Protein 6NKD (pdb70)

Structure (mmCIF, N/CA/C/O backbone):
data_6NKD
#
_entry.id   6NKD
#
_cell.length_a   93.120
_cell.length_b   93.120
_cell.length_c   196.898
_cell.angle_alpha   90.00
_cell.angle_beta   90.00
_cell.angle_gamma   120.00
#
_symmetry.space_group_name_H-M   'P 64 2 2'
#
loop_
_entity.id
_entity.type
_entity.pdbx_description
1 polymer 'Lip_vut3, C2L'
2 non-polymer 'SULFATE ION'
3 non-polymer 1,2-ETHANEDIOL
4 non-polymer 'CHLORIDE ION'
5 non-polymer 'FORMIC ACID'
6 water water
#
loop_
_atom_site.group_PDB
_atom_site.id
_atom_site.type_symbol
_atom_site.label_atom_id
_atom_site.label_alt_id
_atom_site.label_comp_id
_atom_site.label_asym_id
_atom_site.label_entity_id
_atom_site.label_seq_id
_atom_site.pdbx_PDB_ins_code
_atom_site.Cartn_x
_atom_site.Cartn_y
_atom_site.Cartn_z
_atom_site.occupancy
_atom_site.B_iso_or_equiv
_atom_site.auth_seq_id
_atom_site.auth_comp_id
_atom_site.auth_asym_id
_atom_site.auth_atom_id
_atom_site.pdbx_PDB_model_num
ATOM 1 N N . THR A 1 2 ? 22.099 4.502 42.164 1.00 95.38 2 THR A N 1
ATOM 2 C CA . THR A 1 2 ? 22.981 5.542 41.645 1.00 92.36 2 THR A CA 1
ATOM 3 C C . THR A 1 2 ? 23.164 5.408 40.136 1.00 91.84 2 THR A C 1
ATOM 4 O O . THR A 1 2 ? 23.616 4.374 39.644 1.00 93.97 2 THR A O 1
ATOM 8 N N . LEU A 1 3 ? 22.809 6.463 39.408 1.00 88.94 3 LEU A N 1
ATOM 9 C CA . LEU A 1 3 ? 22.921 6.474 37.957 1.00 87.90 3 LEU A CA 1
ATOM 10 C C . LEU A 1 3 ? 24.271 7.037 37.534 1.00 88.09 3 LEU A C 1
ATOM 11 O O . LEU A 1 3 ? 24.809 7.945 38.175 1.00 86.43 3 LEU A O 1
ATOM 16 N N . GLN A 1 4 ? 24.813 6.491 36.450 1.00 90.83 4 GLN A N 1
ATOM 17 C CA . GLN A 1 4 ? 26.083 6.934 35.889 1.00 92.50 4 GLN A CA 1
ATOM 18 C C . GLN A 1 4 ? 25.803 7.639 34.569 1.00 89.70 4 GLN A C 1
ATOM 19 O O . GLN A 1 4 ? 25.228 7.043 33.652 1.00 93.07 4 GLN A O 1
ATOM 25 N N . TYR A 1 5 ? 26.201 8.904 34.479 1.00 84.10 5 TYR A N 1
ATOM 26 C CA . TYR A 1 5 ? 25.969 9.727 33.296 1.00 79.01 5 TYR A CA 1
ATOM 27 C C . TYR A 1 5 ? 27.317 10.214 32.782 1.00 78.54 5 TYR A C 1
ATOM 28 O O . TYR A 1 5 ? 28.003 10.987 33.459 1.00 77.58 5 TYR A O 1
ATOM 37 N N . THR A 1 6 ? 27.697 9.757 31.592 1.00 80.45 6 THR A N 1
ATOM 38 C CA . THR A 1 6 ? 28.923 10.201 30.948 1.00 81.32 6 THR A CA 1
ATOM 39 C C . THR A 1 6 ? 28.593 11.228 29.872 1.00 80.14 6 THR A C 1
ATOM 40 O O . THR A 1 6 ? 27.521 11.197 29.262 1.00 81.64 6 THR A O 1
ATOM 44 N N . ALA A 1 7 ? 29.519 12.161 29.663 1.00 78.10 7 ALA A N 1
ATOM 45 C CA . ALA A 1 7 ? 29.316 13.244 28.712 1.00 76.19 7 ALA A CA 1
ATOM 46 C C . ALA A 1 7 ? 30.575 13.429 27.883 1.00 73.53 7 ALA A C 1
ATOM 47 O O . ALA A 1 7 ? 31.673 13.555 28.435 1.00 74.07 7 ALA A O 1
ATOM 49 N N . LEU A 1 8 ? 30.411 13.445 26.564 1.00 71.07 8 LEU A N 1
ATOM 50 C CA . LEU A 1 8 ? 31.515 13.591 25.631 1.00 70.61 8 LEU A CA 1
ATOM 51 C C . LEU A 1 8 ? 31.210 14.732 24.674 1.00 72.09 8 LEU A C 1
ATOM 52 O O . LEU A 1 8 ? 30.050 14.979 24.336 1.00 72.65 8 LEU A O 1
ATOM 57 N N . GLY A 1 9 ? 32.252 15.431 24.245 1.00 72.03 9 GLY A N 1
ATOM 58 C CA . GLY A 1 9 ? 32.061 16.463 23.245 1.00 72.10 9 GLY A CA 1
ATOM 59 C C . GLY A 1 9 ? 33.165 17.505 23.299 1.00 72.17 9 GLY A C 1
ATOM 60 O O . GLY A 1 9 ? 34.267 17.243 23.779 1.00 73.46 9 GLY A O 1
ATOM 61 N N . ASP A 1 10 ? 32.828 18.690 22.792 1.00 70.38 10 ASP A N 1
ATOM 62 C CA . ASP A 1 10 ? 33.793 19.767 22.619 1.00 69.30 10 ASP A CA 1
ATOM 63 C C . ASP A 1 10 ? 33.631 20.835 23.693 1.00 66.65 10 ASP A C 1
ATOM 64 O O . ASP A 1 10 ? 33.479 20.516 24.876 1.00 65.53 10 ASP A O 1
ATOM 69 N N . SER A 1 11 ? 33.663 22.108 23.291 1.00 66.09 11 SER A N 1
ATOM 70 C CA . SER A 1 11 ? 33.616 23.194 24.265 1.00 63.67 11 SER A CA 1
ATOM 71 C C . SER A 1 11 ? 32.253 23.297 24.938 1.00 62.58 11 SER A C 1
ATOM 72 O O . SER A 1 11 ? 32.161 23.785 26.070 1.00 63.65 11 SER A O 1
ATOM 75 N N . LEU A 1 12 ? 31.190 22.849 24.267 1.00 58.98 12 LEU A N 1
ATOM 76 C CA . LEU A 1 12 ? 29.864 22.902 24.876 1.00 56.35 12 LEU A CA 1
ATOM 77 C C . LEU A 1 12 ? 29.782 21.988 26.091 1.00 55.67 12 LEU A C 1
ATOM 78 O O . LEU A 1 12 ? 29.243 22.376 27.135 1.00 55.50 12 LEU A O 1
ATOM 83 N N . THR A 1 13 ? 30.316 20.768 25.975 1.00 56.09 13 THR A N 1
ATOM 84 C CA . THR A 1 13 ? 30.341 19.856 27.114 1.00 56.53 13 THR A CA 1
ATOM 85 C C . THR A 1 13 ? 31.270 20.365 28.210 1.00 54.92 13 THR A C 1
ATOM 86 O O . THR A 1 13 ? 31.032 20.104 29.395 1.00 54.77 13 THR A O 1
ATOM 90 N N . VAL A 1 14 ? 32.324 21.092 27.838 1.00 54.25 14 VAL A N 1
ATOM 91 C CA . VAL A 1 14 ? 33.170 21.732 28.838 1.00 54.31 14 VAL A CA 1
ATOM 92 C C . VAL A 1 14 ? 32.392 22.812 29.580 1.00 55.22 14 VAL A C 1
ATOM 93 O O . VAL A 1 14 ? 32.552 22.992 30.793 1.00 56.78 14 VAL A O 1
ATOM 97 N N . GLY A 1 15 ? 31.529 23.533 28.873 1.00 54.10 15 GLY A N 1
ATOM 98 C CA . GLY A 1 15 ? 30.811 24.650 29.446 1.00 53.38 15 GLY A CA 1
ATOM 99 C C . GLY A 1 15 ? 31.411 26.007 29.159 1.00 53.71 15 GLY A C 1
ATOM 100 O O . GLY A 1 15 ? 31.189 26.939 29.941 1.00 54.25 15 GLY A O 1
ATOM 101 N N . VAL A 1 16 ? 32.165 26.147 28.070 1.00 54.76 16 VAL A N 1
ATOM 102 C CA . VAL A 1 16 ? 32.816 27.410 27.752 1.00 55.49 16 VAL A CA 1
ATOM 103 C C . VAL A 1 16 ? 31.759 28.453 27.430 1.00 56.55 16 VAL A C 1
ATOM 104 O O . VAL A 1 16 ? 30.801 28.184 26.693 1.00 55.84 16 VAL A O 1
ATOM 108 N N . GLY A 1 17 ? 31.914 29.649 27.995 1.00 60.28 17 GLY A N 1
ATOM 109 C CA . GLY A 1 17 ? 30.995 30.749 27.799 1.00 63.91 17 GLY A CA 1
ATOM 110 C C . GLY A 1 17 ? 30.226 31.123 29.049 1.00 66.71 17 GLY A C 1
ATOM 111 O O . GLY A 1 17 ? 29.944 32.308 29.261 1.00 68.46 17 GLY A O 1
ATOM 112 N N . ALA A 1 18 ? 29.892 30.140 29.883 1.00 67.05 18 ALA A N 1
ATOM 113 C CA . ALA A 1 18 ? 29.185 30.391 31.130 1.00 68.51 18 ALA A CA 1
ATOM 114 C C . ALA A 1 18 ? 30.077 30.986 32.210 1.00 70.55 18 ALA A C 1
ATOM 115 O O . ALA A 1 18 ? 29.556 31.487 33.212 1.00 74.55 18 ALA A O 1
ATOM 117 N N . GLY A 1 19 ? 31.386 30.952 32.033 1.00 70.44 19 GLY A N 1
ATOM 118 C CA . GLY A 1 19 ? 32.303 31.405 33.057 1.00 71.42 19 GLY A CA 1
ATOM 119 C C . GLY A 1 19 ? 32.987 30.235 33.736 1.00 70.30 19 GLY A C 1
ATOM 120 O O . GLY A 1 19 ? 32.442 29.127 33.833 1.00 70.87 19 GLY A O 1
ATOM 121 N N . LEU A 1 20 ? 34.207 30.479 34.213 1.00 67.22 20 LEU A N 1
ATOM 122 C CA . LEU A 1 20 ? 34.995 29.417 34.820 1.00 64.35 20 LEU A CA 1
ATOM 123 C C . LEU A 1 20 ? 34.300 28.880 36.064 1.00 62.58 20 LEU A C 1
ATOM 124 O O . LEU A 1 20 ? 33.870 29.648 36.931 1.00 61.87 20 LEU A O 1
ATOM 129 N N . PHE A 1 21 ? 34.177 27.555 36.134 1.00 61.06 21 PHE A N 1
ATOM 130 C CA . PHE A 1 21 ? 33.562 26.804 37.224 1.00 61.33 21 PHE A CA 1
ATOM 131 C C . PHE A 1 21 ? 32.057 27.018 37.323 1.00 60.17 21 PHE A C 1
ATOM 132 O O . PHE A 1 21 ? 31.414 26.389 38.172 1.00 61.12 21 PHE A O 1
ATOM 140 N N . GLU A 1 22 ? 31.471 27.879 36.493 1.00 58.56 22 GLU A N 1
ATOM 141 C CA . GLU A 1 22 ? 30.021 27.990 36.489 1.00 57.11 22 GLU A CA 1
ATOM 142 C C . GLU A 1 22 ? 29.417 26.804 35.738 1.00 55.09 22 GLU A C 1
ATOM 143 O O . GLU A 1 22 ? 29.974 26.360 34.730 1.00 54.72 22 GLU A O 1
ATOM 149 N N . PRO A 1 23 ? 28.295 26.268 36.212 1.00 54.63 23 PRO A N 1
ATOM 150 C CA . PRO A 1 23 ? 27.757 25.038 35.615 1.00 54.08 23 PRO A CA 1
ATOM 151 C C . PRO A 1 23 ? 27.310 25.251 34.175 1.00 52.37 23 PRO A C 1
ATOM 152 O O . PRO A 1 23 ? 26.541 26.166 33.871 1.00 50.92 23 PRO A O 1
ATOM 156 N N . GLY A 1 24 ? 27.811 24.395 33.285 1.00 52.10 24 GLY A N 1
ATOM 157 C CA . GLY A 1 24 ? 27.355 24.348 31.912 1.00 51.75 24 GLY A CA 1
ATOM 158 C C . GLY A 1 24 ? 26.062 23.566 31.805 1.00 53.84 24 GLY A C 1
ATOM 159 O O . GLY A 1 24 ? 25.333 23.385 32.783 1.00 59.83 24 GLY A O 1
ATOM 160 N N . PHE A 1 25 ? 25.778 23.081 30.594 1.00 51.41 25 PHE A N 1
ATOM 161 C CA . PHE A 1 25 ? 24.533 22.350 30.387 1.00 52.10 25 PHE A CA 1
ATOM 162 C C . PHE A 1 25 ? 24.586 20.928 30.928 1.00 53.71 25 PHE A C 1
ATOM 163 O O . PHE A 1 25 ? 23.531 20.362 31.234 1.00 55.04 25 PHE A O 1
ATOM 171 N N . VAL A 1 26 ? 25.777 20.338 31.063 1.00 54.28 26 VAL A N 1
ATOM 172 C CA . VAL A 1 26 ? 25.849 18.926 31.427 1.00 56.37 26 VAL A CA 1
ATOM 173 C C . VAL A 1 26 ? 25.519 18.727 32.902 1.00 55.99 26 VAL A C 1
ATOM 174 O O . VAL A 1 26 ? 24.920 17.715 33.281 1.00 56.84 26 VAL A O 1
ATOM 178 N N . GLN A 1 27 ? 25.890 19.681 33.757 1.00 55.50 27 GLN A N 1
ATOM 179 C CA . GLN A 1 27 ? 25.604 19.558 35.180 1.00 57.76 27 GLN A CA 1
ATOM 180 C C . GLN A 1 27 ? 24.251 20.137 35.562 1.00 57.74 27 GLN A C 1
ATOM 181 O O . GLN A 1 27 ? 23.678 19.718 36.575 1.00 59.46 27 GLN A O 1
ATOM 187 N N . ARG A 1 28 ? 23.729 21.087 34.785 1.00 56.57 28 ARG A N 1
ATOM 188 C CA . ARG A 1 28 ? 22.333 21.476 34.951 1.00 56.91 28 ARG A CA 1
ATOM 189 C C . ARG A 1 28 ? 21.406 20.351 34.513 1.00 58.14 28 ARG A C 1
ATOM 190 O O . ARG A 1 28 ? 20.336 20.153 35.100 1.00 58.96 28 ARG A O 1
ATOM 198 N N . TYR A 1 29 ? 21.803 19.599 33.483 1.00 58.66 29 TYR A N 1
ATOM 199 C CA . TYR A 1 29 ? 21.036 18.429 33.072 1.00 60.48 29 TYR A CA 1
ATOM 200 C C . TYR A 1 29 ? 21.170 17.298 34.082 1.00 64.15 29 TYR A C 1
ATOM 201 O O . TYR A 1 29 ? 20.235 16.508 34.255 1.00 67.16 29 TYR A O 1
ATOM 210 N N . LYS A 1 30 ? 22.316 17.208 34.760 1.00 63.56 30 LYS A N 1
ATOM 211 C CA . LYS A 1 30 ? 22.484 16.195 35.796 1.00 66.43 30 LYS A CA 1
ATOM 212 C C . LYS A 1 30 ? 21.570 16.465 36.985 1.00 68.92 30 LYS A C 1
ATOM 213 O O . LYS A 1 30 ? 20.973 15.535 37.540 1.00 70.89 30 LYS A O 1
ATOM 219 N N . ARG A 1 31 ? 21.438 17.733 37.383 1.00 68.72 31 ARG A N 1
ATOM 220 C CA . ARG A 1 31 ? 20.578 18.064 38.514 1.00 70.70 31 ARG A CA 1
ATOM 221 C C . ARG A 1 31 ? 19.114 17.790 38.195 1.00 69.17 31 ARG A C 1
ATOM 222 O O . ARG A 1 31 ? 18.373 17.279 39.043 1.00 71.10 31 ARG A O 1
ATOM 230 N N . LYS A 1 32 ? 18.679 18.119 36.977 1.00 66.12 32 LYS A N 1
ATOM 231 C CA . LYS A 1 32 ? 17.298 17.853 36.593 1.00 65.71 32 LYS A CA 1
ATOM 232 C C . LYS A 1 32 ? 17.046 16.362 36.416 1.00 65.10 32 LYS A C 1
ATOM 233 O O . LYS A 1 32 ? 15.931 15.890 36.663 1.00 64.89 32 LYS A O 1
ATOM 247 N N . GLU A 1 34 ? 18.425 14.021 38.246 1.00 70.60 34 GLU A N 1
ATOM 248 C CA . GLU A 1 34 ? 18.194 13.560 39.611 1.00 75.05 34 GLU A CA 1
ATOM 249 C C . GLU A 1 34 ? 16.793 13.924 40.083 1.00 77.45 34 GLU A C 1
ATOM 250 O O . GLU A 1 34 ? 16.132 13.133 40.766 1.00 80.04 34 GLU A O 1
ATOM 256 N N . GLU A 1 35 ? 16.325 15.122 39.727 1.00 77.18 35 GLU A N 1
ATOM 257 C CA . GLU A 1 35 ? 15.019 15.580 40.187 1.00 79.68 35 GLU A CA 1
ATOM 258 C C . GLU A 1 35 ? 13.888 14.804 39.522 1.00 80.66 35 GLU A C 1
ATOM 259 O O . GLU A 1 35 ? 12.875 14.503 40.163 1.00 82.63 35 GLU A O 1
ATOM 265 N N . ASP A 1 36 ? 14.044 14.459 38.241 1.00 79.16 36 ASP A N 1
ATOM 266 C CA . ASP A 1 36 ? 12.984 13.773 37.511 1.00 79.33 36 ASP A CA 1
ATOM 267 C C . ASP A 1 36 ? 12.945 12.275 37.781 1.00 81.11 36 ASP A C 1
ATOM 268 O O . ASP A 1 36 ? 11.904 11.648 37.554 1.00 83.01 36 ASP A O 1
ATOM 273 N N . LEU A 1 37 ? 14.043 11.687 38.250 1.00 81.57 37 LEU A N 1
ATOM 274 C CA . LEU A 1 37 ? 14.105 10.255 38.506 1.00 84.91 37 LEU A CA 1
ATOM 275 C C . LEU A 1 37 ? 14.263 9.919 39.982 1.00 88.09 37 LEU A C 1
ATOM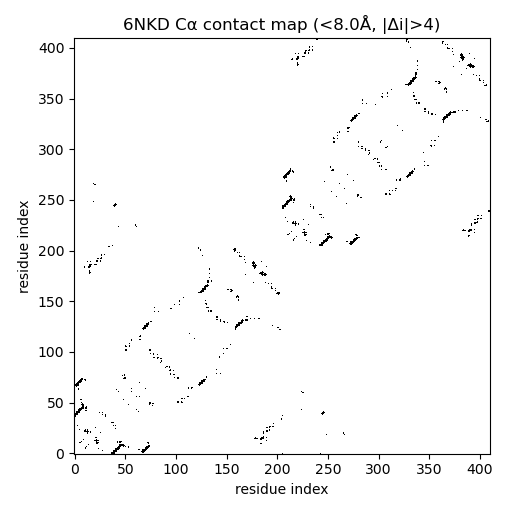 276 O O . LEU A 1 37 ? 14.229 8.736 40.338 1.00 90.42 37 LEU A O 1
ATOM 281 N N . ASN A 1 38 ? 14.431 10.923 40.843 1.00 88.88 38 ASN A N 1
ATOM 282 C CA . ASN A 1 38 ? 14.558 10.730 42.288 1.00 92.01 38 ASN A CA 1
ATOM 283 C C . ASN A 1 38 ? 15.690 9.757 42.614 1.00 92.34 38 ASN A C 1
ATOM 284 O O . ASN A 1 38 ? 15.509 8.760 43.317 1.00 94.83 38 ASN A O 1
ATOM 289 N N . GLU A 1 39 ? 16.876 10.058 42.089 1.00 90.17 39 GLU A N 1
ATOM 290 C CA . GLU A 1 39 ? 18.039 9.208 42.294 1.00 91.11 39 GLU A CA 1
ATOM 291 C C . GLU A 1 39 ? 19.298 10.016 42.014 1.00 86.56 39 GLU A C 1
ATOM 292 O O . GLU A 1 39 ? 19.356 10.762 41.034 1.00 84.23 39 GLU A O 1
ATOM 298 N N . GLU A 1 40 ? 20.294 9.866 42.885 1.00 85.12 40 GLU A N 1
ATOM 299 C CA . GLU A 1 40 ? 21.563 10.556 42.700 1.00 80.24 40 GLU A CA 1
ATOM 300 C C . GLU A 1 40 ? 22.237 10.090 41.414 1.00 76.39 40 GLU A C 1
ATOM 301 O O . GLU A 1 40 ? 22.045 8.959 40.959 1.00 76.88 40 GLU A O 1
ATOM 307 N N . VAL A 1 41 ? 23.035 10.976 40.823 1.00 72.38 41 VAL A N 1
ATOM 308 C CA . VAL A 1 41 ? 23.685 10.719 39.544 1.00 69.22 41 VAL A CA 1
ATOM 309 C C . VAL A 1 41 ? 25.173 11.007 39.679 1.00 66.89 41 VAL A C 1
ATOM 310 O O . VAL A 1 41 ? 25.563 12.061 40.194 1.00 65.67 41 VAL A O 1
ATOM 314 N N . SER A 1 42 ? 26.000 10.068 39.225 1.00 67.19 42 SER A N 1
ATOM 315 C CA . SER A 1 42 ? 27.437 10.276 39.126 1.00 66.70 42 SER A CA 1
ATOM 316 C C . SER A 1 42 ? 27.777 10.744 37.717 1.00 64.57 42 SER A C 1
ATOM 317 O O . SER A 1 42 ? 27.276 10.188 36.734 1.00 64.42 42 SER A O 1
ATOM 320 N N . LEU A 1 43 ? 28.626 11.763 37.622 1.00 63.50 43 LEU A N 1
ATOM 321 C CA . LEU A 1 43 ? 28.939 12.412 36.357 1.00 60.40 43 LEU A CA 1
ATOM 322 C C . LEU A 1 43 ? 30.416 12.247 36.031 1.00 61.36 43 LEU A C 1
ATOM 323 O O . LEU A 1 43 ? 31.277 12.479 36.886 1.00 62.34 43 LEU A O 1
ATOM 328 N N . ILE A 1 44 ? 30.700 11.847 34.794 1.00 61.71 44 ILE A N 1
ATOM 329 C CA . ILE A 1 44 ? 32.052 11.813 34.249 1.00 63.71 44 ILE A CA 1
ATOM 330 C C . ILE A 1 44 ? 32.036 12.569 32.928 1.00 63.09 44 ILE A C 1
ATOM 331 O O . ILE A 1 44 ? 31.130 12.379 32.109 1.00 62.51 44 ILE A O 1
ATOM 336 N N . VAL A 1 45 ? 33.030 13.432 32.721 1.00 63.30 45 VAL A N 1
ATOM 337 C CA . VAL A 1 45 ? 33.072 14.317 31.560 1.00 61.12 45 VAL A CA 1
ATOM 338 C C . VAL A 1 45 ? 34.405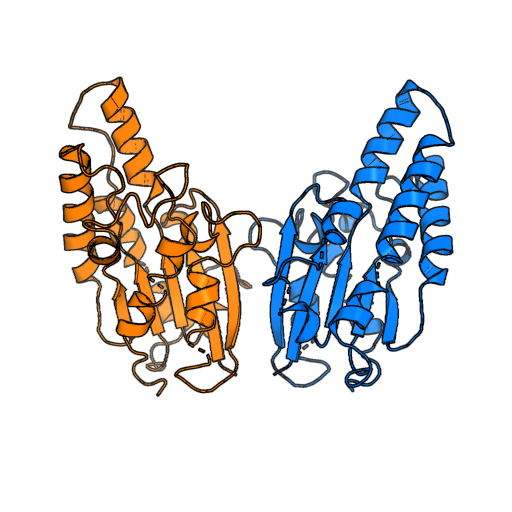 14.137 30.848 1.00 63.63 45 VAL A C 1
ATOM 339 O O . VAL A 1 45 ? 35.467 14.328 31.452 1.00 65.19 45 VAL A O 1
ATOM 343 N N . PHE A 1 46 ? 34.349 13.781 29.567 1.00 65.25 46 PHE A N 1
ATOM 344 C CA . PHE A 1 46 ? 35.520 13.745 28.693 1.00 67.04 46 PHE A CA 1
ATOM 345 C C . PHE A 1 46 ? 35.282 14.776 27.597 1.00 66.79 46 PHE A C 1
ATOM 346 O O . PHE A 1 46 ? 34.551 14.508 26.638 1.00 67.68 46 PHE A O 1
ATOM 354 N N . ALA A 1 47 ? 35.886 15.954 27.733 1.00 66.84 47 ALA A N 1
ATOM 355 C CA . ALA A 1 47 ? 35.657 17.016 26.764 1.00 67.09 47 ALA A CA 1
ATOM 356 C C . ALA A 1 47 ? 36.839 17.974 26.762 1.00 68.29 47 ALA A C 1
ATOM 357 O O . ALA A 1 47 ? 37.524 18.143 27.774 1.00 68.98 47 ALA A O 1
ATOM 359 N N . LYS A 1 48 ? 37.059 18.602 25.610 1.00 67.76 48 LYS A N 1
ATOM 360 C CA . LYS A 1 48 ? 38.140 19.560 25.428 1.00 71.95 48 LYS A CA 1
ATOM 361 C C . LYS A 1 48 ? 37.789 20.448 24.244 1.00 73.79 48 LYS A C 1
ATOM 362 O O . LYS A 1 48 ? 37.172 19.996 23.277 1.00 73.88 48 LYS A O 1
ATOM 368 N N . SER A 1 49 ? 38.177 21.717 24.332 1.00 75.41 49 SER A N 1
ATOM 369 C CA . SER A 1 49 ? 37.932 22.641 23.233 1.00 77.71 49 SER A CA 1
ATOM 370 C C . SER A 1 49 ? 38.694 22.200 21.988 1.00 80.31 49 SER A C 1
ATOM 371 O O . SER A 1 49 ? 39.850 21.775 22.064 1.00 83.94 49 SER A O 1
ATOM 374 N N . GLY A 1 50 ? 38.035 22.293 20.837 1.00 78.75 50 GLY A N 1
ATOM 375 C CA . GLY A 1 50 ? 38.637 21.869 19.590 1.00 82.60 50 GLY A CA 1
ATOM 376 C C . GLY A 1 50 ? 38.672 20.376 19.369 1.00 84.01 50 GLY A C 1
ATOM 377 O O . GLY A 1 50 ? 39.407 19.915 18.489 1.00 87.13 50 GLY A O 1
ATOM 378 N N . LEU A 1 51 ? 37.906 19.604 20.135 1.00 82.75 51 LEU A N 1
ATOM 379 C CA . LEU A 1 51 ? 37.856 18.154 19.967 1.00 84.52 51 LEU A CA 1
ATOM 380 C C . LEU A 1 51 ? 36.838 17.837 18.880 1.00 85.55 51 LEU A C 1
ATOM 381 O O . LEU A 1 51 ? 35.628 17.858 19.118 1.00 83.96 51 LEU A O 1
ATOM 386 N N . GLU A 1 52 ? 37.325 17.542 17.678 1.00 88.75 52 GLU A N 1
ATOM 387 C CA . GLU A 1 52 ? 36.440 17.281 16.556 1.00 90.17 52 GLU A CA 1
ATOM 388 C C . GLU A 1 52 ? 35.837 15.880 16.660 1.00 87.02 52 GLU A C 1
ATOM 389 O O . GLU A 1 52 ? 36.220 15.065 17.504 1.00 88.09 52 GLU A O 1
ATOM 395 N N . THR A 1 53 ? 34.871 15.610 15.778 1.00 83.54 53 THR A N 1
ATOM 396 C CA . THR A 1 53 ? 34.069 14.397 15.899 1.00 80.88 53 THR A CA 1
ATOM 397 C C . THR A 1 53 ? 34.894 13.135 15.677 1.00 82.02 53 THR A C 1
ATOM 398 O O . THR A 1 53 ? 34.622 12.105 16.305 1.00 82.43 53 THR A O 1
ATOM 402 N N . SER A 1 54 ? 35.897 13.187 14.799 1.00 82.71 54 SER A N 1
ATOM 403 C CA . SER A 1 54 ? 36.719 12.004 14.561 1.00 84.10 54 SER A CA 1
ATOM 404 C C . SER A 1 54 ? 37.485 11.607 15.816 1.00 82.79 54 SER A C 1
ATOM 405 O O . SER A 1 54 ? 37.618 10.416 16.121 1.00 84.15 54 SER A O 1
ATOM 408 N N . GLU A 1 55 ? 37.993 12.592 16.559 1.00 80.94 55 GLU A N 1
ATOM 409 C CA . GLU A 1 55 ? 38.705 12.292 17.796 1.00 81.19 55 GLU A CA 1
ATOM 410 C C . GLU A 1 55 ? 37.770 11.690 18.835 1.00 78.95 55 GLU A C 1
ATOM 411 O O . GLU A 1 55 ? 38.130 10.725 19.518 1.00 80.57 55 GLU A O 1
ATOM 417 N N . ILE A 1 56 ? 36.561 12.245 18.963 1.00 74.03 56 ILE A N 1
ATOM 418 C CA . ILE A 1 56 ? 35.587 11.722 19.917 1.00 72.22 56 ILE A CA 1
ATOM 419 C C . ILE A 1 56 ? 35.280 10.260 19.618 1.00 72.80 56 ILE A C 1
ATOM 420 O O . ILE A 1 56 ? 35.085 9.449 20.532 1.00 73.35 56 ILE A O 1
ATOM 425 N N . LEU A 1 57 ? 35.240 9.899 18.334 1.00 74.43 57 LEU A N 1
ATOM 426 C CA . LEU A 1 57 ? 35.053 8.499 17.966 1.00 75.74 57 LEU A CA 1
ATOM 427 C C . LEU A 1 57 ? 36.271 7.664 18.344 1.00 79.43 57 LEU A C 1
ATOM 428 O O . LEU A 1 57 ? 36.132 6.523 18.800 1.00 80.77 57 LEU A O 1
ATOM 433 N N . ALA A 1 58 ? 37.472 8.218 18.170 1.00 81.92 58 ALA A N 1
ATOM 434 C CA . ALA A 1 58 ? 38.685 7.491 18.524 1.00 86.35 58 ALA A CA 1
ATOM 435 C C . ALA A 1 58 ? 38.862 7.353 20.030 1.00 85.26 58 ALA A C 1
ATOM 436 O O . ALA A 1 58 ? 39.628 6.491 20.473 1.00 89.57 58 ALA A O 1
ATOM 446 N N . LEU A 1 60 ? 36.556 6.368 22.077 1.00 84.28 60 LEU A N 1
ATOM 447 C CA . LEU A 1 60 ? 35.765 5.233 22.535 1.00 88.74 60 LEU A CA 1
ATOM 448 C C . LEU A 1 60 ? 36.565 3.938 22.599 1.00 97.83 60 LEU A C 1
ATOM 449 O O . LEU A 1 60 ? 36.089 2.969 23.198 1.00 100.24 60 LEU A O 1
ATOM 454 N N . ASN A 1 61 ? 37.756 3.893 22.003 1.00 103.67 61 ASN A N 1
ATOM 455 C CA . ASN A 1 61 ? 38.627 2.736 22.146 1.00 110.19 61 ASN A CA 1
ATOM 456 C C . ASN A 1 61 ? 39.557 2.846 23.346 1.00 110.00 61 ASN A C 1
ATOM 457 O O . ASN A 1 61 ? 40.230 1.864 23.680 1.00 114.70 61 ASN A O 1
ATOM 462 N N . GLU A 1 62 ? 39.611 4.006 23.994 1.00 105.66 62 GLU A N 1
ATOM 463 C CA . GLU A 1 62 ? 40.417 4.154 25.196 1.00 106.41 62 GLU A CA 1
ATOM 464 C C . GLU A 1 62 ? 39.857 3.258 26.294 1.00 104.72 62 GLU A C 1
ATOM 465 O O . GLU A 1 62 ? 38.635 3.236 26.505 1.00 103.07 62 GLU A O 1
ATOM 471 N N . PRO A 1 63 ? 40.697 2.506 27.010 1.00 105.15 63 PRO A N 1
ATOM 472 C CA . PRO A 1 63 ? 40.156 1.569 28.008 1.00 104.42 63 PRO A CA 1
ATOM 473 C C . PRO A 1 63 ? 39.404 2.254 29.135 1.00 99.61 63 PRO A C 1
ATOM 474 O O . PRO A 1 63 ? 38.349 1.764 29.554 1.00 98.35 63 PRO A O 1
ATOM 478 N N . PHE A 1 64 ? 39.908 3.386 29.632 1.00 96.83 64 PHE A N 1
ATOM 479 C CA . PHE A 1 64 ? 39.220 4.077 30.718 1.00 93.95 64 PHE A CA 1
ATOM 480 C C . PHE A 1 64 ? 37.929 4.724 30.235 1.00 89.28 64 PHE A C 1
ATOM 481 O O . PHE A 1 64 ? 36.938 4.773 30.974 1.00 88.66 64 PHE A O 1
ATOM 489 N N . ILE A 1 65 ? 37.918 5.227 29.000 1.00 85.52 65 ILE A N 1
ATOM 490 C CA . ILE A 1 65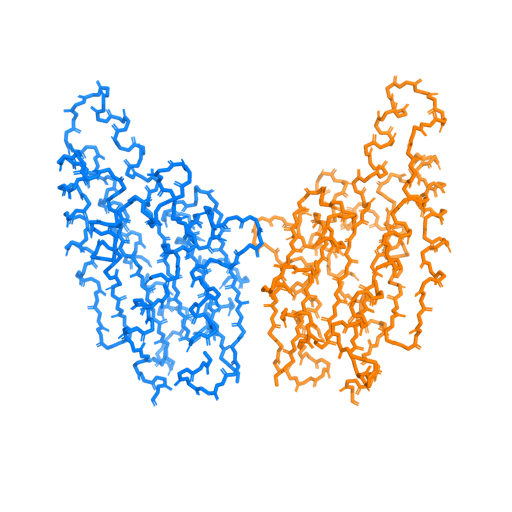 ? 36.707 5.841 28.469 1.00 79.54 65 ILE A CA 1
ATOM 491 C C . ILE A 1 65 ? 35.660 4.776 28.162 1.00 81.43 65 ILE A C 1
ATOM 492 O O . ILE A 1 65 ? 34.459 4.994 28.357 1.00 78.75 65 ILE A O 1
ATOM 505 N N . GLU A 1 67 ? 35.303 2.101 29.813 1.00 95.80 67 GLU A N 1
ATOM 506 C CA . GLU A 1 67 ? 34.772 1.742 31.124 1.00 99.00 67 GLU A CA 1
ATOM 507 C C . GLU A 1 67 ? 33.585 2.624 31.491 1.00 94.07 67 GLU A C 1
ATOM 508 O O . GLU A 1 67 ? 32.520 2.125 31.875 1.00 95.05 67 GLU A O 1
ATOM 514 N N . GLN A 1 68 ? 33.747 3.943 31.364 1.00 88.95 68 GLN A N 1
ATOM 515 C CA . GLN A 1 68 ? 32.691 4.861 31.779 1.00 85.39 68 GLN A CA 1
ATOM 516 C C . GLN A 1 68 ? 31.523 4.864 30.802 1.00 82.28 68 GLN A C 1
ATOM 517 O O . GLN A 1 68 ? 30.387 5.145 31.201 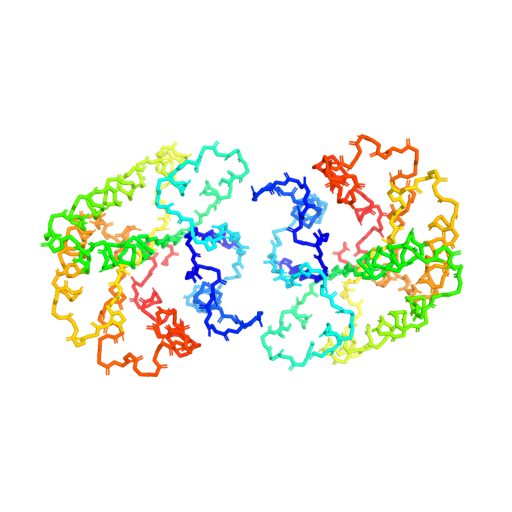1.00 81.42 68 GLN A O 1
ATOM 523 N N . VAL A 1 69 ? 31.775 4.563 29.526 1.00 80.96 69 VAL A N 1
ATOM 524 C CA . VAL A 1 69 ? 30.684 4.492 28.559 1.00 79.08 69 VAL A CA 1
ATOM 525 C C . VAL A 1 69 ? 29.849 3.239 28.789 1.00 82.75 69 VAL A C 1
ATOM 526 O O . VAL A 1 69 ? 28.616 3.269 28.687 1.00 81.92 69 VAL A O 1
ATOM 530 N N . LYS A 1 70 ? 30.503 2.121 29.114 1.00 87.77 70 LYS A N 1
ATOM 531 C CA . LYS A 1 70 ? 29.772 0.881 29.357 1.00 92.58 70 LYS A CA 1
ATOM 532 C C . LYS A 1 70 ? 28.870 1.001 30.578 1.00 94.17 70 LYS A C 1
ATOM 533 O O . LYS A 1 70 ? 27.735 0.509 30.573 1.00 95.93 70 LYS A O 1
ATOM 539 N N . LYS A 1 71 ? 29.355 1.654 31.635 1.00 94.76 71 LYS A N 1
ATOM 540 C CA . LYS A 1 71 ? 28.565 1.852 32.843 1.00 97.17 71 LYS A CA 1
ATOM 541 C C . LYS A 1 71 ? 27.537 2.965 32.705 1.00 92.62 71 LYS A C 1
ATOM 542 O O . LYS A 1 71 ? 26.654 3.079 33.561 1.00 93.60 71 LYS A O 1
ATOM 548 N N . ALA A 1 72 ? 27.626 3.780 31.657 1.00 88.62 72 ALA A N 1
ATOM 549 C CA . ALA A 1 72 ? 26.776 4.957 31.546 1.00 85.38 72 ALA A CA 1
ATOM 550 C C . ALA A 1 72 ? 25.338 4.567 31.231 1.00 86.61 72 ALA A C 1
ATOM 551 O O . ALA A 1 72 ? 25.077 3.809 30.292 1.00 87.71 72 ALA A O 1
ATOM 553 N N . ASP A 1 73 ? 24.406 5.090 32.025 1.00 87.07 73 ASP A N 1
ATOM 554 C CA . ASP A 1 73 ? 22.986 4.970 31.730 1.00 87.67 73 ASP A CA 1
ATOM 555 C C . ASP A 1 73 ? 22.496 6.064 30.793 1.00 83.48 73 ASP A C 1
ATOM 556 O O . ASP A 1 73 ? 21.489 5.867 30.102 1.00 84.10 73 ASP A O 1
ATOM 561 N N . VAL A 1 74 ? 23.180 7.206 30.765 1.00 79.53 74 VAL A N 1
ATOM 562 C CA . VAL A 1 74 ? 22.856 8.325 29.889 1.00 75.57 74 VAL A CA 1
ATOM 563 C C . VAL A 1 74 ? 24.155 8.828 29.276 1.00 72.27 74 VAL A C 1
ATOM 564 O O . VAL A 1 74 ? 25.160 8.974 29.980 1.00 72.53 74 VAL A O 1
ATOM 568 N N . ILE A 1 75 ? 24.139 9.081 27.968 1.00 69.74 75 ILE A N 1
ATOM 569 C CA . ILE A 1 75 ? 25.301 9.582 27.244 1.00 66.90 75 ILE A CA 1
ATOM 570 C C . ILE A 1 75 ? 24.874 10.793 26.426 1.00 63.73 75 ILE A C 1
ATOM 571 O O . ILE A 1 75 ? 23.867 10.740 25.712 1.00 63.88 75 ILE A O 1
ATOM 576 N N . THR A 1 76 ? 25.635 11.879 26.531 1.00 60.72 76 THR A N 1
ATOM 577 C CA . THR A 1 76 ? 25.419 13.072 25.725 1.00 58.71 76 THR A CA 1
ATOM 578 C C . THR A 1 76 ? 26.661 13.348 24.892 1.00 58.35 76 THR A C 1
ATOM 579 O O . THR A 1 76 ? 27.789 13.200 25.375 1.00 59.90 76 THR A O 1
ATOM 583 N N . ILE A 1 77 ? 26.453 13.744 23.638 1.00 56.51 77 ILE A N 1
ATOM 584 C CA . ILE A 1 77 ? 27.542 13.981 22.699 1.00 55.89 77 ILE A CA 1
ATOM 585 C C . ILE A 1 77 ? 27.332 15.334 22.034 1.00 54.24 77 ILE A C 1
ATOM 586 O O . ILE A 1 77 ? 26.223 15.647 21.588 1.00 52.57 77 ILE A O 1
ATOM 591 N N . THR A 1 78 ? 28.394 16.134 21.978 1.00 55.14 78 THR A N 1
ATOM 592 C CA . THR A 1 78 ? 28.409 17.377 21.224 1.00 56.09 78 THR A CA 1
ATOM 593 C C . THR A 1 78 ? 29.593 17.358 20.268 1.00 62.29 78 THR A C 1
ATOM 594 O O . THR A 1 78 ? 30.575 16.644 20.487 1.00 63.27 78 THR A O 1
ATOM 598 N N . GLY A 1 79 ? 29.491 18.139 19.203 1.00 67.60 79 GLY A N 1
ATOM 599 C CA . GLY A 1 79 ? 30.577 18.213 18.247 1.00 74.19 79 GLY A CA 1
ATOM 600 C C . GLY A 1 79 ? 30.146 18.909 16.977 1.00 78.17 79 GLY A C 1
ATOM 601 O O . GLY A 1 79 ? 28.992 19.320 16.818 1.00 78.53 79 GLY A O 1
ATOM 602 N N . CYS A 1 80 ? 31.118 19.039 16.072 1.00 81.60 80 CYS A N 1
ATOM 603 C CA . CYS A 1 80 ? 31.017 19.643 14.745 1.00 86.52 80 CYS A CA 1
ATOM 604 C C . CYS A 1 80 ? 30.761 21.146 14.788 1.00 84.53 80 CYS A C 1
ATOM 605 O O . CYS A 1 80 ? 30.633 21.764 13.723 1.00 89.87 80 CYS A O 1
ATOM 608 N N . GLY A 1 81 ? 30.691 21.758 15.972 1.00 85.68 81 GLY A N 1
ATOM 609 C CA . GLY A 1 81 ? 30.479 23.195 16.039 1.00 81.67 81 GLY A CA 1
ATOM 610 C C . GLY A 1 81 ? 31.651 23.997 15.500 1.00 78.25 81 GLY A C 1
ATOM 611 O O . GLY A 1 81 ? 31.460 25.033 14.857 1.00 75.99 81 GLY A O 1
ATOM 612 N N . ASN A 1 82 ? 32.877 23.536 15.756 1.00 77.13 82 ASN A N 1
ATOM 613 C CA . ASN A 1 82 ? 34.049 24.260 15.278 1.00 73.50 82 ASN A CA 1
ATOM 614 C C . ASN A 1 82 ? 34.277 24.068 13.784 1.00 74.54 82 ASN A C 1
ATOM 615 O O . ASN A 1 82 ? 34.928 24.911 13.155 1.00 73.42 82 ASN A O 1
ATOM 620 N N . ASP A 1 83 ? 33.760 22.982 13.203 1.00 77.25 83 ASP A N 1
ATOM 621 C CA . ASP A 1 83 ? 33.860 22.804 11.759 1.00 80.33 83 ASP A CA 1
ATOM 622 C C . ASP A 1 83 ? 33.068 23.869 11.012 1.00 73.70 83 ASP A C 1
ATOM 623 O O . ASP A 1 83 ? 33.463 24.281 9.916 1.00 72.14 83 ASP A O 1
ATOM 628 N N . LEU A 1 84 ? 31.953 24.324 11.590 1.00 69.94 84 LEU A N 1
ATOM 629 C CA . LEU A 1 84 ? 31.192 25.408 10.978 1.00 67.97 84 LEU A CA 1
ATOM 630 C C . LEU A 1 84 ? 32.004 26.696 10.959 1.00 66.76 84 LEU A C 1
ATOM 631 O O . LEU A 1 84 ? 32.015 27.417 9.953 1.00 66.88 84 LEU A O 1
ATOM 636 N N . LEU A 1 85 ? 32.692 27.002 12.062 1.00 65.63 85 LEU A N 1
ATOM 637 C CA . LEU A 1 85 ? 33.528 28.197 12.102 1.00 64.48 85 LEU A CA 1
ATOM 638 C C . LEU A 1 85 ? 34.668 28.102 11.097 1.00 65.13 85 LEU A C 1
ATOM 639 O O . LEU A 1 85 ? 34.975 29.078 10.403 1.00 64.43 85 LEU A O 1
ATOM 644 N N . GLN A 1 86 ? 35.307 26.934 11.003 1.00 67.34 86 GLN A N 1
ATOM 645 C CA . GLN A 1 86 ? 36.373 26.757 10.023 1.00 69.29 86 GLN A CA 1
ATOM 646 C C . GLN A 1 86 ? 35.837 26.872 8.602 1.00 68.40 86 GLN A C 1
ATOM 647 O O . GLN A 1 86 ? 36.487 27.460 7.731 1.00 69.10 86 GLN A O 1
ATOM 653 N N . SER A 1 87 ? 34.646 26.323 8.352 1.00 67.26 87 SER A N 1
ATOM 654 C CA . SER A 1 87 ? 34.091 26.348 7.002 1.00 67.33 87 SER A CA 1
ATOM 655 C C . SER A 1 87 ? 33.681 27.757 6.593 1.00 65.61 87 SER A C 1
ATOM 656 O O . SER A 1 87 ? 33.870 28.151 5.436 1.00 67.55 87 SER A O 1
ATOM 659 N N . LEU A 1 88 ? 33.115 28.529 7.525 1.00 63.53 88 LEU A N 1
ATOM 660 C CA . LEU A 1 88 ? 32.726 29.899 7.206 1.00 63.11 88 LEU A CA 1
ATOM 661 C C . LEU A 1 88 ? 33.933 30.750 6.842 1.00 63.57 88 LEU A C 1
ATOM 662 O O . LEU A 1 88 ? 33.835 31.631 5.979 1.00 63.92 88 LEU A O 1
ATOM 667 N N . GLU A 1 89 ? 35.077 30.505 7.483 1.00 64.48 89 GLU A N 1
ATOM 668 C CA . GLU A 1 89 ? 36.288 31.235 7.131 1.00 65.16 89 GLU A CA 1
ATOM 669 C C . GLU A 1 89 ? 36.873 30.753 5.811 1.00 65.84 89 GLU A C 1
ATOM 670 O O . GLU A 1 89 ? 37.436 31.555 5.059 1.00 66.96 89 GLU A O 1
ATOM 676 N N . ILE A 1 90 ? 36.755 29.459 5.510 1.00 65.72 90 ILE A N 1
ATOM 677 C CA . ILE A 1 90 ? 37.220 28.964 4.219 1.00 68.44 90 ILE A CA 1
ATOM 678 C C . ILE A 1 90 ? 36.317 29.473 3.105 1.00 70.13 90 ILE A C 1
ATOM 679 O O . ILE A 1 90 ? 36.791 29.851 2.027 1.00 71.43 90 ILE A O 1
ATOM 684 N N . TYR A 1 91 ? 35.003 29.506 3.348 1.00 70.46 91 TYR A N 1
ATOM 685 C CA . TYR A 1 91 ? 34.088 30.043 2.347 1.00 72.99 91 TYR A CA 1
ATOM 686 C C . TYR A 1 91 ? 34.330 31.528 2.113 1.00 73.64 91 TYR A C 1
ATOM 687 O O . TYR A 1 91 ? 34.156 32.014 0.991 1.00 74.90 91 TYR A O 1
ATOM 696 N N . GLU A 1 92 ? 34.730 32.262 3.154 1.00 73.61 92 GLU A N 1
ATOM 697 C CA . GLU A 1 92 ? 34.988 33.688 2.993 1.00 75.24 92 GLU A CA 1
ATOM 698 C C . GLU A 1 92 ? 36.119 33.944 2.006 1.00 74.99 92 GLU A C 1
ATOM 699 O O . GLU A 1 92 ? 36.126 34.976 1.325 1.00 75.00 92 GLU A O 1
ATOM 705 N N . LYS A 1 93 ? 37.074 33.019 1.905 1.00 74.87 93 LYS A N 1
ATOM 706 C CA . LYS A 1 93 ? 38.201 33.191 0.996 1.00 76.87 93 LYS A CA 1
ATOM 707 C C . LYS A 1 93 ? 37.967 32.523 -0.354 1.00 78.52 93 LYS A C 1
ATOM 708 O O . LYS A 1 93 ? 38.289 33.107 -1.394 1.00 80.29 93 LYS A O 1
ATOM 714 N N . GLU A 1 94 ? 37.401 31.316 -0.365 1.00 78.35 94 GLU A N 1
ATOM 715 C CA . GLU A 1 94 ? 37.274 30.543 -1.594 1.00 81.30 94 GLU A CA 1
ATOM 716 C C . GLU A 1 94 ? 35.876 30.568 -2.198 1.00 81.53 94 GLU A C 1
ATOM 717 O O . GLU A 1 94 ? 35.729 30.242 -3.382 1.00 83.03 94 GLU A O 1
ATOM 723 N N . LYS A 1 95 ? 34.855 30.938 -1.422 1.00 80.82 95 LYS A N 1
ATOM 724 C CA . LYS A 1 95 ? 33.476 31.049 -1.907 1.00 82.49 95 LYS A CA 1
ATOM 725 C C . LYS A 1 95 ? 32.958 29.730 -2.475 1.00 87.56 95 LYS A C 1
ATOM 726 O O . LYS A 1 95 ? 32.087 29.716 -3.348 1.00 89.51 95 LYS A O 1
ATOM 732 N N . ASP A 1 96 ? 33.483 28.612 -1.982 1.00 91.00 96 ASP A N 1
ATOM 733 C CA . ASP A 1 96 ? 33.020 27.291 -2.386 1.00 96.00 96 ASP A CA 1
ATOM 734 C C . ASP A 1 96 ? 31.948 26.828 -1.407 1.00 96.88 96 ASP A C 1
ATOM 735 O O . ASP A 1 96 ? 32.212 26.688 -0.208 1.00 94.39 96 ASP A O 1
ATOM 740 N N . GLU A 1 97 ? 30.740 26.594 -1.918 1.00 101.30 97 GLU A N 1
ATOM 741 C CA . GLU A 1 97 ? 29.625 26.174 -1.081 1.00 102.68 97 GLU A CA 1
ATOM 742 C C . GLU A 1 97 ? 29.706 24.705 -0.685 1.00 103.48 97 GLU A C 1
ATOM 743 O O . GLU A 1 97 ? 28.920 24.262 0.160 1.00 102.11 97 GLU A O 1
ATOM 749 N N . HIS A 1 98 ? 30.639 23.949 -1.262 1.00 114.93 98 HIS A N 1
ATOM 750 C CA . HIS A 1 98 ? 30.799 22.532 -0.969 1.00 114.72 98 HIS A CA 1
ATOM 751 C C . HIS A 1 98 ? 31.700 22.264 0.230 1.00 110.52 98 HIS A C 1
ATOM 752 O O . HIS A 1 98 ? 31.680 21.149 0.761 1.00 110.01 98 HIS A O 1
ATOM 759 N N . VAL A 1 99 ? 32.471 23.258 0.682 1.00 107.51 99 VAL A N 1
ATOM 760 C CA . VAL A 1 99 ? 33.478 23.010 1.711 1.00 103.94 99 VAL A CA 1
ATOM 761 C C . VAL A 1 99 ? 32.837 22.561 3.018 1.00 101.58 99 VAL A C 1
ATOM 762 O O . VAL A 1 99 ? 33.403 21.733 3.742 1.00 100.80 99 VAL A O 1
ATOM 766 N N . PHE A 1 100 ? 31.649 23.076 3.341 1.00 101.20 100 PHE A N 1
ATOM 767 C CA . PHE A 1 100 ? 31.002 22.665 4.581 1.00 99.56 100 PHE A CA 1
ATOM 768 C C . PHE A 1 100 ? 30.235 21.362 4.406 1.00 99.87 100 PHE A C 1
ATOM 769 O O . PHE A 1 100 ? 30.186 20.545 5.331 1.00 97.75 100 PHE A O 1
ATOM 777 N N . LEU A 1 101 ? 29.630 21.155 3.234 1.00 102.48 101 LEU A N 1
ATOM 778 C CA . LEU A 1 101 ? 28.885 19.922 3.001 1.00 104.28 101 LEU A CA 1
ATOM 779 C C . LEU A 1 101 ? 29.795 18.705 3.106 1.00 104.60 101 LEU A C 1
ATOM 780 O O . LEU A 1 101 ? 29.375 17.645 3.584 1.00 105.43 101 LEU A O 1
ATOM 785 N N . GLU A 1 102 ? 31.050 18.840 2.670 1.00 104.43 102 GLU A N 1
ATOM 786 C CA . GLU A 1 102 ? 32.010 17.757 2.848 1.00 104.76 102 GLU A CA 1
ATOM 787 C C . GLU A 1 102 ? 32.381 17.591 4.317 1.00 100.03 102 GLU A C 1
ATOM 788 O O . GLU A 1 102 ? 32.495 16.463 4.812 1.00 102.15 102 GLU A O 1
ATOM 794 N N . ALA A 1 103 ? 32.571 18.704 5.031 1.00 93.78 103 ALA A N 1
ATOM 795 C CA . ALA A 1 103 ? 32.882 18.626 6.455 1.00 88.56 103 ALA A CA 1
ATOM 796 C C . ALA A 1 103 ? 31.676 18.156 7.257 1.00 85.43 103 ALA A C 1
ATOM 797 O O . ALA A 1 103 ? 31.817 17.362 8.195 1.00 84.92 103 ALA A O 1
ATOM 799 N N . SER A 1 104 ? 30.482 18.642 6.907 1.00 83.82 104 SER A N 1
ATOM 800 C CA . SER A 1 104 ? 29.263 18.162 7.550 1.00 81.33 104 SER A CA 1
ATOM 801 C C . SER A 1 104 ? 29.034 16.681 7.275 1.00 84.07 104 SER A C 1
ATOM 802 O O . SER A 1 104 ? 28.481 15.970 8.123 1.00 83.34 104 SER A O 1
ATOM 805 N N . SER A 1 105 ? 29.453 16.199 6.103 1.00 87.22 105 SER A N 1
ATOM 806 C CA . SER A 1 105 ? 29.330 14.777 5.804 1.00 90.45 105 SER A CA 1
ATOM 807 C C . SER A 1 105 ? 30.255 13.938 6.677 1.00 90.35 105 SER A C 1
ATOM 808 O O . SER A 1 105 ? 29.939 12.781 6.978 1.00 91.12 105 SER A O 1
ATOM 811 N N . HIS A 1 106 ? 31.394 14.497 7.091 1.00 90.19 106 HIS A N 1
ATOM 812 C CA . HIS A 1 106 ? 32.308 13.754 7.953 1.00 93.26 106 HIS A CA 1
ATOM 813 C C . HIS A 1 106 ? 31.769 13.652 9.373 1.00 92.17 106 HIS A C 1
ATOM 814 O O . HIS A 1 106 ? 31.945 12.624 10.037 1.00 90.99 106 HIS A O 1
ATOM 821 N N . CYS A 1 107 ? 31.110 14.708 9.856 1.00 93.98 107 CYS A N 1
ATOM 822 C CA . CYS A 1 107 ? 30.537 14.675 11.198 1.00 96.40 107 CYS A CA 1
ATOM 823 C C . CYS A 1 107 ? 29.405 13.659 11.284 1.00 97.38 107 CYS A C 1
ATOM 824 O O . CYS A 1 107 ? 29.343 12.859 12.225 1.00 98.55 107 CYS A O 1
ATOM 827 N N . GLN A 1 108 ? 28.492 13.681 10.308 1.00 96.77 108 GLN A N 1
ATOM 828 C CA . GLN A 1 108 ? 27.390 12.725 10.304 1.00 95.74 108 GLN A CA 1
ATOM 829 C C . GLN A 1 108 ? 27.899 11.291 10.219 1.00 93.94 108 GLN A C 1
ATOM 830 O O . GLN A 1 108 ? 27.267 10.373 10.755 1.00 94.77 108 GLN A O 1
ATOM 836 N N . LYS A 1 109 ? 29.041 11.082 9.560 1.00 91.86 109 LYS A N 1
ATOM 837 C CA . LYS A 1 109 ? 29.644 9.755 9.516 1.00 91.37 109 LYS A CA 1
ATOM 838 C C . LYS A 1 109 ? 30.241 9.373 10.866 1.00 87.08 109 LYS A C 1
ATOM 839 O O . LYS A 1 109 ? 30.102 8.227 11.310 1.00 87.87 109 LYS A O 1
ATOM 845 N N . ASN A 1 110 ? 30.907 10.319 11.534 1.00 82.32 110 ASN A N 1
ATOM 846 C CA . ASN A 1 110 ? 31.503 10.026 12.834 1.00 78.99 110 ASN A CA 1
ATOM 847 C C . ASN A 1 110 ? 30.435 9.825 13.902 1.00 77.46 110 ASN A C 1
ATOM 848 O O . ASN A 1 110 ? 30.587 8.971 14.784 1.00 77.80 110 ASN A O 1
ATOM 853 N N . TYR A 1 111 ? 29.356 10.611 13.849 1.00 75.67 111 TYR A N 1
ATOM 854 C CA . TYR A 1 111 ? 28.245 10.409 14.774 1.00 74.32 111 TYR A CA 1
ATOM 855 C C . TYR A 1 111 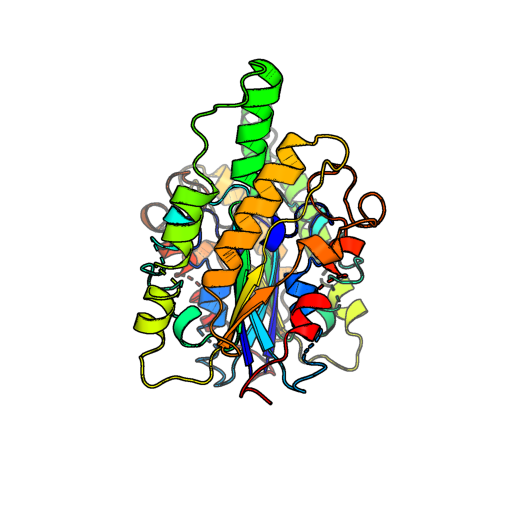? 27.670 9.005 14.634 1.00 76.00 111 TYR A C 1
ATOM 856 O O . TYR A 1 111 ? 27.435 8.314 15.632 1.00 76.20 111 TYR A O 1
ATOM 865 N N . SER A 1 112 ? 27.439 8.565 13.395 1.00 77.35 112 SER A N 1
ATOM 866 C CA . SER A 1 112 ? 26.992 7.195 13.170 1.00 79.14 112 SER A CA 1
ATOM 867 C C . SER A 1 112 ? 28.049 6.189 13.602 1.00 81.36 112 SER A C 1
ATOM 868 O O . SER A 1 112 ? 27.713 5.073 14.017 1.00 83.22 112 SER A O 1
ATOM 871 N N . GLY A 1 113 ? 29.326 6.564 13.520 1.00 81.53 113 GLY A N 1
ATOM 872 C CA . GLY A 1 113 ? 30.382 5.648 13.919 1.00 84.48 113 GLY A CA 1
ATOM 873 C C . GLY A 1 113 ? 30.447 5.457 15.422 1.00 85.45 113 GLY A C 1
ATOM 874 O O . GLY A 1 113 ? 30.549 4.330 15.913 1.00 88.04 113 GLY A O 1
ATOM 883 N N . LEU A 1 115 ? 28.055 6.048 17.480 1.00 86.98 115 LEU A N 1
ATOM 884 C CA . LEU A 1 115 ? 26.822 5.370 17.868 1.00 89.25 115 LEU A CA 1
ATOM 885 C C . LEU A 1 115 ? 26.966 3.861 17.725 1.00 95.11 115 LEU A C 1
ATOM 886 O O . LEU A 1 115 ? 26.572 3.103 18.620 1.00 95.95 115 LEU A O 1
ATOM 891 N N . GLU A 1 116 ? 27.538 3.410 16.607 1.00 99.88 116 GLU A N 1
ATOM 892 C CA . GLU A 1 116 ? 27.738 1.982 16.390 1.00 103.03 116 GLU A CA 1
ATOM 893 C C . GLU A 1 116 ? 28.719 1.392 17.394 1.00 103.51 116 GLU A C 1
ATOM 894 O O . GLU A 1 116 ? 28.605 0.214 17.752 1.00 106.03 116 GLU A O 1
ATOM 900 N N . LYS A 1 117 ? 29.680 2.186 17.867 1.00 99.69 117 LYS A N 1
ATOM 901 C CA . LYS A 1 117 ? 30.635 1.669 18.838 1.00 100.14 117 LYS A CA 1
ATOM 902 C C . LYS A 1 117 ? 30.037 1.588 20.236 1.00 99.29 117 LYS A C 1
ATOM 903 O O . LYS A 1 117 ? 30.393 0.687 21.002 1.00 100.60 117 LYS A O 1
ATOM 909 N N . ILE A 1 118 ? 29.124 2.502 20.578 1.00 97.61 118 ILE A N 1
ATOM 910 C CA . ILE A 1 118 ? 28.510 2.487 21.904 1.00 98.58 118 ILE A CA 1
ATOM 911 C C . ILE A 1 118 ? 27.751 1.185 22.130 1.00 100.00 118 ILE A C 1
ATOM 912 O O . ILE A 1 118 ? 27.818 0.589 23.213 1.00 102.58 118 ILE A O 1
ATOM 917 N N . ARG A 1 119 ? 27.026 0.714 21.111 1.00 98.74 119 ARG A N 1
ATOM 918 C CA . ARG A 1 119 ? 26.335 -0.565 21.243 1.00 99.73 119 ARG A CA 1
ATOM 919 C C . ARG A 1 119 ? 27.305 -1.737 21.155 1.00 101.47 119 ARG A C 1
ATOM 920 O O . ARG A 1 119 ? 27.058 -2.787 21.760 1.00 103.20 119 ARG A O 1
ATOM 928 N N . GLU A 1 120 ? 28.407 -1.582 20.416 1.00 101.72 120 GLU A N 1
ATOM 929 C CA . GLU A 1 120 ? 29.448 -2.604 20.432 1.00 106.75 120 GLU A CA 1
ATOM 930 C C . GLU A 1 120 ? 30.129 -2.683 21.792 1.00 108.62 120 GLU A C 1
ATOM 931 O O . GLU A 1 120 ? 30.589 -3.758 22.193 1.00 110.52 120 GLU A O 1
ATOM 937 N N . ILE A 1 121 ? 30.205 -1.561 22.508 1.00 108.93 121 ILE A N 1
ATOM 938 C CA . ILE A 1 121 ? 30.795 -1.564 23.842 1.00 112.17 121 ILE A CA 1
ATOM 939 C C . ILE A 1 121 ? 29.862 -2.239 24.837 1.00 113.84 121 ILE A C 1
ATOM 940 O O . ILE A 1 121 ? 30.292 -3.059 25.657 1.00 96.60 121 ILE A O 1
ATOM 945 N N . LYS A 1 122 ? 28.570 -1.912 24.780 1.00 110.53 122 LYS A N 1
ATOM 946 C CA . LYS A 1 122 ? 27.626 -2.453 25.750 1.00 110.05 122 LYS A CA 1
ATOM 947 C C . LYS A 1 122 ? 27.152 -3.848 25.362 1.00 114.08 122 LYS A C 1
ATOM 948 O O . LYS A 1 122 ? 27.090 -4.742 26.212 1.00 115.87 122 LYS A O 1
ATOM 954 N N . GLY A 1 123 ? 26.815 -4.053 24.092 1.00 117.40 123 GLY A N 1
ATOM 955 C CA . GLY A 1 123 ? 26.370 -5.356 23.640 1.00 125.23 123 GLY A CA 1
ATOM 956 C C . GLY A 1 123 ? 24.864 -5.480 23.548 1.00 130.99 123 GLY A C 1
ATOM 957 O O . GLY A 1 123 ? 24.162 -4.491 23.316 1.00 128.51 123 GLY A O 1
ATOM 958 N N . GLU A 1 124 ? 24.355 -6.696 23.735 1.00 139.56 124 GLU A N 1
ATOM 959 C CA . GLU A 1 124 ? 22.931 -6.973 23.612 1.00 145.54 124 GLU A CA 1
ATOM 960 C C . GLU A 1 124 ? 22.237 -7.132 24.958 1.00 149.31 124 GLU A C 1
ATOM 961 O O . GLU A 1 124 ? 21.002 -7.099 25.007 1.00 151.34 124 GLU A O 1
ATOM 967 N N . LYS A 1 125 ? 22.995 -7.302 26.042 1.00 150.71 125 LYS A N 1
ATOM 968 C CA . LYS A 1 125 ? 22.391 -7.463 27.360 1.00 154.02 125 LYS A CA 1
ATOM 969 C C . LYS A 1 125 ? 21.734 -6.171 27.829 1.00 149.45 125 LYS A C 1
ATOM 970 O O . LYS A 1 125 ? 20.579 -6.174 28.271 1.00 152.30 125 LYS A O 1
ATOM 976 N N . ASP A 1 126 ? 22.455 -5.057 27.743 1.00 139.93 126 ASP A N 1
ATOM 977 C CA . ASP A 1 126 ? 21.987 -3.773 28.259 1.00 133.22 126 ASP A CA 1
ATOM 978 C C . ASP A 1 126 ? 21.520 -2.907 27.093 1.00 126.23 126 ASP A C 1
ATOM 979 O O . ASP A 1 126 ? 22.322 -2.238 26.437 1.00 122.38 126 ASP A O 1
ATOM 984 N N . THR A 1 127 ? 20.215 -2.929 26.834 1.00 124.70 127 THR A N 1
ATOM 985 C CA . THR A 1 127 ? 19.584 -1.999 25.910 1.00 119.34 127 THR A CA 1
ATOM 986 C C . THR A 1 127 ? 18.897 -0.852 26.638 1.00 114.61 127 THR A C 1
ATOM 987 O O . THR A 1 127 ? 18.172 -0.074 26.010 1.00 113.19 127 THR A O 1
ATOM 991 N N . ARG A 1 128 ? 19.113 -0.733 27.945 1.00 112.17 128 ARG A N 1
ATOM 992 C CA . ARG A 1 128 ? 18.512 0.310 28.763 1.00 107.98 128 ARG A CA 1
ATOM 993 C C . ARG A 1 128 ? 19.301 1.612 28.733 1.00 101.09 128 ARG A C 1
ATOM 994 O O . ARG A 1 128 ? 18.928 2.562 29.429 1.00 99.31 128 ARG A O 1
ATOM 1002 N N . TYR A 1 129 ? 20.376 1.677 27.953 1.00 97.56 129 TYR A N 1
ATOM 1003 C CA . TYR A 1 129 ? 21.173 2.889 27.848 1.00 92.23 129 TYR A CA 1
ATOM 1004 C C . TYR A 1 129 ? 20.393 3.988 27.128 1.00 87.46 129 TYR A C 1
ATOM 1005 O O . TYR A 1 129 ? 19.360 3.753 26.495 1.00 88.81 129 TYR A O 1
ATOM 1014 N N . LEU A 1 130 ? 20.910 5.211 27.233 1.00 82.46 130 LEU A N 1
ATOM 1015 C CA . LEU A 1 130 ? 20.246 6.390 26.697 1.00 77.97 130 LEU A CA 1
ATOM 1016 C C . LEU A 1 130 ? 21.288 7.322 26.101 1.00 74.21 130 LEU A C 1
ATOM 1017 O O . LEU A 1 130 ? 22.292 7.628 26.751 1.00 73.50 130 LEU A O 1
ATOM 1022 N N . VAL A 1 131 ? 21.049 7.772 24.872 1.00 72.39 131 VAL A N 1
ATOM 1023 C CA . VAL A 1 131 ? 21.962 8.667 24.170 1.00 69.31 131 VAL A CA 1
ATOM 1024 C C . VAL A 1 131 ? 21.174 9.881 23.701 1.00 68.21 131 VAL A C 1
ATOM 1025 O O . VAL A 1 131 ? 20.176 9.739 22.984 1.00 69.14 131 VAL A O 1
ATOM 1029 N N . ARG A 1 132 ? 21.617 11.067 24.105 1.00 68.08 132 ARG A N 1
ATOM 1030 C CA . ARG A 1 132 ? 21.028 12.331 23.675 1.00 66.88 132 ARG A CA 1
ATOM 1031 C C . ARG A 1 132 ? 22.129 13.166 23.034 1.00 65.42 132 ARG A C 1
ATOM 1032 O O . ARG A 1 132 ? 22.981 13.721 23.735 1.00 65.15 132 ARG A O 1
ATOM 1040 N N . LEU A 1 133 ? 22.121 13.250 21.708 1.00 66.11 133 LEU A N 1
ATOM 1041 C CA . LEU A 1 133 ? 23.087 14.056 20.974 1.00 66.93 133 LEU A CA 1
ATOM 1042 C C . LEU A 1 133 ? 22.418 15.338 20.498 1.00 66.22 133 LEU A C 1
ATOM 1043 O O . LEU A 1 133 ? 21.291 15.309 19.991 1.00 67.03 133 LEU A O 1
ATOM 1048 N N . LEU A 1 134 ? 23.110 16.458 20.668 1.00 64.69 134 LEU A N 1
ATOM 1049 C CA . LEU A 1 134 ? 22.558 17.774 20.385 1.00 64.00 134 LEU A CA 1
ATOM 1050 C C . LEU A 1 134 ? 23.017 18.251 19.016 1.00 62.11 134 LEU A C 1
ATOM 1051 O O . LEU A 1 134 ? 24.191 18.115 18.660 1.00 61.64 134 LEU A O 1
ATOM 1056 N N . ASN A 1 135 ? 22.087 18.814 18.249 1.00 61.58 135 ASN A N 1
ATOM 1057 C CA . ASN A 1 135 ? 22.440 19.333 16.939 1.00 59.93 135 ASN A CA 1
ATOM 1058 C C . ASN A 1 135 ? 23.088 20.710 17.080 1.00 57.27 135 ASN A C 1
ATOM 1059 O O . ASN A 1 135 ? 23.340 21.204 18.183 1.00 56.18 135 ASN A O 1
ATOM 1064 N N . LEU A 1 136 ? 23.356 21.340 15.943 1.00 56.26 136 LEU A N 1
ATOM 1065 C CA . LEU A 1 136 ? 24.050 22.616 15.920 1.00 54.40 136 LEU A CA 1
ATOM 1066 C C . LEU A 1 136 ? 23.058 23.770 15.867 1.00 56.04 136 LEU A C 1
ATOM 1067 O O . LEU A 1 136 ? 22.048 23.708 15.160 1.00 62.28 136 LEU A O 1
ATOM 1072 N N . TYR A 1 137 ? 23.351 24.816 16.629 1.00 52.44 137 TYR A N 1
ATOM 1073 C CA . TYR A 1 137 ? 22.628 26.073 16.531 1.00 52.42 137 TYR A CA 1
ATOM 1074 C C . TYR A 1 137 ? 23.381 27.028 15.611 1.00 50.33 137 TYR A C 1
ATOM 1075 O O . TYR A 1 137 ? 24.575 26.864 15.348 1.00 50.28 137 TYR A O 1
ATOM 1084 N N . ASN A 1 138 ? 22.665 28.038 15.119 1.00 48.66 138 ASN A N 1
ATOM 1085 C CA . ASN A 1 138 ? 23.268 29.017 14.227 1.00 47.31 138 ASN A CA 1
ATOM 1086 C C . ASN A 1 138 ? 23.608 30.274 15.015 1.00 46.91 138 ASN A C 1
ATOM 1087 O O . ASN A 1 138 ? 22.708 31.076 15.310 1.00 47.18 138 ASN A O 1
ATOM 1092 N N . PRO A 1 139 ? 24.874 30.499 15.377 1.00 46.96 139 PRO A N 1
ATOM 1093 C CA . PRO A 1 139 ? 25.215 31.712 16.135 1.00 47.91 139 PRO A CA 1
ATOM 1094 C C . PRO A 1 139 ? 25.197 32.978 15.297 1.00 50.78 139 PRO A C 1
ATOM 1095 O O . PRO A 1 139 ? 25.230 34.075 15.869 1.00 51.92 139 PRO A O 1
ATOM 1099 N N . PHE A 1 140 ? 25.139 32.867 13.968 1.00 52.43 140 PHE A N 1
ATOM 1100 C CA . PHE A 1 140 ? 25.122 34.018 13.068 1.00 55.87 140 PHE A CA 1
ATOM 1101 C C . PHE A 1 140 ? 23.828 33.990 12.271 1.00 57.76 140 PHE A C 1
ATOM 1102 O O . PHE A 1 140 ? 23.805 33.539 11.111 1.00 57.36 140 PHE A O 1
ATOM 1110 N N . PRO A 1 141 ? 22.722 34.469 12.846 1.00 59.69 141 PRO A N 1
ATOM 1111 C CA . PRO A 1 141 ? 21.434 34.402 12.142 1.00 60.72 141 PRO A CA 1
ATOM 1112 C C . PRO A 1 141 ? 21.351 35.311 10.930 1.00 62.01 141 PRO A C 1
ATOM 1113 O O . PRO A 1 141 ? 20.559 35.031 10.022 1.00 63.10 141 PRO A O 1
ATOM 1117 N N . SER A 1 142 ? 22.136 36.387 10.881 1.00 63.10 142 SER A N 1
ATOM 1118 C CA . SER A 1 142 ? 22.097 37.291 9.739 1.00 64.82 142 SER A CA 1
ATOM 1119 C C . SER A 1 142 ? 22.801 36.729 8.510 1.00 64.26 142 SER A C 1
ATOM 1120 O O . SER A 1 142 ? 22.688 37.317 7.430 1.00 68.37 142 SER A O 1
ATOM 1123 N N . ILE A 1 143 ? 23.515 35.616 8.644 1.00 61.03 143 ILE A N 1
ATOM 1124 C CA . ILE A 1 143 ? 24.190 34.967 7.526 1.00 60.45 143 ILE A CA 1
ATOM 1125 C C . ILE A 1 143 ? 23.311 33.813 7.063 1.00 62.48 143 ILE A C 1
ATOM 1126 O O . ILE A 1 143 ? 23.203 32.789 7.748 1.00 61.64 143 ILE A O 1
ATOM 1131 N N . GLU A 1 144 ? 22.682 33.971 5.896 1.00 65.93 144 GLU A N 1
ATOM 1132 C CA . GLU A 1 144 ? 21.783 32.935 5.399 1.00 67.79 144 GLU A CA 1
ATOM 1133 C C . GLU A 1 144 ? 22.533 31.648 5.080 1.00 66.26 144 GLU A C 1
ATOM 1134 O O . GLU A 1 144 ? 22.003 30.550 5.281 1.00 65.78 144 GLU A O 1
ATOM 1140 N N . LEU A 1 145 ? 23.766 31.761 4.582 1.00 65.93 145 LEU A N 1
ATOM 1141 C CA . LEU A 1 145 ? 24.541 30.564 4.274 1.00 65.75 145 LEU A CA 1
ATOM 1142 C C . LEU A 1 145 ? 24.835 29.762 5.535 1.00 62.62 145 LEU A C 1
ATOM 1143 O O . LEU A 1 145 ? 24.841 28.526 5.507 1.00 61.97 145 LEU A O 1
ATOM 1148 N N . ALA A 1 146 ? 25.082 30.449 6.652 1.00 61.13 146 ALA A N 1
ATOM 1149 C CA . ALA A 1 146 ? 25.281 29.747 7.914 1.00 59.24 146 ALA A CA 1
ATOM 1150 C C . ALA A 1 146 ? 24.003 29.047 8.357 1.00 59.86 146 ALA A C 1
ATOM 1151 O O . ALA A 1 146 ? 24.049 27.921 8.865 1.00 59.39 146 ALA A O 1
ATOM 1153 N N . ASP A 1 147 ? 22.852 29.693 8.165 1.00 61.24 147 ASP A N 1
ATOM 1154 C CA . ASP A 1 147 ? 21.589 29.071 8.544 1.00 63.06 147 ASP A CA 1
ATOM 1155 C C . ASP A 1 147 ? 21.260 27.896 7.631 1.00 65.57 147 ASP A C 1
ATOM 1156 O O . ASP A 1 147 ? 20.786 26.854 8.097 1.00 65.83 147 ASP A O 1
ATOM 1161 N N . LYS A 1 148 ? 21.509 28.047 6.329 1.00 67.61 148 LYS A N 1
ATOM 1162 C CA . LYS A 1 148 ? 21.244 26.960 5.391 1.00 70.39 148 LYS A CA 1
ATOM 1163 C C . LYS A 1 148 ? 22.167 25.776 5.645 1.00 69.15 148 LYS A C 1
ATOM 1164 O O . LYS A 1 148 ? 21.729 24.620 5.608 1.00 69.99 148 LYS A O 1
ATOM 1170 N N . TRP A 1 149 ? 23.447 26.046 5.907 1.00 67.83 149 TRP A N 1
ATOM 1171 C CA . TRP A 1 149 ? 24.402 24.971 6.157 1.00 67.59 149 TRP A CA 1
ATOM 1172 C C . TRP A 1 149 ? 24.019 24.175 7.398 1.00 65.42 149 TRP A C 1
ATOM 1173 O O . TRP A 1 149 ? 24.018 22.939 7.384 1.00 67.85 149 TRP A O 1
ATOM 1184 N N . ILE A 1 150 ? 23.684 24.874 8.484 1.00 60.79 150 ILE A N 1
ATOM 1185 C CA . ILE A 1 150 ? 23.397 24.200 9.744 1.00 57.98 150 ILE A CA 1
ATOM 1186 C C . ILE A 1 150 ? 22.049 23.493 9.688 1.00 59.69 150 ILE A C 1
ATOM 1187 O O . ILE A 1 150 ? 21.879 22.417 10.276 1.00 59.78 150 ILE A O 1
ATOM 1192 N N . SER A 1 151 ? 21.078 24.063 8.970 1.00 60.02 151 SER A N 1
ATOM 1193 C CA . SER A 1 151 ? 19.792 23.391 8.816 1.00 61.21 151 SER A CA 1
ATOM 1194 C C . SER A 1 151 ? 19.942 22.081 8.053 1.00 63.28 151 SER A C 1
ATOM 1195 O O . SER A 1 151 ? 19.283 21.087 8.379 1.00 64.22 151 SER A O 1
ATOM 1198 N N . GLY A 1 152 ? 20.805 22.061 7.035 1.00 62.72 152 GLY A N 1
ATOM 1199 C CA . GLY A 1 152 ? 21.011 20.836 6.282 1.00 64.41 152 GLY A CA 1
ATOM 1200 C C . GLY A 1 152 ? 21.693 19.760 7.104 1.00 63.35 152 GLY A C 1
ATOM 1201 O O . GLY A 1 152 ? 21.359 18.577 6.996 1.00 65.12 152 GLY A O 1
ATOM 1202 N N . PHE A 1 153 ? 22.657 20.155 7.937 1.00 61.75 153 PHE A N 1
ATOM 1203 C CA . PHE A 1 153 ? 23.312 19.190 8.811 1.00 62.78 153 PHE A CA 1
ATOM 1204 C C . PHE A 1 153 ? 22.349 18.638 9.853 1.00 64.29 153 PHE A C 1
ATOM 1205 O O . PHE A 1 153 ? 22.490 17.486 10.276 1.00 65.28 153 PHE A O 1
ATOM 1213 N N . ASN A 1 154 ? 21.361 19.434 10.267 1.00 65.22 154 ASN A N 1
ATOM 1214 C CA . ASN A 1 154 ? 20.453 19.005 11.324 1.00 65.94 154 ASN A CA 1
ATOM 1215 C C . ASN A 1 154 ? 19.397 18.035 10.807 1.00 71.56 154 ASN A C 1
ATOM 1216 O O . ASN A 1 154 ? 19.034 17.084 11.509 1.00 73.58 154 ASN A O 1
ATOM 1221 N N . ARG A 1 155 ? 18.888 18.251 9.591 1.00 75.74 155 ARG A N 1
ATOM 1222 C CA . ARG A 1 155 ? 17.918 17.309 9.042 1.00 82.24 155 ARG A CA 1
ATOM 1223 C C . ARG A 1 155 ? 18.577 15.983 8.684 1.00 85.14 155 ARG A C 1
ATOM 1224 O O . ARG A 1 155 ? 17.948 14.926 8.810 1.00 88.32 155 ARG A O 1
ATOM 1232 N N . HIS A 1 156 ? 19.839 16.015 8.249 1.00 84.82 156 HIS A N 1
ATOM 1233 C CA . HIS A 1 156 ? 20.586 14.782 8.041 1.00 86.63 156 HIS A CA 1
ATOM 1234 C C . HIS A 1 156 ? 20.984 14.131 9.357 1.00 85.17 156 HIS A C 1
ATOM 1235 O O . HIS A 1 156 ? 21.206 12.916 9.394 1.00 86.60 156 HIS A O 1
ATOM 1242 N N . LEU A 1 157 ? 21.075 14.910 10.436 1.00 83.23 157 LEU A N 1
ATOM 1243 C CA . LEU A 1 157 ? 21.408 14.347 11.739 1.00 82.75 157 LEU A CA 1
ATOM 1244 C C . LEU A 1 157 ? 20.209 13.666 12.383 1.00 85.60 157 LEU A C 1
ATOM 1245 O O . LEU A 1 157 ? 20.382 12.717 13.155 1.00 86.65 157 LEU A O 1
ATOM 1250 N N . LYS A 1 158 ? 18.994 14.127 12.075 1.00 87.09 158 LYS A N 1
ATOM 1251 C CA . LYS A 1 158 ? 17.792 13.514 12.623 1.00 89.07 158 LYS A CA 1
ATOM 1252 C C . LYS A 1 158 ? 17.568 12.101 12.099 1.00 91.28 158 LYS A C 1
ATOM 1253 O O . LYS A 1 158 ? 16.748 11.371 12.666 1.00 93.17 158 LYS A O 1
ATOM 1259 N N . GLN A 1 159 ? 18.276 11.701 11.038 1.00 91.30 159 GLN A N 1
ATOM 1260 C CA . GLN A 1 159 ? 18.168 10.332 10.545 1.00 94.62 159 GLN A CA 1
ATOM 1261 C C . GLN A 1 159 ? 18.638 9.325 11.585 1.00 94.67 159 GLN A C 1
ATOM 1262 O O . GLN A 1 159 ? 18.197 8.170 11.576 1.00 97.95 159 GLN A O 1
ATOM 1268 N N . LEU A 1 160 ? 19.525 9.742 12.489 1.00 91.01 160 LEU A N 1
ATOM 1269 C CA . LEU A 1 160 ? 20.106 8.849 13.483 1.00 91.10 160 LEU A CA 1
ATOM 1270 C C . LEU A 1 160 ? 19.192 8.600 14.675 1.00 92.27 160 LEU A C 1
ATOM 1271 O O . LEU A 1 160 ? 19.530 7.770 15.526 1.00 93.92 160 LEU A O 1
ATOM 1276 N N . GLU A 1 161 ? 18.053 9.283 14.760 1.00 92.12 161 GLU A N 1
ATOM 1277 C CA . GLU A 1 161 ? 17.193 9.154 15.929 1.00 93.49 161 GLU A CA 1
ATOM 1278 C C . GLU A 1 161 ? 16.459 7.819 15.919 1.00 97.10 161 GLU A C 1
ATOM 1279 O O . GLU A 1 161 ? 15.913 7.403 14.892 1.00 97.79 161 GLU A O 1
ATOM 1285 N N . SER A 1 162 ? 16.453 7.144 17.077 1.00 100.53 162 SER A N 1
ATOM 1286 C CA . SER A 1 162 ? 15.672 5.925 17.302 1.00 107.68 162 SER A CA 1
ATOM 1287 C C . SER A 1 162 ? 15.052 6.071 18.695 1.00 108.08 162 SER A C 1
ATOM 1288 O O . SER A 1 162 ? 15.530 5.500 19.677 1.00 109.41 162 SER A O 1
ATOM 1291 N N . ALA A 1 163 ? 13.981 6.859 18.768 1.00 106.80 163 ALA A N 1
ATOM 1292 C CA . ALA A 1 163 ? 13.366 7.190 20.043 1.00 107.16 163 ALA A CA 1
ATOM 1293 C C . ALA A 1 163 ? 12.750 5.948 20.688 1.00 110.70 163 ALA A C 1
ATOM 1294 O O . ALA A 1 163 ? 12.320 5.024 19.991 1.00 114.39 163 ALA A O 1
ATOM 1296 N N . PRO A 1 164 ? 12.691 5.900 22.030 1.00 107.30 164 PRO A N 1
ATOM 1297 C CA . PRO A 1 164 ? 13.197 6.925 22.949 1.00 102.39 164 PRO A CA 1
ATOM 1298 C C . PRO A 1 164 ? 14.643 6.694 23.387 1.00 99.74 164 PRO A C 1
ATOM 1299 O O . PRO A 1 164 ? 15.200 7.532 24.098 1.00 96.24 164 PRO A O 1
ATOM 1303 N N . GLN A 1 165 ? 15.235 5.572 22.970 1.00 100.79 165 GLN A N 1
ATOM 1304 C CA . GLN A 1 165 ? 16.612 5.274 23.352 1.00 98.30 165 GLN A CA 1
ATOM 1305 C C . GLN A 1 165 ? 17.571 6.339 22.831 1.00 95.07 165 GLN A C 1
ATOM 1306 O O . GLN A 1 165 ? 18.376 6.892 23.589 1.00 96.49 165 GLN A O 1
ATOM 1312 N N . ILE A 1 166 ? 17.497 6.641 21.538 1.00 89.17 166 ILE A N 1
ATOM 1313 C CA . ILE A 1 166 ? 18.357 7.630 20.899 1.00 84.89 166 ILE A CA 1
ATOM 1314 C C . ILE A 1 166 ? 17.491 8.803 20.466 1.00 83.68 166 ILE A C 1
ATOM 1315 O O . ILE A 1 166 ? 16.501 8.619 19.747 1.00 87.07 166 ILE A O 1
ATOM 1320 N N . LYS A 1 167 ? 17.860 10.005 20.900 1.00 79.09 167 LYS A N 1
ATOM 1321 C CA . LYS A 1 167 ? 17.128 11.214 20.556 1.00 76.09 167 LYS A CA 1
ATOM 1322 C C . LYS A 1 167 ? 18.101 12.299 20.125 1.00 73.63 167 LYS A C 1
ATOM 1323 O O . LYS A 1 167 ? 19.200 12.419 20.676 1.00 73.11 167 LYS A O 1
ATOM 1329 N N . VAL A 1 168 ? 17.691 13.084 19.134 1.00 73.33 168 VAL A N 1
ATOM 1330 C CA . VAL A 1 168 ? 18.461 14.223 18.651 1.00 69.96 168 VAL A CA 1
ATOM 1331 C C . VAL A 1 168 ? 17.831 15.484 19.224 1.00 69.97 168 VAL A C 1
ATOM 1332 O O . VAL A 1 168 ? 16.667 15.791 18.939 1.00 71.77 168 VAL A O 1
ATOM 1336 N N . ILE A 1 169 ? 18.593 16.211 20.033 1.00 69.12 169 ILE A N 1
ATOM 1337 C CA . ILE A 1 169 ? 18.070 17.381 20.729 1.00 68.09 169 ILE A CA 1
ATOM 1338 C C . ILE A 1 169 ? 18.122 18.583 19.796 1.00 64.72 169 ILE A C 1
ATOM 1339 O O . ILE A 1 169 ? 19.163 18.879 19.197 1.00 61.26 169 ILE A O 1
ATOM 1344 N N . ASP A 1 170 ? 16.992 19.282 19.672 1.00 65.69 170 ASP A N 1
ATOM 1345 C CA . ASP A 1 170 ? 16.871 20.409 18.748 1.00 64.28 170 ASP A CA 1
ATOM 1346 C C . ASP A 1 170 ? 17.446 21.658 19.411 1.00 62.30 170 ASP A C 1
ATOM 1347 O O . ASP A 1 170 ? 16.730 22.547 19.881 1.00 63.05 170 ASP A O 1
ATOM 1352 N N . THR A 1 171 ? 18.781 21.715 19.452 1.00 50.62 171 THR A N 1
ATOM 1353 C CA . THR A 1 171 ? 19.451 22.898 19.980 1.00 48.19 171 THR A CA 1
ATOM 1354 C C . THR A 1 171 ? 19.185 24.118 19.110 1.00 48.11 171 THR A C 1
ATOM 1355 O O . THR A 1 171 ? 19.182 25.249 19.608 1.00 47.69 171 THR A O 1
ATOM 1359 N N . TYR A 1 172 ? 18.967 23.904 17.811 1.00 48.23 172 TYR A N 1
ATOM 1360 C CA . TYR A 1 172 ? 18.714 25.011 16.895 1.00 49.13 172 TYR A CA 1
ATOM 1361 C C . TYR A 1 172 ? 17.450 25.768 17.285 1.00 49.71 172 TYR A C 1
ATOM 1362 O O . TYR A 1 172 ? 17.439 27.004 17.326 1.00 47.36 172 TYR A O 1
ATOM 1371 N N . ALA A 1 173 ? 16.371 25.037 17.583 1.00 51.28 173 ALA A N 1
ATOM 1372 C CA . ALA A 1 173 ? 15.120 25.685 17.965 1.00 51.58 173 ALA A CA 1
ATOM 1373 C C . ALA A 1 173 ? 15.241 26.407 19.301 1.00 50.91 173 ALA A C 1
ATOM 1374 O O . ALA A 1 173 ? 14.536 27.396 19.534 1.00 52.08 173 ALA A O 1
ATOM 1376 N N . VAL A 1 174 ? 16.117 25.929 20.187 1.00 49.00 174 VAL A N 1
ATOM 1377 C CA . VAL A 1 174 ? 16.310 26.590 21.474 1.00 47.72 174 VAL A CA 1
ATOM 1378 C C . VAL A 1 174 ? 16.920 27.971 21.277 1.00 47.64 174 VAL A C 1
ATOM 1379 O O . VAL A 1 174 ? 16.495 28.951 21.902 1.00 48.35 174 VAL A O 1
ATOM 1383 N N . PHE A 1 175 ? 17.910 28.075 20.392 1.00 46.86 175 PHE A N 1
ATOM 1384 C CA . PHE A 1 175 ? 18.675 29.303 20.233 1.00 46.77 175 PHE A CA 1
ATOM 1385 C C . PHE A 1 175 ? 18.099 30.261 19.199 1.00 48.96 175 PHE A C 1
ATOM 1386 O O . PHE A 1 175 ? 18.462 31.443 19.213 1.00 49.72 175 PHE A O 1
ATOM 1394 N N . LYS A 1 176 ? 17.225 29.797 18.307 1.00 50.68 176 LYS A N 1
ATOM 1395 C CA . LYS A 1 176 ? 16.753 30.649 17.221 1.00 53.04 176 LYS A CA 1
ATOM 1396 C C . LYS A 1 176 ? 15.905 31.788 17.775 1.00 54.45 176 LYS A C 1
ATOM 1397 O O . LYS A 1 176 ? 14.913 31.554 18.473 1.00 55.66 176 LYS A O 1
ATOM 1403 N N . GLY A 1 177 ? 16.299 33.022 17.459 1.00 54.40 177 GLY A N 1
ATOM 1404 C CA . GLY A 1 177 ? 15.601 34.199 17.921 1.00 56.27 177 GLY A CA 1
ATOM 1405 C C . GLY A 1 177 ? 16.103 34.772 19.227 1.00 56.89 177 GLY A C 1
ATOM 1406 O O . GLY A 1 177 ? 15.753 35.913 19.557 1.00 57.95 177 GLY A O 1
ATOM 1407 N N . ARG A 1 178 ? 16.913 34.026 19.978 1.00 55.72 178 ARG A N 1
ATOM 1408 C CA . ARG A 1 178 ? 17.419 34.466 21.273 1.00 56.08 178 ARG A CA 1
ATOM 1409 C C . ARG A 1 178 ? 18.943 34.406 21.329 1.00 53.85 178 ARG A C 1
ATOM 1410 O O . ARG A 1 178 ? 19.525 34.186 22.393 1.00 53.76 178 ARG A O 1
ATOM 1418 N N . GLU A 1 179 ? 19.600 34.607 20.184 1.00 51.33 179 GLU A N 1
ATOM 1419 C CA . GLU A 1 179 ? 21.056 34.557 20.135 1.00 49.46 179 GLU A CA 1
ATOM 1420 C C . GLU A 1 179 ? 21.702 35.696 20.911 1.00 48.06 179 GLU A C 1
ATOM 1421 O O . GLU A 1 179 ? 22.878 35.593 21.275 1.00 47.34 179 GLU A O 1
ATOM 1427 N N . LYS A 1 180 ? 20.963 36.776 21.172 1.00 48.55 180 LYS A N 1
ATOM 1428 C CA . LYS A 1 180 ? 21.532 37.897 21.911 1.00 48.86 180 LYS A CA 1
ATOM 1429 C C . LYS A 1 180 ? 21.746 37.544 23.378 1.00 47.85 180 LYS A C 1
ATOM 1430 O O . LYS A 1 180 ? 22.760 37.928 23.972 1.00 47.81 180 LYS A O 1
ATOM 1436 N N . GLU A 1 181 ? 20.808 36.811 23.980 1.00 47.14 181 GLU A N 1
ATOM 1437 C CA . GLU A 1 181 ? 20.886 36.480 25.396 1.00 47.21 181 GLU A CA 1
ATOM 1438 C C . GLU A 1 181 ? 21.386 35.069 25.671 1.00 45.50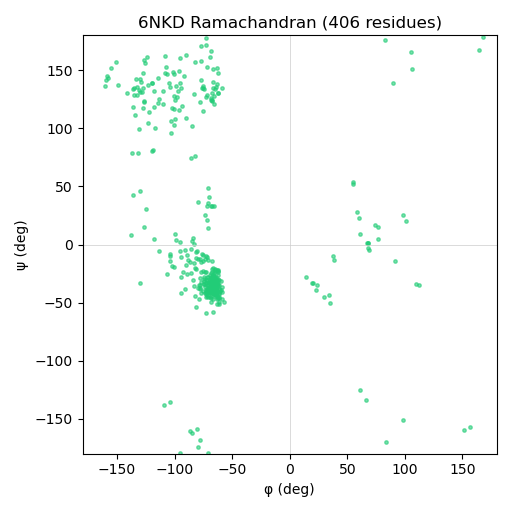 181 GLU A C 1
ATOM 1439 O O . GLU A 1 181 ? 21.838 34.799 26.789 1.00 44.39 181 GLU A O 1
ATOM 1445 N N . TYR A 1 182 ? 21.321 34.168 24.693 1.00 43.62 182 TYR A N 1
ATOM 1446 C CA . TYR A 1 182 ? 21.745 32.791 24.900 1.00 43.20 182 TYR A CA 1
ATOM 1447 C C . TYR A 1 182 ? 23.184 32.535 24.469 1.00 42.07 182 TYR A C 1
ATOM 1448 O O . TYR A 1 182 ? 23.694 31.432 24.692 1.00 39.93 182 TYR A O 1
ATOM 1457 N N . LEU A 1 183 ? 23.850 33.516 23.866 1.00 42.76 183 LEU A N 1
ATOM 1458 C CA . LEU A 1 183 ? 25.251 33.402 23.493 1.00 43.18 183 LEU A CA 1
ATOM 1459 C C . LEU A 1 183 ? 26.107 34.264 24.412 1.00 41.13 183 LEU A C 1
ATOM 1460 O O . LEU A 1 183 ? 25.646 35.273 24.953 1.00 39.69 183 LEU A O 1
ATOM 1465 N N . SER A 1 184 ? 27.363 33.861 24.577 1.00 40.88 184 SER A N 1
ATOM 1466 C CA . SER A 1 184 ? 28.263 34.515 25.516 1.00 41.25 184 SER A CA 1
ATOM 1467 C C . SER A 1 184 ? 28.944 35.703 24.834 1.00 42.96 184 SER A C 1
ATOM 1468 O O . SER A 1 184 ? 28.469 36.209 23.814 1.00 43.44 184 SER A O 1
ATOM 1471 N N . ILE A 1 185 ? 30.071 36.155 25.389 1.00 44.64 185 ILE A N 1
ATOM 1472 C CA . ILE A 1 185 ? 30.719 37.366 24.898 1.00 46.04 185 ILE A CA 1
ATOM 1473 C C . ILE A 1 185 ? 31.358 37.135 23.531 1.00 47.36 185 ILE A C 1
ATOM 1474 O O . ILE A 1 185 ? 31.470 38.068 22.726 1.00 47.75 185 ILE A O 1
ATOM 1479 N N . ASP A 1 186 ? 31.768 35.902 23.233 1.00 46.80 186 ASP A N 1
ATOM 1480 C CA . ASP A 1 186 ? 32.434 35.609 21.969 1.00 48.84 186 ASP A CA 1
ATOM 1481 C C . ASP A 1 186 ? 31.461 35.369 20.819 1.00 51.22 186 ASP A C 1
ATOM 1482 O O . ASP A 1 186 ? 31.901 34.990 19.729 1.00 53.65 186 ASP A O 1
ATOM 1487 N N . ARG A 1 187 ? 30.162 35.560 21.043 1.00 50.74 187 ARG A N 1
ATOM 1488 C CA . ARG A 1 187 ? 29.1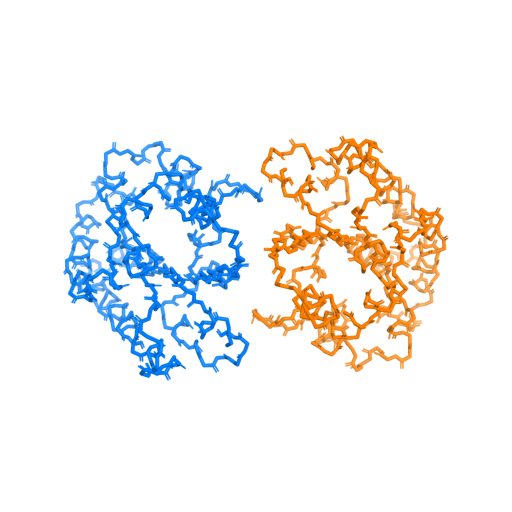17 35.470 20.026 1.00 51.19 187 ARG A CA 1
ATOM 1489 C C . ARG A 1 187 ? 29.017 34.095 19.376 1.00 49.16 187 ARG A C 1
ATOM 1490 O O . ARG A 1 187 ? 28.295 33.941 18.384 1.00 50.64 187 ARG A O 1
ATOM 1498 N N . VAL A 1 188 ? 29.718 33.087 19.895 1.00 47.12 188 VAL A N 1
ATOM 1499 C CA . VAL A 1 188 ? 29.655 31.749 19.314 1.00 47.42 188 VAL A CA 1
ATOM 1500 C C . VAL A 1 188 ? 29.391 30.720 20.407 1.00 46.19 188 VAL A C 1
ATOM 1501 O O . VAL A 1 188 ? 28.719 29.709 20.171 1.00 44.95 188 VAL A O 1
ATOM 1505 N N . HIS A 1 189 ? 29.920 30.969 21.624 1.00 46.56 189 HIS A N 1
ATOM 1506 C CA . HIS A 1 189 ? 29.666 30.004 22.681 1.00 44.63 189 HIS A CA 1
ATOM 1507 C C . HIS A 1 189 ? 28.483 30.445 23.535 1.00 42.89 189 HIS A C 1
ATOM 1508 O O . HIS A 1 189 ? 28.227 31.644 23.681 1.00 43.82 189 HIS A O 1
ATOM 1515 N N . PRO A 1 190 ? 27.737 29.499 24.100 1.00 41.15 190 PRO A N 1
ATOM 1516 C CA . PRO A 1 190 ? 26.534 29.863 24.853 1.00 40.29 190 PRO A CA 1
ATOM 1517 C C . PRO A 1 190 ? 26.870 30.572 26.155 1.00 40.19 190 PRO A C 1
ATOM 1518 O O . PRO A 1 190 ? 27.988 30.507 26.671 1.00 39.76 190 PRO A O 1
ATOM 1522 N N . SER A 1 191 ? 25.865 31.260 26.681 1.00 41.19 191 SER A N 1
ATOM 1523 C CA . SER A 1 191 ? 25.921 31.867 27.998 1.00 41.05 191 SER A CA 1
ATOM 1524 C C . SER A 1 191 ? 25.297 30.915 29.016 1.00 42.06 191 SER A C 1
ATOM 1525 O O . SER A 1 191 ? 24.845 29.816 28.681 1.00 42.22 191 SER A O 1
ATOM 1528 N N . SER A 1 192 ? 25.274 31.344 30.280 1.00 42.55 192 SER A N 1
ATOM 1529 C CA . SER A 1 192 ? 24.599 30.556 31.306 1.00 42.61 192 SER A CA 1
ATOM 1530 C C . SER A 1 192 ? 23.111 30.423 31.004 1.00 43.30 192 SER A C 1
ATOM 1531 O O . SER A 1 192 ? 22.508 29.377 31.271 1.00 42.13 192 SER A O 1
ATOM 1534 N N . ARG A 1 193 ? 22.504 31.473 30.445 1.00 45.81 193 ARG A N 1
ATOM 1535 C CA . ARG A 1 193 ? 21.125 31.367 29.977 1.00 48.05 193 ARG A CA 1
ATOM 1536 C C . ARG A 1 193 ? 21.004 30.318 28.879 1.00 46.39 193 ARG A C 1
ATOM 1537 O O . ARG A 1 193 ? 20.085 29.490 28.892 1.00 45.18 193 ARG A O 1
ATOM 1545 N N . GLY A 1 194 ? 21.929 30.339 27.916 1.00 45.34 194 GLY A N 1
ATOM 1546 C CA . GLY A 1 194 ? 21.876 29.372 26.831 1.00 45.34 194 GLY A CA 1
ATOM 1547 C C . GLY A 1 194 ? 22.101 27.949 27.306 1.00 44.74 194 GLY A C 1
ATOM 1548 O O . GLY A 1 194 ? 21.432 27.019 26.851 1.00 43.31 194 GLY A O 1
ATOM 1549 N N . TYR A 1 195 ? 23.049 27.761 28.226 1.00 45.34 195 TYR A N 1
ATOM 1550 C CA . TYR A 1 195 ? 23.268 26.431 28.783 1.00 47.54 195 TYR A CA 1
ATOM 1551 C C . TYR A 1 195 ? 22.073 25.978 29.610 1.00 50.85 195 TYR A C 1
ATOM 1552 O O . TYR A 1 195 ? 21.716 24.794 29.601 1.00 52.62 195 TYR A O 1
ATOM 1561 N N . GLU A 1 196 ? 21.442 26.905 30.333 1.00 50.60 196 GLU A N 1
ATOM 1562 C CA . GLU A 1 196 ? 20.251 26.546 31.092 1.00 51.75 196 GLU A CA 1
ATOM 1563 C C . GLU A 1 196 ? 19.127 26.112 30.162 1.00 51.64 196 GLU A C 1
ATOM 1564 O O . GLU A 1 196 ? 18.449 25.111 30.420 1.00 51.88 196 GLU A O 1
ATOM 1570 N N . ALA A 1 197 ? 18.929 26.844 29.063 1.00 51.28 197 ALA A N 1
ATOM 1571 C CA . ALA A 1 197 ? 17.894 26.473 28.106 1.00 52.03 197 ALA A CA 1
ATOM 1572 C C . ALA A 1 197 ? 18.207 25.147 27.426 1.00 51.67 197 ALA A C 1
ATOM 1573 O O . ALA A 1 197 ? 17.287 24.388 27.101 1.00 52.55 197 ALA A O 1
ATOM 1583 N N . SER A 1 199 ? 19.807 22.592 28.828 1.00 54.32 199 SER A N 1
ATOM 1584 C CA . SER A 1 199 ? 19.482 21.547 29.791 1.00 57.03 199 SER A CA 1
ATOM 1585 C C . SER A 1 199 ? 17.977 21.341 29.911 1.00 60.02 199 SER A C 1
ATOM 1586 O O . SER A 1 199 ? 17.527 20.215 30.147 1.00 62.46 199 SER A O 1
ATOM 1589 N N . GLU A 1 200 ? 17.187 22.406 29.750 1.00 60.99 200 GLU A N 1
ATOM 1590 C CA . GLU A 1 200 ? 15.735 22.255 29.760 1.00 64.13 200 GLU A CA 1
ATOM 1591 C C . GLU A 1 200 ? 15.265 21.419 28.577 1.00 62.69 200 GLU A C 1
ATOM 1592 O O . GLU A 1 200 ? 14.334 20.614 28.703 1.00 63.97 200 GLU A O 1
ATOM 1598 N N . LYS A 1 201 ? 15.899 21.599 27.417 1.00 59.89 201 LYS A N 1
ATOM 1599 C CA . LYS A 1 201 ? 15.528 20.824 26.239 1.00 60.57 201 LYS A CA 1
ATOM 1600 C C . LYS A 1 201 ? 15.866 19.349 26.412 1.00 62.41 201 LYS A C 1
ATOM 1601 O O . LYS A 1 201 ? 15.166 18.485 25.872 1.00 66.05 201 LYS A O 1
ATOM 1607 N N . LEU A 1 202 ? 16.929 19.044 27.160 1.00 59.64 202 LEU A N 1
ATOM 1608 C CA . LEU A 1 202 ? 17.279 17.652 27.418 1.00 59.59 202 LEU A CA 1
ATOM 1609 C C . LEU A 1 202 ? 16.283 17.001 28.368 1.00 61.87 202 LEU A C 1
ATOM 1610 O O . LEU A 1 202 ? 15.843 15.869 28.136 1.00 65.75 202 LEU A O 1
ATOM 1615 N N . ARG A 1 203 ? 15.920 17.699 29.447 1.00 60.67 203 ARG A N 1
ATOM 1616 C CA . ARG A 1 203 ? 14.922 17.171 30.370 1.00 62.61 203 ARG A CA 1
ATOM 1617 C C . ARG A 1 203 ? 13.576 16.985 29.682 1.00 63.48 203 ARG A C 1
ATOM 1618 O O . ARG A 1 203 ? 12.844 16.037 29.994 1.00 64.26 203 ARG A O 1
ATOM 1626 N N . ALA A 1 204 ? 13.244 17.865 28.734 1.00 59.99 204 ALA A N 1
ATOM 1627 C CA . ALA A 1 204 ? 11.986 17.750 28.009 1.00 59.27 204 ALA A CA 1
ATOM 1628 C C . ALA A 1 204 ? 11.946 16.517 27.118 1.00 61.04 204 ALA A C 1
ATOM 1629 O O . ALA A 1 204 ? 10.854 16.038 26.792 1.00 64.99 204 ALA A O 1
ATOM 1631 N N . ALA A 1 205 ? 13.106 15.992 26.721 1.00 58.58 205 ALA A N 1
ATOM 1632 C CA . ALA A 1 205 ? 13.147 14.830 25.844 1.00 60.03 205 ALA A CA 1
ATOM 1633 C C . ALA A 1 205 ? 12.741 13.541 26.543 1.00 63.37 205 ALA A C 1
ATOM 1634 O O . ALA A 1 205 ? 12.566 12.523 25.867 1.00 65.83 205 ALA A O 1
ATOM 1636 N N . GLY A 1 206 ? 12.589 13.555 27.862 1.00 64.38 206 GLY A N 1
ATOM 1637 C CA . GLY A 1 206 ? 12.235 12.353 28.583 1.00 69.48 206 GLY A CA 1
ATOM 1638 C C . GLY A 1 206 ? 13.446 11.493 28.890 1.00 70.38 206 GLY A C 1
ATOM 1639 O O . GLY A 1 206 ? 14.602 11.889 28.707 1.00 67.90 206 GLY A O 1
ATOM 1640 N N . TYR A 1 207 ? 13.164 10.278 29.369 1.00 73.67 207 TYR A N 1
ATOM 1641 C CA . TYR A 1 207 ? 14.238 9.372 29.757 1.00 74.72 207 TYR A CA 1
ATOM 1642 C C . TYR A 1 207 ? 14.006 7.932 29.310 1.00 82.34 207 TYR A C 1
ATOM 1643 O O . TYR A 1 207 ? 14.772 7.048 29.714 1.00 84.92 207 TYR A O 1
ATOM 1652 N N . GLY A 1 208 ? 12.985 7.668 28.500 1.00 86.22 208 GLY A N 1
ATOM 1653 C CA . GLY A 1 208 ? 12.850 6.353 27.887 1.00 88.95 208 GLY A CA 1
ATOM 1654 C C . GLY A 1 208 ? 12.581 5.259 28.903 1.00 93.69 208 GLY A C 1
ATOM 1655 O O . GLY A 1 208 ? 11.741 5.401 29.799 1.00 96.41 208 GLY A O 1
ATOM 1656 N N . ARG A 1 209 ? 13.306 4.147 28.762 1.00 96.22 209 ARG A N 1
ATOM 1657 C CA . ARG A 1 209 ? 13.104 2.975 29.606 1.00 102.21 209 ARG A CA 1
ATOM 1658 C C . ARG A 1 209 ? 13.596 3.169 31.034 1.00 103.23 209 ARG A C 1
ATOM 1659 O O . ARG A 1 209 ? 13.298 2.329 31.890 1.00 106.51 209 ARG A O 1
ATOM 1667 N N . LEU A 1 210 ? 14.339 4.242 31.313 1.00 100.70 210 LEU A N 1
ATOM 1668 C CA . LEU A 1 210 ? 14.856 4.457 32.660 1.00 102.18 210 LEU A CA 1
ATOM 1669 C C . LEU A 1 210 ? 13.777 4.904 33.636 1.00 107.52 210 LEU A C 1
ATOM 1670 O O . LEU A 1 210 ? 13.935 4.709 34.846 1.00 109.40 210 LEU A O 1
ATOM 1675 N N . GLU A 1 211 ? 12.693 5.495 33.145 1.00 110.36 211 GLU A N 1
ATOM 1676 C CA . GLU A 1 211 ? 11.615 5.959 34.010 1.00 116.51 211 GLU A CA 1
ATOM 1677 C C . GLU A 1 211 ? 10.401 5.041 33.916 1.00 121.52 211 GLU A C 1
ATOM 1678 O O . GLU A 1 211 ? 10.393 3.945 34.479 1.00 126.58 211 GLU A O 1
ATOM 1684 N N . THR B 1 2 ? 24.596 6.949 48.384 1.00 78.35 2 THR B N 1
ATOM 1685 C CA . THR B 1 2 ? 25.511 7.475 47.378 1.00 77.34 2 THR B CA 1
ATOM 1686 C C . THR B 1 2 ? 26.454 8.509 47.983 1.00 74.87 2 THR B C 1
ATOM 1687 O O . THR B 1 2 ? 26.013 9.529 48.514 1.00 73.52 2 THR B O 1
ATOM 1691 N N . LEU B 1 3 ? 27.753 8.243 47.896 1.00 74.33 3 LEU B N 1
ATOM 1692 C CA . LEU B 1 3 ? 28.747 9.150 48.444 1.00 73.14 3 LEU B CA 1
ATOM 1693 C C . LEU B 1 3 ? 29.032 10.291 47.470 1.00 71.38 3 LEU B C 1
ATOM 1694 O O . LEU B 1 3 ? 28.815 10.182 46.260 1.00 70.40 3 LEU B O 1
ATOM 1699 N N . GLN B 1 4 ? 29.523 11.401 48.019 1.00 69.51 4 GLN B N 1
ATOM 1700 C CA . GLN B 1 4 ? 29.759 12.617 47.250 1.00 65.28 4 GLN B CA 1
ATOM 1701 C C . GLN B 1 4 ? 31.193 13.076 47.465 1.00 63.07 4 GLN B C 1
ATOM 1702 O O . GLN B 1 4 ? 31.579 13.412 48.590 1.00 63.82 4 GLN B O 1
ATOM 1708 N N . TYR B 1 5 ? 31.972 13.100 46.389 1.00 60.93 5 TYR B N 1
ATOM 1709 C CA . TYR B 1 5 ? 33.370 13.512 46.415 1.00 60.92 5 TYR B CA 1
ATOM 1710 C C . TYR B 1 5 ? 33.508 14.791 45.598 1.00 58.12 5 TYR B C 1
ATOM 1711 O O . TYR B 1 5 ? 33.166 14.813 44.411 1.00 58.48 5 TYR B O 1
ATOM 1720 N N . THR B 1 6 ? 34.000 15.851 46.237 1.00 55.50 6 THR B N 1
ATOM 1721 C CA . THR B 1 6 ? 34.247 17.132 45.584 1.00 56.07 6 THR B CA 1
ATOM 1722 C C . THR B 1 6 ? 35.737 17.430 45.656 1.00 56.20 6 THR B C 1
ATOM 1723 O O . THR B 1 6 ? 36.293 17.567 46.750 1.00 56.98 6 THR B O 1
ATOM 1727 N N . ALA B 1 7 ? 36.379 17.531 44.495 1.00 57.07 7 ALA B N 1
ATOM 1728 C CA . ALA B 1 7 ? 37.823 17.703 44.403 1.00 57.78 7 ALA B CA 1
ATOM 1729 C C . ALA B 1 7 ? 38.153 19.101 43.901 1.00 59.67 7 ALA B C 1
ATOM 1730 O O . ALA B 1 7 ? 37.577 19.565 42.910 1.00 60.04 7 ALA B O 1
ATOM 1732 N N . LEU B 1 8 ? 39.078 19.765 44.589 1.00 61.26 8 LEU B N 1
ATOM 1733 C CA . LEU B 1 8 ? 39.556 21.088 44.221 1.00 62.93 8 LEU B CA 1
ATOM 1734 C C . LEU B 1 8 ? 41.073 21.051 44.116 1.00 66.18 8 LEU B C 1
ATOM 1735 O O . LEU B 1 8 ? 41.731 20.176 44.685 1.00 69.24 8 LEU B O 1
ATOM 1740 N N . GLY B 1 9 ? 41.627 22.003 43.382 1.00 66.15 9 GLY B N 1
ATOM 1741 C CA . GLY B 1 9 ? 43.065 22.138 43.328 1.00 68.68 9 GLY B CA 1
ATOM 1742 C C . GLY B 1 9 ? 43.523 22.726 42.008 1.00 68.44 9 GLY B C 1
ATOM 1743 O O . GLY B 1 9 ? 42.758 23.369 41.297 1.00 66.22 9 GLY B O 1
ATOM 1744 N N . ASP B 1 10 ? 44.801 22.485 41.714 1.00 70.65 10 ASP B N 1
ATOM 1745 C CA . ASP B 1 10 ? 45.463 23.063 40.551 1.00 71.65 10 ASP B CA 1
ATOM 1746 C C . ASP B 1 10 ? 45.742 22.000 39.494 1.00 70.03 10 ASP B C 1
ATOM 1747 O O . ASP B 1 10 ? 44.893 21.139 39.237 1.00 67.39 10 ASP B O 1
ATOM 1752 N N . SER B 1 11 ? 46.926 22.050 38.877 1.00 71.70 11 SER B N 1
ATOM 1753 C CA . SER B 1 11 ? 47.247 21.129 37.792 1.00 72.60 11 SER B CA 1
ATOM 1754 C C . SER B 1 11 ? 47.308 19.677 38.252 1.00 71.63 11 SER B C 1
ATOM 1755 O O . SER B 1 11 ? 47.187 18.772 37.419 1.00 71.34 11 SER B O 1
ATOM 1758 N N . LEU B 1 12 ? 47.495 19.431 39.551 1.00 70.35 12 LEU B N 1
ATOM 1759 C CA . LEU B 1 12 ? 47.493 18.056 40.040 1.00 69.96 12 LEU B CA 1
ATOM 1760 C C . LEU B 1 12 ? 46.083 17.482 40.062 1.00 66.76 12 LEU B C 1
ATOM 1761 O O . LEU B 1 12 ? 45.871 16.324 39.684 1.00 67.33 12 LEU B O 1
ATOM 1766 N N . THR B 1 13 ? 45.103 18.275 40.502 1.00 64.83 13 THR B N 1
ATOM 1767 C CA . THR B 1 13 ? 43.718 17.815 40.490 1.00 62.60 13 THR B CA 1
ATOM 1768 C C . THR B 1 13 ? 43.197 17.662 39.065 1.00 61.89 13 THR B C 1
ATOM 1769 O O . THR B 1 13 ? 42.329 16.818 38.811 1.00 60.59 13 THR B O 1
ATOM 1773 N N . VAL B 1 14 ? 43.720 18.452 38.124 1.00 64.06 14 VAL B N 1
ATOM 1774 C CA . VAL B 1 14 ? 43.350 18.279 36.722 1.00 65.06 14 VAL B CA 1
ATOM 1775 C C . VAL B 1 14 ? 43.854 16.940 36.200 1.00 65.72 14 VAL B C 1
ATOM 1776 O O . VAL B 1 14 ? 43.169 16.257 35.428 1.00 66.04 14 VAL B O 1
ATOM 1780 N N . GLY B 1 15 ? 45.047 16.539 36.618 1.00 66.51 15 GLY B N 1
ATOM 1781 C CA . GLY B 1 15 ? 45.690 15.361 36.084 1.00 68.66 15 GLY B CA 1
ATOM 1782 C C . GLY B 1 15 ? 46.767 15.639 35.061 1.00 71.24 15 GLY B C 1
ATOM 1783 O O . GLY B 1 15 ? 47.089 14.742 34.273 1.00 74.22 15 GLY B O 1
ATOM 1784 N N . VAL B 1 16 ? 47.321 16.855 35.041 1.00 73.13 16 VAL B N 1
ATOM 1785 C CA . VAL B 1 16 ? 48.360 17.201 34.080 1.00 74.80 16 VAL B CA 1
ATOM 1786 C C . VAL B 1 16 ? 49.546 16.266 34.257 1.00 76.87 16 VAL B C 1
ATOM 1787 O O . VAL B 1 16 ? 49.984 15.995 35.383 1.00 76.90 16 VAL B O 1
ATOM 1791 N N . GLY B 1 17 ? 50.064 15.753 33.139 1.00 79.41 17 GLY B N 1
ATOM 1792 C CA . GLY B 1 17 ? 51.185 14.838 33.126 1.00 82.64 17 GLY B CA 1
ATOM 1793 C C . GLY B 1 17 ? 50.812 13.420 32.740 1.00 83.70 17 GLY B C 1
ATOM 1794 O O . GLY B 1 17 ? 51.617 12.729 32.104 1.00 86.59 17 GLY B O 1
ATOM 1795 N N . ALA B 1 18 ? 49.612 12.973 33.110 1.00 81.98 18 ALA B N 1
ATOM 1796 C CA . ALA B 1 18 ? 49.171 11.624 32.784 1.00 84.43 18 ALA B CA 1
ATOM 1797 C C . ALA B 1 18 ? 48.629 11.500 31.367 1.00 87.79 18 ALA B C 1
ATOM 1798 O O . ALA B 1 18 ? 48.437 10.376 30.892 1.00 90.12 18 ALA B O 1
ATOM 1800 N N . GLY B 1 19 ? 48.388 12.612 30.684 1.00 88.43 19 GLY B N 1
ATOM 1801 C CA . GLY B 1 19 ? 47.812 12.588 29.362 1.00 88.13 19 GLY B CA 1
ATOM 1802 C C . GLY B 1 19 ? 46.349 13.008 29.366 1.00 85.08 19 GLY B C 1
ATOM 1803 O O . GLY B 1 19 ? 45.692 13.070 30.410 1.00 82.32 19 GLY B O 1
ATOM 1804 N N . LEU B 1 20 ? 45.840 13.302 28.177 1.00 86.12 20 LEU B N 1
ATOM 1805 C CA . LEU B 1 20 ? 44.456 13.739 28.043 1.00 84.25 20 LEU B CA 1
ATOM 1806 C C . LEU B 1 20 ? 43.515 12.586 28.369 1.00 84.15 20 LEU B C 1
ATOM 1807 O O . LEU B 1 20 ? 43.614 11.506 27.777 1.00 87.57 20 LEU B O 1
ATOM 1812 N N . PHE B 1 21 ? 42.614 12.816 29.324 1.00 81.68 21 PHE B N 1
ATOM 1813 C CA . PHE B 1 21 ? 41.565 11.899 29.762 1.00 80.50 21 PHE B CA 1
ATOM 1814 C C . PHE B 1 21 ? 42.101 10.667 30.480 1.00 81.40 21 PHE B C 1
ATOM 1815 O O . PHE B 1 21 ? 41.303 9.808 30.878 1.00 79.85 21 PHE B O 1
ATOM 1823 N N . GLU B 1 22 ? 43.411 10.544 30.664 1.00 83.39 22 GLU B N 1
ATOM 1824 C CA . GLU B 1 22 ? 43.931 9.460 31.483 1.00 84.81 22 GLU B CA 1
ATOM 1825 C C . GLU B 1 22 ? 43.684 9.773 32.959 1.00 81.07 22 GLU B C 1
ATOM 1826 O O . GLU B 1 22 ? 43.893 10.907 33.398 1.00 79.27 22 GLU B O 1
ATOM 1832 N N . PRO B 1 23 ? 43.240 8.789 33.745 1.00 79.44 23 PRO B N 1
ATOM 1833 C CA . PRO B 1 23 ? 42.820 9.073 35.129 1.00 76.83 23 PRO B CA 1
ATOM 1834 C C . PRO B 1 23 ? 43.993 9.484 36.003 1.00 77.47 23 PRO B C 1
ATOM 1835 O O . PRO B 1 23 ? 44.989 8.763 36.116 1.00 80.77 23 PRO B O 1
ATOM 1839 N N . GLY B 1 24 ? 43.871 10.655 36.626 1.00 74.46 24 GLY B N 1
ATOM 1840 C CA . GLY B 1 24 ? 44.832 11.120 37.603 1.00 70.06 24 GLY B CA 1
ATOM 1841 C C . GLY B 1 24 ? 44.526 10.569 38.980 1.00 72.60 24 GLY B C 1
ATOM 1842 O O . GLY B 1 24 ? 43.785 9.595 39.141 1.00 69.27 24 GLY B O 1
ATOM 1843 N N . PHE B 1 25 ? 45.104 11.213 39.998 1.00 72.66 25 PHE B N 1
ATOM 1844 C CA . PHE B 1 25 ? 44.909 10.723 41.359 1.00 72.97 25 PHE B CA 1
ATOM 1845 C C . PHE B 1 25 ? 43.465 10.892 41.812 1.00 72.46 25 PHE B C 1
ATOM 1846 O O . PHE B 1 25 ? 42.972 10.086 42.608 1.00 72.87 25 PHE B O 1
ATOM 1854 N N . VAL B 1 26 ? 42.774 11.920 41.315 1.00 72.34 26 VAL B N 1
ATOM 1855 C CA . VAL B 1 26 ? 41.389 12.150 41.717 1.00 71.54 26 VAL B CA 1
ATOM 1856 C C . VAL B 1 26 ? 40.513 10.982 41.284 1.00 73.50 26 VAL B C 1
ATOM 1857 O O . VAL B 1 26 ? 39.706 10.462 42.064 1.00 75.31 26 VAL B O 1
ATOM 1861 N N . GLN B 1 27 ? 40.666 10.549 40.031 1.00 73.33 27 GLN B N 1
ATOM 1862 C CA . GLN B 1 27 ? 39.854 9.453 39.518 1.00 74.43 27 GLN B CA 1
ATOM 1863 C C . GLN B 1 27 ? 40.225 8.127 40.169 1.00 76.22 27 GLN B C 1
ATOM 1864 O O . GLN B 1 27 ? 39.352 7.280 40.390 1.00 77.12 27 GLN B O 1
ATOM 1870 N N . ARG B 1 28 ? 41.505 7.930 40.489 1.00 77.01 28 ARG B N 1
ATOM 1871 C CA . ARG B 1 28 ? 41.932 6.679 41.105 1.00 77.99 28 ARG B CA 1
ATOM 1872 C C . ARG B 1 28 ? 41.607 6.637 42.591 1.00 77.26 28 ARG B C 1
ATOM 1873 O O . ARG B 1 28 ? 41.294 5.565 43.122 1.00 78.54 28 ARG B O 1
ATOM 1881 N N . TYR B 1 29 ? 41.678 7.780 43.278 1.00 74.95 29 TYR B N 1
ATOM 1882 C CA . TYR B 1 29 ? 41.223 7.830 44.662 1.00 74.75 29 TYR B CA 1
ATOM 1883 C C . TYR B 1 29 ? 39.719 7.614 44.753 1.00 74.54 29 TYR B C 1
ATOM 1884 O O . TYR B 1 29 ? 39.230 7.074 45.751 1.00 75.60 29 TYR B O 1
ATOM 1893 N N . LYS B 1 30 ? 38.977 8.022 43.721 1.00 73.19 30 LYS B N 1
ATOM 1894 C CA . LYS B 1 30 ? 37.550 7.724 43.664 1.00 72.18 30 LYS B CA 1
ATOM 1895 C C . LYS B 1 30 ? 37.309 6.222 43.594 1.00 74.75 30 LYS B C 1
ATOM 1896 O O . LYS B 1 30 ? 36.448 5.685 44.301 1.00 74.02 30 LYS B O 1
ATOM 1902 N N . ARG B 1 31 ? 38.066 5.524 42.741 1.00 77.99 31 ARG B N 1
ATOM 1903 C CA . ARG B 1 31 ? 37.890 4.082 42.596 1.00 80.73 31 ARG B CA 1
ATOM 1904 C C . ARG B 1 31 ? 38.169 3.356 43.904 1.00 82.30 31 ARG B C 1
ATOM 1905 O O . ARG B 1 31 ? 37.428 2.444 44.289 1.00 82.64 31 ARG B O 1
ATOM 1913 N N . LYS B 1 32 ? 39.233 3.749 44.606 1.00 83.36 32 LYS B N 1
ATOM 1914 C CA . LYS B 1 32 ? 39.561 3.114 45.875 1.00 86.19 32 LYS B CA 1
ATOM 1915 C C . LYS B 1 32 ? 38.558 3.454 46.968 1.00 86.82 32 LYS B C 1
ATOM 1916 O O . LYS B 1 32 ? 38.524 2.768 47.994 1.00 88.56 32 LYS B O 1
ATOM 1930 N N . GLU B 1 34 ? 35.101 3.581 46.338 1.00 93.91 34 GLU B N 1
ATOM 1931 C CA . GLU B 1 34 ? 33.994 2.657 46.115 1.00 98.34 34 GLU B CA 1
ATOM 1932 C C . GLU B 1 34 ? 34.370 1.234 46.504 1.00 105.33 34 GLU B C 1
ATOM 1933 O O . GLU B 1 34 ? 33.497 0.441 46.873 1.00 105.61 34 GLU B O 1
ATOM 1939 N N . GLU B 1 35 ? 35.658 0.894 46.429 1.00 112.19 35 GLU B N 1
ATOM 1940 C CA . GLU B 1 35 ? 36.095 -0.446 46.799 1.00 117.10 35 GLU B CA 1
ATOM 1941 C C . GLU B 1 35 ? 36.164 -0.613 48.312 1.00 114.81 35 GLU B C 1
ATOM 1942 O O . GLU B 1 35 ? 35.826 -1.680 48.837 1.00 117.62 35 GLU B O 1
ATOM 1948 N N . ASP B 1 36 ? 36.590 0.429 49.029 1.00 108.15 36 ASP B N 1
ATOM 1949 C CA . ASP B 1 36 ? 36.733 0.330 50.477 1.00 105.25 36 ASP B CA 1
ATOM 1950 C C . ASP B 1 36 ? 35.399 0.528 51.189 1.00 101.21 36 ASP B C 1
ATOM 1951 O O . ASP B 1 36 ? 34.990 -0.309 52.001 1.00 103.89 36 ASP B O 1
ATOM 1956 N N . LEU B 1 37 ? 34.710 1.632 50.900 1.00 95.20 37 LEU B N 1
ATOM 1957 C CA . LEU B 1 37 ? 33.454 1.936 51.573 1.00 91.05 37 LEU B CA 1
ATOM 1958 C C . LEU B 1 37 ? 32.263 1.194 50.980 1.00 90.51 37 LEU B C 1
ATOM 1959 O O . LEU B 1 37 ? 31.166 1.272 51.546 1.00 90.21 37 LEU B O 1
ATOM 1964 N N . ASN B 1 38 ? 32.455 0.484 49.867 1.00 102.73 38 ASN B N 1
ATOM 1965 C CA . ASN B 1 38 ? 31.422 -0.351 49.251 1.00 104.13 38 ASN B CA 1
ATOM 1966 C C . ASN B 1 38 ? 30.156 0.454 48.958 1.00 101.82 38 ASN B C 1
ATOM 1967 O O . ASN B 1 38 ? 29.044 0.082 49.337 1.00 102.90 38 ASN B O 1
ATOM 1972 N N . GLU B 1 39 ? 30.337 1.577 48.267 1.00 98.83 39 GLU B N 1
ATOM 1973 C CA . GLU B 1 39 ? 29.216 2.424 47.892 1.00 97.34 39 GLU B CA 1
ATOM 1974 C C . GLU B 1 39 ? 29.625 3.277 46.700 1.00 95.59 39 GLU B C 1
ATOM 1975 O O . GLU B 1 39 ? 30.775 3.713 46.609 1.00 92.81 39 GLU B O 1
ATOM 1981 N N . GLU B 1 40 ? 28.681 3.498 45.789 1.00 98.35 40 GLU B N 1
ATOM 1982 C CA . GLU B 1 40 ? 28.939 4.345 44.635 1.00 99.02 40 GLU B CA 1
ATOM 1983 C C . GLU B 1 40 ? 29.144 5.787 45.080 1.00 96.03 40 GLU B C 1
ATOM 1984 O O . GLU B 1 40 ? 28.448 6.283 45.970 1.00 98.58 40 GLU B O 1
ATOM 1990 N N . VAL B 1 41 ? 30.110 6.462 44.461 1.00 90.65 41 VAL B N 1
ATOM 1991 C CA . VAL B 1 41 ? 30.449 7.835 44.812 1.00 84.32 41 VAL B CA 1
ATOM 1992 C C . VAL B 1 41 ? 30.322 8.712 43.574 1.00 80.49 41 VAL B C 1
ATOM 1993 O O . VAL B 1 41 ? 30.724 8.319 42.472 1.00 82.36 41 VAL B O 1
ATOM 1997 N N . SER B 1 42 ? 29.739 9.894 43.759 1.00 75.09 42 SER B N 1
ATOM 1998 C CA . SER B 1 42 ? 29.559 10.874 42.697 1.00 69.91 42 SER B CA 1
ATOM 1999 C C . SER B 1 42 ? 30.651 11.931 42.807 1.00 65.28 42 SER B C 1
ATOM 2000 O O . SER B 1 42 ? 30.810 12.557 43.860 1.00 62.71 42 SER B O 1
ATOM 2003 N N . LEU B 1 43 ? 31.392 12.131 41.722 1.00 64.63 43 LEU B N 1
ATOM 2004 C CA . LEU B 1 43 ? 32.544 13.018 41.701 1.00 60.25 43 LEU B CA 1
ATOM 2005 C C . LEU B 1 43 ? 32.223 14.303 40.948 1.00 57.23 43 LEU B C 1
ATOM 2006 O O . LEU B 1 43 ? 31.439 14.308 39.995 1.00 58.01 43 LEU B O 1
ATOM 2011 N N . ILE B 1 44 ? 32.831 15.397 41.400 1.00 54.96 44 ILE B N 1
ATOM 2012 C CA . ILE B 1 44 ? 32.794 16.673 40.693 1.00 54.76 44 ILE B CA 1
ATOM 2013 C C . ILE B 1 44 ? 34.096 17.407 40.988 1.00 54.48 44 ILE B C 1
ATOM 2014 O O . ILE B 1 44 ? 34.577 17.412 42.126 1.00 52.01 44 ILE B O 1
ATOM 2019 N N . VAL B 1 45 ? 34.678 18.010 39.952 1.00 55.47 45 VAL B N 1
ATOM 2020 C CA . VAL B 1 45 ? 36.012 18.593 40.024 1.00 55.10 45 VAL B CA 1
ATOM 2021 C C . VAL B 1 45 ? 35.930 20.082 39.718 1.00 54.52 45 VAL B C 1
ATOM 2022 O O . VAL B 1 45 ? 35.191 20.503 38.822 1.00 56.68 45 VAL B O 1
ATOM 2026 N N . PHE B 1 46 ? 36.692 20.875 40.470 1.00 52.45 46 PHE B N 1
ATOM 2027 C CA . PHE B 1 46 ? 36.890 22.298 40.197 1.00 52.16 46 PHE B CA 1
ATOM 2028 C C . PHE B 1 46 ? 38.393 22.551 40.257 1.00 54.40 46 PHE B C 1
ATOM 2029 O O . PHE B 1 46 ? 38.959 22.687 41.346 1.00 53.70 46 PHE B O 1
ATOM 2037 N N . ALA B 1 47 ? 39.043 22.611 39.096 1.00 57.91 47 ALA B N 1
ATOM 2038 C CA . ALA B 1 47 ? 40.492 22.743 39.070 1.00 62.37 47 ALA B CA 1
ATOM 2039 C C . ALA B 1 47 ? 40.926 23.472 37.807 1.00 67.55 47 ALA B C 1
ATOM 2040 O O . ALA B 1 47 ? 40.218 23.492 36.798 1.00 69.85 47 ALA B O 1
ATOM 2042 N N . LYS B 1 48 ? 42.114 24.069 37.883 1.00 69.40 48 LYS B N 1
ATOM 2043 C CA . LYS B 1 48 ? 42.708 24.796 36.771 1.00 73.37 48 LYS B CA 1
ATOM 2044 C C . LYS B 1 48 ? 44.205 24.901 37.022 1.00 75.57 48 LYS B C 1
ATOM 2045 O O . LYS B 1 48 ? 44.632 25.079 38.165 1.00 76.10 48 LYS B O 1
ATOM 2051 N N . SER B 1 49 ? 44.995 24.781 35.956 1.00 77.94 49 SER B N 1
ATOM 2052 C CA . SER B 1 49 ? 46.442 24.883 36.092 1.00 81.31 49 SER B CA 1
ATOM 2053 C C . SER B 1 49 ? 46.833 26.261 36.611 1.00 81.63 49 SER B C 1
ATOM 2054 O O . SER B 1 49 ? 46.388 27.288 36.088 1.00 82.57 49 SER B O 1
ATOM 2057 N N . GLY B 1 50 ? 47.665 26.279 37.651 1.00 81.04 50 GLY B N 1
ATOM 2058 C CA . GLY B 1 50 ? 48.085 27.533 38.242 1.00 81.32 50 GLY B CA 1
ATOM 2059 C C . GLY B 1 50 ? 47.032 28.233 39.068 1.00 78.60 50 GLY B C 1
ATOM 2060 O O . GLY B 1 50 ? 47.169 29.428 39.341 1.00 79.00 50 GLY B O 1
ATOM 2061 N N . LEU B 1 51 ? 45.981 27.526 39.475 1.00 76.33 51 LEU B N 1
ATOM 2062 C CA . LEU B 1 51 ? 44.936 28.138 40.284 1.00 75.63 51 LEU B CA 1
ATOM 2063 C C . LEU B 1 51 ? 45.475 28.478 41.668 1.00 77.96 51 LEU B C 1
ATOM 2064 O O . LEU B 1 51 ? 46.024 27.617 42.363 1.00 78.76 51 LEU B O 1
ATOM 2069 N N . GLU B 1 52 ? 45.319 29.738 42.066 1.00 79.70 52 GLU B N 1
ATOM 2070 C CA . GLU B 1 52 ? 45.831 30.201 43.345 1.00 81.13 52 GLU B CA 1
ATOM 2071 C C . GLU B 1 52 ? 44.932 29.749 44.492 1.00 77.51 52 GLU B C 1
ATOM 2072 O O . GLU B 1 52 ? 43.749 29.448 44.313 1.00 75.98 52 GLU B O 1
ATOM 2078 N N . THR B 1 53 ? 45.519 29.702 45.691 1.00 77.06 53 THR B N 1
ATOM 2079 C CA . THR B 1 53 ? 44.746 29.351 46.877 1.00 75.21 53 THR B CA 1
ATOM 2080 C C . THR B 1 53 ? 43.812 30.478 47.292 1.00 72.99 53 THR B C 1
ATOM 2081 O O . THR B 1 53 ? 42.724 30.216 47.817 1.00 70.51 53 THR B O 1
ATOM 2085 N N . SER B 1 54 ? 44.216 31.731 47.074 1.00 74.67 54 SER B N 1
ATOM 2086 C CA . SER B 1 54 ? 43.323 32.847 47.362 1.00 75.28 54 SER B CA 1
ATOM 2087 C C . SER B 1 54 ? 42.078 32.798 46.488 1.00 73.82 54 SER B C 1
ATOM 2088 O O . SER B 1 54 ? 41.002 33.234 46.913 1.00 73.30 54 SER B O 1
ATOM 2091 N N . GLU B 1 55 ? 42.201 32.265 45.270 1.00 73.32 55 GLU B N 1
ATOM 2092 C CA . GLU B 1 55 ? 41.036 32.140 44.403 1.00 72.22 55 GLU B CA 1
ATOM 2093 C C . GLU B 1 55 ? 40.072 31.083 44.928 1.00 68.78 55 GLU B C 1
ATOM 2094 O O . GLU B 1 55 ? 38.851 31.245 44.825 1.00 67.39 55 GLU B O 1
ATOM 2100 N N . ILE B 1 56 ? 40.603 29.995 45.492 1.00 68.17 56 ILE B N 1
ATOM 2101 C CA . ILE B 1 56 ? 39.748 28.940 46.030 1.00 66.29 56 ILE B CA 1
ATOM 2102 C C . ILE B 1 56 ? 38.910 29.471 47.184 1.00 64.99 56 ILE B C 1
ATOM 2103 O O . ILE B 1 56 ? 37.712 29.179 47.287 1.00 63.65 56 ILE B O 1
ATOM 2108 N N . LEU B 1 57 ? 39.526 30.261 48.067 1.00 65.68 57 LEU B N 1
ATOM 2109 C CA . LEU B 1 57 ? 38.782 30.870 49.164 1.00 66.01 57 LEU B CA 1
ATOM 2110 C C . LEU B 1 57 ? 37.664 31.764 48.646 1.00 64.32 57 LEU B C 1
ATOM 2111 O O . LEU B 1 57 ? 36.617 31.890 49.291 1.00 63.91 57 LEU B O 1
ATOM 2116 N N . ALA B 1 58 ? 37.860 32.380 47.480 1.00 64.46 58 ALA B N 1
ATOM 2117 C CA . ALA B 1 58 ? 36.814 33.196 46.877 1.00 64.89 58 ALA B CA 1
ATOM 2118 C C . ALA B 1 58 ? 35.773 32.340 46.167 1.00 61.45 58 ALA B C 1
ATOM 2119 O O . ALA B 1 58 ? 34.588 32.689 46.151 1.00 61.01 58 ALA B O 1
ATOM 2129 N N . LEU B 1 60 ? 34.576 29.469 46.981 1.00 52.44 60 LEU B N 1
ATOM 2130 C CA . LEU B 1 60 ? 33.650 28.836 47.911 1.00 51.38 60 LEU B CA 1
ATOM 2131 C C . LEU B 1 60 ? 32.407 29.676 48.168 1.00 52.34 60 LEU B C 1
ATOM 2132 O O . LEU B 1 60 ? 31.459 29.176 48.782 1.00 52.48 60 LEU B O 1
ATOM 2137 N N . ASN B 1 61 ? 32.385 30.930 47.719 1.00 53.87 61 ASN B N 1
ATOM 2138 C CA . ASN B 1 61 ? 31.186 31.751 47.781 1.00 55.10 61 ASN B CA 1
ATOM 2139 C C . ASN B 1 61 ? 30.293 31.589 46.559 1.00 55.52 61 ASN B C 1
ATOM 2140 O O . ASN B 1 61 ? 29.144 32.044 46.588 1.00 58.10 61 ASN B O 1
ATOM 2145 N N . GLU B 1 62 ? 30.787 30.968 45.493 1.00 54.26 62 GLU B N 1
ATOM 2146 C CA . GLU B 1 62 ? 29.952 30.737 44.321 1.00 53.74 62 GLU B CA 1
ATOM 2147 C C . GLU B 1 62 ? 28.857 29.736 44.669 1.00 50.33 62 GLU B C 1
ATOM 2148 O O . GLU B 1 62 ? 29.153 28.675 45.232 1.00 48.32 62 GLU B O 1
ATOM 2154 N N . PRO B 1 63 ? 27.591 30.034 44.358 1.00 48.85 63 PRO B N 1
ATOM 2155 C CA . PRO B 1 63 ? 26.497 29.161 44.823 1.00 50.38 63 PRO B CA 1
ATOM 2156 C C . PRO B 1 63 ? 26.608 27.722 44.351 1.00 51.51 63 PRO B C 1
ATOM 2157 O O . PRO B 1 63 ? 26.343 26.802 45.134 1.00 50.74 63 PRO B O 1
ATOM 2161 N N . PHE B 1 64 ? 26.994 27.494 43.096 1.00 52.71 64 PHE B N 1
ATOM 2162 C CA . PHE B 1 64 ? 27.099 26.122 42.613 1.00 51.65 64 PHE B CA 1
ATOM 2163 C C . PHE B 1 64 ? 28.247 25.376 43.281 1.00 52.11 64 PHE B C 1
ATOM 2164 O O . PHE B 1 64 ? 28.152 24.163 43.500 1.00 51.97 64 PHE B O 1
ATOM 2172 N N . ILE B 1 65 ? 29.330 26.077 43.621 1.00 52.96 65 ILE B N 1
ATOM 2173 C CA . ILE B 1 65 ? 30.478 25.414 44.232 1.00 54.71 65 ILE B CA 1
ATOM 2174 C C . ILE B 1 65 ? 30.178 25.047 45.681 1.00 55.55 65 ILE B C 1
ATOM 2175 O O . ILE B 1 65 ? 30.449 23.924 46.122 1.00 54.99 65 ILE B O 1
ATOM 2188 N N . GLU B 1 67 ? 27.401 24.538 47.012 1.00 62.91 67 GLU B N 1
ATOM 2189 C CA . GLU B 1 67 ? 26.410 23.467 47.050 1.00 65.54 67 GLU B CA 1
ATOM 2190 C C . GLU B 1 67 ? 27.081 22.102 46.988 1.00 65.31 67 GLU B C 1
ATOM 2191 O O . GLU B 1 67 ? 26.713 21.187 47.734 1.00 65.63 67 GLU B O 1
ATOM 2197 N N . GLN B 1 68 ? 28.071 21.949 46.106 1.00 63.87 68 GLN B N 1
ATOM 2198 C CA . GLN B 1 68 ? 28.812 20.696 46.035 1.00 62.39 68 GLN B CA 1
ATOM 2199 C C . GLN B 1 68 ? 29.616 20.452 47.303 1.00 60.34 68 GLN B C 1
ATOM 2200 O O . GLN B 1 68 ? 29.775 19.301 47.723 1.00 60.45 68 GLN B O 1
ATOM 2206 N N . VAL B 1 69 ? 30.123 21.518 47.924 1.00 58.84 69 VAL B N 1
ATOM 2207 C CA . VAL B 1 69 ? 30.888 21.364 49.155 1.00 58.30 69 VAL B CA 1
ATOM 2208 C C . VAL B 1 69 ? 29.973 20.976 50.309 1.00 58.29 69 VAL B C 1
ATOM 2209 O O . VAL B 1 69 ? 30.331 20.137 51.143 1.00 58.37 69 VAL B O 1
ATOM 2213 N N . LYS B 1 70 ? 28.776 21.566 50.367 1.00 58.90 70 LYS B N 1
ATOM 2214 C CA . LYS B 1 70 ? 27.870 21.303 51.483 1.00 59.53 70 LYS B CA 1
ATOM 2215 C C . LYS B 1 70 ? 27.487 19.830 51.559 1.00 61.51 70 LYS B C 1
ATOM 2216 O O . LYS B 1 70 ? 27.377 19.266 52.654 1.00 64.21 70 LYS B O 1
ATOM 2222 N N . LYS B 1 71 ? 27.292 19.185 50.413 1.00 61.13 71 LYS B N 1
ATOM 2223 C CA . LYS B 1 71 ? 26.928 17.775 50.382 1.00 62.09 71 LYS B CA 1
ATOM 2224 C C . LYS B 1 71 ? 28.126 16.853 50.196 1.00 60.72 71 LYS B C 1
ATOM 2225 O O . LYS B 1 71 ? 27.942 15.635 50.114 1.00 61.68 71 LYS B O 1
ATOM 2231 N N . ALA B 1 72 ? 29.340 17.396 50.137 1.00 58.92 72 ALA B N 1
ATOM 2232 C CA . ALA B 1 72 ? 30.513 16.580 49.853 1.00 60.07 72 ALA B CA 1
ATOM 2233 C C . ALA B 1 72 ? 30.873 15.712 51.051 1.00 61.88 72 ALA B C 1
ATOM 2234 O O . ALA B 1 72 ? 31.038 16.210 52.168 1.00 62.83 72 ALA B O 1
ATOM 2236 N N . ASP B 1 73 ? 31.002 14.406 50.816 1.00 63.00 73 ASP B N 1
ATOM 2237 C CA . ASP B 1 73 ? 31.444 13.508 51.877 1.00 63.95 73 ASP B CA 1
ATOM 2238 C C . ASP B 1 73 ? 32.956 13.561 52.052 1.00 61.70 73 ASP B C 1
ATOM 2239 O O . ASP B 1 73 ? 33.456 13.495 53.180 1.00 61.90 73 ASP B O 1
ATOM 2244 N N . VAL B 1 74 ? 33.697 13.678 50.953 1.00 59.88 74 VAL B N 1
ATOM 2245 C CA . VAL B 1 74 ? 35.149 13.795 50.976 1.00 57.57 74 VAL B CA 1
ATOM 2246 C C . VAL B 1 74 ? 35.546 14.979 50.104 1.00 54.45 74 VAL B C 1
ATOM 2247 O O . VAL B 1 74 ? 34.931 15.225 49.060 1.00 53.67 74 VAL B O 1
ATOM 2251 N N . ILE B 1 75 ? 36.562 15.720 50.540 1.00 52.45 75 ILE B N 1
ATOM 2252 C CA . ILE B 1 75 ? 37.067 16.880 49.816 1.00 50.58 75 ILE B CA 1
ATOM 2253 C C . ILE B 1 75 ? 38.585 16.786 49.751 1.00 53.49 75 ILE B C 1
ATOM 2254 O O . ILE B 1 75 ? 39.242 16.593 50.779 1.00 55.17 75 ILE B O 1
ATOM 2259 N N . THR B 1 76 ? 39.140 16.916 48.549 1.00 54.52 76 THR B N 1
ATOM 2260 C CA . THR B 1 76 ? 40.580 16.955 48.351 1.00 56.79 76 THR B CA 1
ATOM 2261 C C . THR B 1 76 ? 40.992 18.321 47.819 1.00 57.27 76 THR B C 1
ATOM 2262 O O . THR B 1 76 ? 40.271 18.943 47.033 1.00 56.38 76 THR B O 1
ATOM 2266 N N . ILE B 1 77 ? 42.156 18.789 48.263 1.00 58.94 77 ILE B N 1
ATOM 2267 C CA . ILE B 1 77 ? 42.652 20.110 47.890 1.00 59.21 77 ILE B CA 1
ATOM 2268 C C . ILE B 1 77 ? 44.133 19.997 47.560 1.00 60.84 77 ILE B C 1
ATOM 2269 O O . ILE B 1 77 ? 44.936 19.623 48.422 1.00 62.23 77 ILE B O 1
ATOM 2274 N N . THR B 1 78 ? 44.493 20.319 46.322 1.00 61.61 78 THR B N 1
ATOM 2275 C CA . THR B 1 78 ? 45.875 20.547 45.935 1.00 64.42 78 THR B CA 1
ATOM 2276 C C . THR B 1 78 ? 46.080 22.035 45.683 1.00 65.35 78 THR B C 1
ATOM 2277 O O . THR B 1 78 ? 45.123 22.793 45.506 1.00 62.73 78 THR B O 1
ATOM 2281 N N . GLY B 1 79 ? 47.339 22.454 45.679 1.00 69.89 79 GLY B N 1
ATOM 2282 C CA . GLY B 1 79 ? 47.628 23.853 45.433 1.00 72.77 79 GLY B CA 1
ATOM 2283 C C . GLY B 1 79 ? 49.039 24.212 45.829 1.00 77.90 79 GLY B C 1
ATOM 2284 O O . GLY B 1 79 ? 49.746 23.450 46.494 1.00 80.01 79 GLY B O 1
ATOM 2285 N N . CYS B 1 80 ? 49.441 25.404 45.388 1.00 81.18 80 CYS B N 1
ATOM 2286 C CA . CYS B 1 80 ? 50.719 26.055 45.662 1.00 86.32 80 CYS B CA 1
ATOM 2287 C C . CYS B 1 80 ? 51.898 25.340 45.017 1.00 85.72 80 CYS B C 1
ATOM 2288 O O . CYS B 1 80 ? 53.039 25.782 45.198 1.00 87.56 80 CYS B O 1
ATOM 2291 N N . GLY B 1 81 ? 51.671 24.258 44.268 1.00 80.18 81 GLY B N 1
ATOM 2292 C CA . GLY B 1 81 ? 52.775 23.607 43.582 1.00 78.72 81 GLY B CA 1
ATOM 2293 C C . GLY B 1 81 ? 53.408 24.490 42.524 1.00 77.55 81 GLY B C 1
ATOM 2294 O O . GLY B 1 81 ? 54.619 24.434 42.297 1.00 78.65 81 GLY B O 1
ATOM 2295 N N . ASN B 1 82 ? 52.602 25.326 41.870 1.00 76.11 82 ASN B N 1
ATOM 2296 C CA . ASN B 1 82 ? 53.125 26.208 40.837 1.00 74.94 82 ASN B CA 1
ATOM 2297 C C . ASN B 1 82 ? 53.720 27.489 41.406 1.00 75.76 82 ASN B C 1
ATOM 2298 O O . ASN B 1 82 ? 54.457 28.181 40.695 1.00 76.39 82 ASN B O 1
ATOM 2303 N N . ASP B 1 83 ? 53.426 27.816 42.667 1.00 76.84 83 ASP B N 1
ATOM 2304 C CA . ASP B 1 83 ? 53.982 29.026 43.266 1.00 76.78 83 ASP B CA 1
ATOM 2305 C C . ASP B 1 83 ? 55.468 28.867 43.567 1.00 76.68 83 ASP B C 1
ATOM 2306 O O . ASP B 1 83 ? 56.250 29.803 43.362 1.00 76.29 83 ASP B O 1
ATOM 2311 N N . LEU B 1 84 ? 55.876 27.695 44.061 1.00 76.99 84 LEU B N 1
ATOM 2312 C CA . LEU B 1 84 ? 57.297 27.457 44.288 1.00 78.86 84 LEU B CA 1
ATOM 2313 C C . LEU B 1 84 ? 58.047 27.261 42.979 1.00 78.29 84 LEU B C 1
ATOM 2314 O O . LEU B 1 84 ? 59.236 27.592 42.893 1.00 79.85 84 LEU B O 1
ATOM 2319 N N . LEU B 1 85 ? 57.378 26.720 41.959 1.00 76.59 85 LEU B N 1
ATOM 2320 C CA . LEU B 1 85 ? 58.021 26.545 40.661 1.00 76.53 85 LEU B CA 1
ATOM 2321 C C . LEU B 1 85 ? 58.411 27.891 40.067 1.00 78.15 85 LEU B C 1
ATOM 2322 O O . LEU B 1 85 ? 59.562 28.096 39.664 1.00 79.58 85 LEU B O 1
ATOM 2327 N N . GLN B 1 86 ? 57.461 28.828 40.011 1.00 78.61 86 GLN B N 1
ATOM 2328 C CA . GLN B 1 86 ? 57.763 30.151 39.478 1.00 80.66 86 GLN B CA 1
ATOM 2329 C C . GLN B 1 86 ? 58.780 30.884 40.342 1.00 81.53 86 GLN B C 1
ATOM 2330 O O . GLN B 1 86 ? 59.528 31.726 39.835 1.00 83.50 86 GLN B O 1
ATOM 2336 N N . SER B 1 87 ? 58.829 30.575 41.639 1.00 80.62 87 SER B N 1
ATOM 2337 C CA . SER B 1 87 ? 59.811 31.205 42.514 1.00 80.60 87 SER B CA 1
ATOM 2338 C C . SER B 1 87 ? 61.212 30.682 42.227 1.00 80.62 87 SER B C 1
ATOM 2339 O O . SER B 1 87 ? 62.175 31.457 42.160 1.00 82.44 87 SER B O 1
ATOM 2342 N N . LEU B 1 88 ? 61.346 29.363 42.068 1.00 78.94 88 LEU B N 1
ATOM 2343 C CA . LEU B 1 88 ? 62.630 28.790 41.682 1.00 80.49 88 LEU B CA 1
ATOM 2344 C C . LEU B 1 88 ? 63.093 29.341 40.342 1.00 81.22 88 LEU B C 1
ATOM 2345 O O . LEU B 1 88 ? 64.283 29.619 40.153 1.00 84.06 88 LEU B O 1
ATOM 2350 N N . GLU B 1 89 ? 62.162 29.516 39.400 1.00 78.58 89 GLU B N 1
ATOM 2351 C CA . GLU B 1 89 ? 62.525 30.031 38.085 1.00 79.62 89 GLU B CA 1
ATOM 2352 C C . GLU B 1 89 ? 63.051 31.458 38.165 1.00 80.36 89 GLU B C 1
ATOM 2353 O O . GLU B 1 89 ? 63.927 31.838 37.380 1.00 83.03 89 GLU B O 1
ATOM 2359 N N . ILE B 1 90 ? 62.535 32.263 39.097 1.00 78.24 90 ILE B N 1
ATOM 2360 C CA . ILE B 1 90 ? 63.110 33.586 39.316 1.00 79.45 90 ILE B CA 1
ATOM 2361 C C . ILE B 1 90 ? 64.503 33.459 39.917 1.00 81.10 90 ILE B C 1
ATOM 2362 O O . ILE B 1 90 ? 65.415 34.222 39.577 1.00 83.35 90 ILE B O 1
ATOM 2367 N N . TYR B 1 91 ? 64.692 32.488 40.815 1.00 80.15 91 TYR B N 1
ATOM 2368 C CA . TYR B 1 91 ? 66.023 32.229 41.352 1.00 82.25 91 TYR B CA 1
ATOM 2369 C C . TYR B 1 91 ? 66.960 31.698 40.274 1.00 83.27 91 TYR B C 1
ATOM 2370 O O . TYR B 1 91 ? 68.160 31.994 40.287 1.00 86.37 91 TYR B O 1
ATOM 2379 N N . GLU B 1 92 ? 66.432 30.917 39.328 1.00 81.01 92 GLU B N 1
ATOM 2380 C CA . GLU B 1 92 ? 67.279 30.364 38.276 1.00 82.81 92 GLU B CA 1
ATOM 2381 C C . GLU B 1 92 ? 67.830 31.453 37.365 1.00 85.31 92 GLU B C 1
ATOM 2382 O O . GLU B 1 92 ? 68.914 31.292 36.792 1.00 87.44 92 GLU B O 1
ATOM 2388 N N . LYS B 1 93 ? 67.108 32.563 37.220 1.00 85.47 93 LYS B N 1
ATOM 2389 C CA . LYS B 1 93 ? 67.557 33.641 36.349 1.00 89.16 93 LYS B CA 1
ATOM 2390 C C . LYS B 1 93 ? 68.406 34.672 37.086 1.00 94.90 93 LYS B C 1
ATOM 2391 O O . LYS B 1 93 ? 69.386 35.177 36.528 1.00 97.26 93 LYS B O 1
ATOM 2397 N N . GLU B 1 94 ? 68.057 34.992 38.334 1.00 98.30 94 GLU B N 1
ATOM 2398 C CA . GLU B 1 94 ? 68.730 36.053 39.070 1.00 103.49 94 GLU B CA 1
ATOM 2399 C C . GLU B 1 94 ? 69.698 35.551 40.133 1.00 103.58 94 GLU B C 1
ATOM 2400 O O . GLU B 1 94 ? 70.442 36.364 40.694 1.00 106.76 94 GLU B O 1
ATOM 2406 N N . LYS B 1 95 ? 69.704 34.250 40.428 1.00 100.16 95 LYS B N 1
ATOM 2407 C CA . LYS B 1 95 ? 70.653 33.628 41.351 1.00 102.18 95 LYS B CA 1
ATOM 2408 C C . LYS B 1 95 ? 70.576 34.213 42.760 1.00 103.86 95 LYS B C 1
ATOM 2409 O O . LYS B 1 95 ? 71.536 34.114 43.532 1.00 108.16 95 LYS B O 1
ATOM 2415 N N . ASP B 1 96 ? 69.445 34.816 43.116 1.00 100.89 96 ASP B N 1
ATOM 2416 C CA . ASP B 1 96 ? 69.218 35.335 44.457 1.00 101.67 96 ASP B CA 1
ATOM 2417 C C . ASP B 1 96 ? 68.367 34.345 45.239 1.00 100.34 96 ASP B C 1
ATOM 2418 O O . ASP B 1 96 ? 67.304 33.926 44.772 1.00 95.49 96 ASP B O 1
ATOM 2423 N N . GLU B 1 97 ? 68.837 33.975 46.430 1.00 105.27 97 GLU B N 1
ATOM 2424 C CA . GLU B 1 97 ? 68.054 33.086 47.279 1.00 106.10 97 GLU B CA 1
ATOM 2425 C C . GLU B 1 97 ? 66.843 33.797 47.870 1.00 106.52 97 GLU B C 1
ATOM 2426 O O . GLU B 1 97 ? 65.829 33.151 48.157 1.00 104.44 97 GLU B O 1
ATOM 2432 N N . HIS B 1 98 ? 66.921 35.114 48.052 1.00 109.75 98 HIS B N 1
ATOM 2433 C CA . HIS B 1 98 ? 65.803 35.898 48.569 1.00 109.74 98 HIS B CA 1
ATOM 2434 C C . HIS B 1 98 ? 64.962 36.386 47.396 1.00 107.43 98 HIS B C 1
ATOM 2435 O O . HIS B 1 98 ? 65.386 37.264 46.639 1.00 109.26 98 HIS B O 1
ATOM 2442 N N . VAL B 1 99 ? 63.767 35.820 47.251 1.00 104.86 99 VAL B N 1
ATOM 2443 C CA . VAL B 1 99 ? 62.830 36.202 46.205 1.00 104.73 99 VAL B CA 1
ATOM 2444 C C . VAL B 1 99 ? 61.518 36.593 46.876 1.00 107.34 99 VAL B C 1
ATOM 2445 O O . VAL B 1 99 ? 61.267 36.256 48.035 1.00 108.58 99 VAL B O 1
ATOM 2449 N N . PHE B 1 100 ? 60.671 37.330 46.139 1.00 110.16 100 PHE B N 1
ATOM 2450 C CA . PHE B 1 100 ? 59.433 37.755 46.803 1.00 114.57 100 PHE B CA 1
ATOM 2451 C C . PHE B 1 100 ? 58.452 36.615 47.045 1.00 118.21 100 PHE B C 1
ATOM 2452 O O . PHE B 1 100 ? 57.292 36.922 47.339 1.00 118.40 100 PHE B O 1
ATOM 2460 N N . LEU B 1 101 ? 58.837 35.347 46.929 1.00 122.29 101 LEU B N 1
ATOM 2461 C CA . LEU B 1 101 ? 57.908 34.261 47.207 1.00 126.69 101 LEU B CA 1
ATOM 2462 C C . LEU B 1 101 ? 57.483 34.281 48.669 1.00 137.61 101 LEU B C 1
ATOM 2463 O O . LEU B 1 101 ? 58.302 34.463 49.573 1.00 138.84 101 LEU B O 1
ATOM 2468 N N . GLU B 1 102 ? 56.188 34.107 48.901 1.00 147.36 102 GLU B N 1
ATOM 2469 C CA . GLU B 1 102 ? 55.692 33.854 50.248 1.00 149.83 102 GLU B CA 1
ATOM 2470 C C . GLU B 1 102 ? 54.778 32.642 50.238 1.00 147.32 102 GLU B C 1
ATOM 2471 O O . GLU B 1 102 ? 53.687 32.659 50.816 1.00 153.47 102 GLU B O 1
ATOM 2477 N N . ALA B 1 103 ? 55.214 31.572 49.567 1.00 141.49 103 ALA B N 1
ATOM 2478 C CA . ALA B 1 103 ? 54.397 30.368 49.468 1.00 137.45 103 ALA B CA 1
ATOM 2479 C C . ALA B 1 103 ? 54.042 29.831 50.848 1.00 137.95 103 ALA B C 1
ATOM 2480 O O . ALA B 1 103 ? 52.874 29.566 51.140 1.00 139.85 103 ALA B O 1
ATOM 2482 N N . SER B 1 104 ? 55.035 29.682 51.726 1.00 136.52 104 SER B N 1
ATOM 2483 C CA . SER B 1 104 ? 54.720 29.236 53.079 1.00 136.12 104 SER B CA 1
ATOM 2484 C C . SER B 1 104 ? 53.859 30.261 53.807 1.00 134.50 104 SER B C 1
ATOM 2485 O O . SER B 1 104 ? 52.942 29.896 54.550 1.00 134.38 104 SER B O 1
ATOM 2488 N N . SER B 1 105 ? 54.121 31.550 53.581 1.00 134.45 105 SER B N 1
ATOM 2489 C CA . SER B 1 105 ? 53.453 32.597 54.348 1.00 139.28 105 SER B CA 1
ATOM 2490 C C . SER B 1 105 ? 52.036 32.858 53.848 1.00 139.43 105 SER B C 1
ATOM 2491 O O . SER B 1 105 ? 51.097 32.939 54.648 1.00 145.73 105 SER B O 1
ATOM 2494 N N . HIS B 1 106 ? 51.859 32.993 52.534 1.00 114.35 106 HIS B N 1
ATOM 2495 C CA . HIS B 1 106 ? 50.574 33.413 51.986 1.00 112.78 106 HIS B CA 1
ATOM 2496 C C . HIS B 1 106 ? 49.679 32.255 51.565 1.00 107.69 106 HIS B C 1
ATOM 2497 O O . HIS B 1 106 ? 48.453 32.398 51.595 1.00 108.12 106 HIS B O 1
ATOM 2504 N N . CYS B 1 107 ? 50.247 31.109 51.186 1.00 102.79 107 CYS B N 1
ATOM 2505 C CA . CYS B 1 107 ? 49.423 29.960 50.824 1.00 98.26 107 CYS B CA 1
ATOM 2506 C C . CYS B 1 107 ? 48.856 29.267 52.058 1.00 94.75 107 CYS B C 1
ATOM 2507 O O . CYS B 1 107 ? 47.683 28.877 52.072 1.00 94.33 107 CYS B O 1
ATOM 2510 N N . GLN B 1 108 ? 49.672 29.116 53.105 1.00 92.57 108 GLN B N 1
ATOM 2511 C CA . GLN B 1 108 ? 49.228 28.398 54.295 1.00 89.05 108 GLN B CA 1
ATOM 2512 C C . GLN B 1 108 ? 48.105 29.145 55.005 1.00 83.83 108 GLN B C 1
ATOM 2513 O O . GLN B 1 108 ? 47.178 28.524 55.538 1.00 82.16 108 GLN B O 1
ATOM 2519 N N . LYS B 1 109 ? 48.163 30.479 55.015 1.00 81.55 109 LYS B N 1
ATOM 2520 C CA . LYS B 1 109 ? 47.090 31.251 55.633 1.00 81.19 109 LYS B CA 1
ATOM 2521 C C . LYS B 1 109 ? 45.807 31.186 54.814 1.00 78.98 109 LYS B C 1
ATOM 2522 O O . LYS B 1 109 ? 44.710 31.224 55.383 1.00 80.03 109 LYS B O 1
ATOM 2528 N N . ASN B 1 110 ? 45.918 31.084 53.487 1.00 76.07 110 ASN B N 1
ATOM 2529 C CA . ASN B 1 110 ? 44.729 30.861 52.672 1.00 72.44 110 ASN B CA 1
ATOM 2530 C C . ASN B 1 110 ? 44.146 29.474 52.909 1.00 70.95 110 ASN B C 1
ATOM 2531 O O . ASN B 1 110 ? 42.935 29.277 52.755 1.00 70.26 110 ASN B O 1
ATOM 2536 N N . TYR B 1 111 ? 44.985 28.506 53.285 1.00 71.19 111 TYR B N 1
ATOM 2537 C CA . TYR B 1 111 ? 44.495 27.156 53.549 1.00 70.43 111 TYR B CA 1
ATOM 2538 C C . TYR B 1 111 ? 43.628 27.117 54.801 1.00 69.22 111 TYR B C 1
ATOM 2539 O O . TYR B 1 111 ? 42.567 26.483 54.813 1.00 67.93 111 TYR B O 1
ATOM 2548 N N . SER B 1 112 ? 44.069 27.780 55.874 1.00 69.28 112 SER B N 1
ATOM 2549 C CA . SER B 1 112 ? 43.282 27.771 57.102 1.00 70.53 112 SER B CA 1
ATOM 2550 C C . SER B 1 112 ? 41.968 28.520 56.926 1.00 69.63 112 SER B C 1
ATOM 2551 O O . SER B 1 112 ? 40.945 28.113 57.489 1.00 70.65 112 SER B O 1
ATOM 2554 N N . GLY B 1 113 ? 41.972 29.605 56.148 1.00 68.02 113 GLY B N 1
ATOM 2555 C CA . GLY B 1 113 ? 40.725 30.272 55.821 1.00 66.76 113 GLY B CA 1
ATOM 2556 C C . GLY B 1 113 ? 39.826 29.429 54.941 1.00 63.60 113 GLY B C 1
ATOM 2557 O O . GLY B 1 113 ? 38.598 29.525 55.027 1.00 64.25 113 GLY B O 1
ATOM 2566 N N . LEU B 1 115 ? 39.625 26.025 55.051 1.00 61.18 115 LEU B N 1
ATOM 2567 C CA . LEU B 1 115 ? 39.019 25.031 55.930 1.00 60.82 115 LEU B CA 1
ATOM 2568 C C . LEU B 1 115 ? 37.921 25.634 56.795 1.00 62.54 115 LEU B C 1
ATOM 2569 O O . LEU B 1 115 ? 36.941 24.953 57.116 1.00 58.93 115 LEU B O 1
ATOM 2574 N N . GLU B 1 116 ? 38.065 26.902 57.184 1.00 59.35 116 GLU B N 1
ATOM 2575 C CA . GLU B 1 116 ? 37.034 27.535 57.999 1.00 72.13 116 GLU B CA 1
ATOM 2576 C C . GLU B 1 116 ? 35.778 27.807 57.181 1.00 71.45 116 GLU B C 1
ATOM 2577 O O . GLU B 1 116 ? 34.658 27.634 57.678 1.00 71.81 116 GLU B O 1
ATOM 2583 N N . LYS B 1 117 ? 35.941 28.229 55.924 1.00 68.25 117 LYS B N 1
ATOM 2584 C CA . LYS B 1 117 ? 34.780 28.449 55.068 1.00 68.26 117 LYS B CA 1
ATOM 2585 C C . LYS B 1 117 ? 34.047 27.142 54.795 1.00 63.60 117 LYS B C 1
ATOM 2586 O O . LYS B 1 117 ? 32.813 27.118 54.725 1.00 65.01 117 LYS B O 1
ATOM 2592 N N . ILE B 1 118 ? 34.792 26.045 54.639 1.00 60.29 118 ILE B N 1
ATOM 2593 C CA . ILE B 1 118 ? 34.164 24.734 54.511 1.00 58.89 118 ILE B CA 1
ATOM 2594 C C . ILE B 1 118 ? 33.354 24.413 55.761 1.00 61.12 118 ILE B C 1
ATOM 2595 O O . ILE B 1 118 ? 32.247 23.866 55.680 1.00 61.12 118 ILE B O 1
ATOM 2600 N N . ARG B 1 119 ? 33.888 24.761 56.935 1.00 62.97 119 ARG B N 1
ATOM 2601 C CA . ARG B 1 119 ? 33.166 24.520 58.181 1.00 63.00 119 ARG B CA 1
ATOM 2602 C C . ARG B 1 119 ? 31.882 25.337 58.240 1.00 74.55 119 ARG B C 1
ATOM 2603 O O . ARG B 1 119 ? 30.848 24.848 58.711 1.00 66.47 119 ARG B O 1
ATOM 2611 N N . GLU B 1 120 ? 31.924 26.583 57.763 1.00 74.80 120 GLU B N 1
ATOM 2612 C CA . GLU B 1 120 ? 30.725 27.416 57.773 1.00 78.34 120 GLU B CA 1
ATOM 2613 C C . GLU B 1 120 ? 29.658 26.860 56.839 1.00 76.17 120 GLU B C 1
ATOM 2614 O O . GLU B 1 120 ? 28.470 26.851 57.182 1.00 77.63 120 GLU B O 1
ATOM 2620 N N . ILE B 1 121 ? 30.063 26.395 55.657 1.00 72.59 121 ILE B N 1
ATOM 2621 C CA . ILE B 1 121 ? 29.104 25.849 54.702 1.00 62.47 121 ILE B CA 1
ATOM 2622 C C . ILE B 1 121 ? 28.532 24.534 55.217 1.00 77.22 121 ILE B C 1
ATOM 2623 O O . ILE B 1 121 ? 27.319 24.300 55.163 1.00 78.47 121 ILE B O 1
ATOM 2628 N N . LYS B 1 122 ? 29.400 23.659 55.731 1.00 77.50 122 LYS B N 1
ATOM 2629 C CA . LYS B 1 122 ? 28.944 22.373 56.250 1.00 80.24 122 LYS B CA 1
ATOM 2630 C C . LYS B 1 122 ? 28.062 22.537 57.480 1.00 90.01 122 LYS B C 1
ATOM 2631 O O . LYS B 1 122 ? 27.175 21.711 57.722 1.00 88.90 122 LYS B O 1
ATOM 2637 N N . GLY B 1 123 ? 28.285 23.588 58.262 1.00 85.52 123 GLY B N 1
ATOM 2638 C CA . GLY B 1 123 ? 27.605 23.733 59.532 1.00 96.43 123 GLY B CA 1
ATOM 2639 C C . GLY B 1 123 ? 28.392 23.075 60.644 1.00 105.92 123 GLY B C 1
ATOM 2640 O O . GLY B 1 123 ? 28.944 21.987 60.459 1.00 108.93 123 GLY B O 1
ATOM 2641 N N . GLU B 1 124 ? 28.456 23.726 61.806 1.00 110.37 124 GLU B N 1
ATOM 2642 C CA . GLU B 1 124 ? 29.262 23.203 62.902 1.00 111.10 124 GLU B CA 1
ATOM 2643 C C . GLU B 1 124 ? 28.732 21.876 63.430 1.00 107.99 124 GLU B C 1
ATOM 2644 O O . GLU B 1 124 ? 29.504 21.098 64.002 1.00 108.58 124 GLU B O 1
ATOM 2650 N N . LYS B 1 125 ? 27.441 21.597 63.241 1.00 104.42 125 LYS B N 1
ATOM 2651 C CA . LYS B 1 125 ? 26.868 20.341 63.712 1.00 102.43 125 LYS B CA 1
ATOM 2652 C C . LYS B 1 125 ? 27.428 19.132 62.970 1.00 100.42 125 LYS B C 1
ATOM 2653 O O . LYS B 1 125 ? 27.443 18.030 63.529 1.00 103.70 125 LYS B O 1
ATOM 2659 N N . ASP B 1 126 ? 27.894 19.311 61.735 1.00 94.47 126 ASP B N 1
ATOM 2660 C CA . ASP B 1 126 ? 28.386 18.198 60.931 1.00 91.66 126 ASP B CA 1
ATOM 2661 C C . ASP B 1 126 ? 29.792 17.814 61.381 1.00 90.35 126 ASP B C 1
ATOM 2662 O O . ASP B 1 126 ? 30.704 18.647 61.374 1.00 89.15 126 ASP B O 1
ATOM 2667 N N . THR B 1 127 ? 29.963 16.551 61.771 1.00 92.64 127 THR B N 1
ATOM 2668 C CA . THR B 1 127 ? 31.270 16.003 62.103 1.00 94.11 127 THR B CA 1
ATOM 2669 C C . THR B 1 127 ? 31.673 14.862 61.180 1.00 95.91 127 THR B C 1
ATOM 2670 O O . THR B 1 127 ? 32.727 14.250 61.396 1.00 101.02 127 THR B O 1
ATOM 2674 N N . ARG B 1 128 ? 30.876 14.568 60.154 1.00 89.89 128 ARG B N 1
ATOM 2675 C CA . ARG B 1 128 ? 31.072 13.379 59.338 1.00 86.47 128 ARG B CA 1
ATOM 2676 C C . ARG B 1 128 ? 31.932 13.619 58.106 1.00 80.70 128 ARG B C 1
ATOM 2677 O O . ARG B 1 128 ? 32.531 12.666 57.596 1.00 82.10 128 ARG B O 1
ATOM 2685 N N . TYR B 1 129 ? 32.015 14.852 57.617 1.00 74.58 129 TYR B N 1
ATOM 2686 C CA . TYR B 1 129 ? 32.653 15.081 56.330 1.00 67.95 129 TYR B CA 1
ATOM 2687 C C . TYR B 1 129 ? 34.170 14.918 56.439 1.00 66.85 129 TYR B C 1
ATOM 2688 O O . TYR B 1 129 ? 34.740 14.787 57.524 1.00 59.22 129 TYR B O 1
ATOM 2697 N N . LEU B 1 130 ? 34.824 14.931 55.279 1.00 56.86 130 LEU B N 1
ATOM 2698 C CA . LEU B 1 130 ? 36.232 14.575 55.167 1.00 60.59 130 LEU B CA 1
ATOM 2699 C C . LEU B 1 130 ? 36.949 15.570 54.268 1.00 60.74 130 LEU B C 1
ATOM 2700 O O . LEU B 1 130 ? 36.448 15.908 53.191 1.00 60.83 130 LEU B O 1
ATOM 2705 N N . VAL B 1 131 ? 38.119 16.032 54.705 1.00 60.42 131 VAL B N 1
ATOM 2706 C CA . VAL B 1 131 ? 38.956 16.926 53.915 1.00 58.77 131 VAL B CA 1
ATOM 2707 C C . VAL B 1 131 ? 40.383 16.399 53.938 1.00 60.42 131 VAL B C 1
ATOM 2708 O O . VAL B 1 131 ? 40.895 16.010 54.993 1.00 61.82 131 VAL B O 1
ATOM 2712 N N . ARG B 1 132 ? 41.022 16.385 52.770 1.00 60.62 132 ARG B N 1
ATOM 2713 C CA . ARG B 1 132 ? 42.358 15.825 52.605 1.00 63.69 132 ARG B CA 1
ATOM 2714 C C . ARG B 1 132 ? 43.191 16.804 51.788 1.00 63.29 132 ARG B C 1
ATOM 2715 O O . ARG B 1 132 ? 42.935 16.995 50.596 1.00 63.66 132 ARG B O 1
ATOM 2723 N N . LEU B 1 133 ? 44.184 17.420 52.422 1.00 63.52 133 LEU B N 1
ATOM 2724 C CA . LEU B 1 133 ? 45.109 18.321 51.746 1.00 62.88 133 LEU B CA 1
ATOM 2725 C C . LEU B 1 133 ? 46.375 17.558 51.381 1.00 65.05 133 LEU B C 1
ATOM 2726 O O . LEU B 1 133 ? 46.941 16.849 52.220 1.00 68.25 133 LEU B O 1
ATOM 2731 N N . LEU B 1 134 ? 46.820 17.705 50.139 1.00 64.41 134 LEU B N 1
ATOM 2732 C CA . LEU B 1 134 ? 48.066 17.101 49.688 1.00 66.92 134 LEU B CA 1
ATOM 2733 C C . LEU B 1 134 ? 49.178 18.138 49.749 1.00 66.43 134 LEU B C 1
ATOM 2734 O O . LEU B 1 134 ? 49.042 19.232 49.192 1.00 65.46 134 LEU B O 1
ATOM 2739 N N . ASN B 1 135 ? 50.273 17.797 50.423 1.00 67.16 135 ASN B N 1
ATOM 2740 C CA . ASN B 1 135 ? 51.427 18.684 50.454 1.00 66.62 135 ASN B CA 1
ATOM 2741 C C . ASN B 1 135 ? 52.185 18.550 49.133 1.00 66.77 135 ASN B C 1
ATOM 2742 O O . ASN B 1 135 ? 51.703 17.950 48.168 1.00 67.22 135 ASN B O 1
ATOM 2747 N N . LEU B 1 136 ? 53.389 19.104 49.075 1.00 66.65 136 LEU B N 1
ATOM 2748 C CA . LEU B 1 136 ? 54.142 19.181 47.834 1.00 65.91 136 LEU B CA 1
ATOM 2749 C C . LEU B 1 136 ? 55.275 18.165 47.819 1.00 69.48 136 LEU B C 1
ATOM 2750 O O . LEU B 1 136 ? 55.953 17.954 48.829 1.00 72.82 136 LEU B O 1
ATOM 2755 N N . TYR B 1 137 ? 55.465 17.533 46.668 1.00 69.81 137 TYR B N 1
ATOM 2756 C CA . TYR B 1 137 ? 56.628 16.698 46.416 1.00 73.34 137 TYR B CA 1
ATOM 2757 C C . TYR B 1 137 ? 57.743 17.541 45.806 1.00 74.36 137 TYR B C 1
ATOM 2758 O O . TYR B 1 137 ? 57.516 18.646 45.307 1.00 72.85 137 TYR B O 1
ATOM 2767 N N . ASN B 1 138 ? 58.961 17.004 45.847 1.00 76.50 138 ASN B N 1
ATOM 2768 C CA . ASN B 1 138 ? 60.101 17.707 45.282 1.00 78.35 138 ASN B CA 1
ATOM 2769 C C . ASN B 1 138 ? 60.459 17.092 43.939 1.00 80.14 138 ASN B C 1
ATOM 2770 O O . ASN B 1 138 ? 61.019 15.986 43.907 1.00 83.77 138 ASN B O 1
ATOM 2775 N N . PRO B 1 139 ? 60.164 17.754 42.817 1.00 78.41 139 PRO B N 1
ATOM 2776 C CA . PRO B 1 139 ? 60.534 17.196 41.510 1.00 80.31 139 PRO B CA 1
ATOM 2777 C C . PRO B 1 139 ? 61.989 17.421 41.138 1.00 82.66 139 PRO B C 1
ATOM 2778 O O . PRO B 1 139 ? 62.465 16.801 40.177 1.00 85.42 139 PRO B O 1
ATOM 2782 N N . PHE B 1 140 ? 62.707 18.280 41.865 1.00 82.62 140 PHE B N 1
ATOM 2783 C CA . PHE B 1 140 ? 64.111 18.583 41.604 1.00 85.77 140 PHE B CA 1
ATOM 2784 C C . PHE B 1 140 ? 64.919 18.206 42.846 1.00 88.13 140 PHE B C 1
ATOM 2785 O O . PHE B 1 140 ? 65.256 19.072 43.663 1.00 87.18 140 PHE B O 1
ATOM 2793 N N . PRO B 1 141 ? 65.235 16.919 43.018 1.00 91.65 141 PRO B N 1
ATOM 2794 C CA . PRO B 1 141 ? 66.027 16.530 44.196 1.00 94.65 141 PRO B CA 1
ATOM 2795 C C . PRO B 1 141 ? 67.440 17.080 44.173 1.00 98.59 141 PRO B C 1
ATOM 2796 O O . PRO B 1 141 ? 68.031 17.280 45.241 1.00 100.00 141 PRO B O 1
ATOM 2800 N N . SER B 1 142 ? 68.000 17.335 42.988 1.00 101.19 142 SER B N 1
ATOM 2801 C CA . SER B 1 142 ? 69.368 17.838 42.910 1.00 105.69 142 SER B CA 1
ATOM 2802 C C . SER B 1 142 ? 69.462 19.272 43.418 1.00 106.17 142 SER B C 1
ATOM 2803 O O . SER B 1 142 ? 70.450 19.644 44.062 1.00 108.64 142 SER B O 1
ATOM 2806 N N . ILE B 1 143 ? 68.450 20.088 43.142 1.00 105.19 143 ILE B N 1
ATOM 2807 C CA . ILE B 1 143 ? 68.441 21.477 43.587 1.00 107.49 143 ILE B CA 1
ATOM 2808 C C . ILE B 1 143 ? 68.139 21.505 45.080 1.00 109.24 143 ILE B C 1
ATOM 2809 O O . ILE B 1 143 ? 67.046 21.121 45.510 1.00 106.03 143 ILE B O 1
ATOM 2814 N N . GLU B 1 144 ? 69.110 21.960 45.874 1.00 115.54 144 GLU B N 1
ATOM 2815 C CA . GLU B 1 144 ? 68.958 21.914 47.323 1.00 118.05 144 GLU B CA 1
ATOM 2816 C C . GLU B 1 144 ? 67.987 22.973 47.825 1.00 112.35 144 GLU B C 1
ATOM 2817 O O . GLU B 1 144 ? 67.304 22.757 48.833 1.00 109.22 144 GLU B O 1
ATOM 2823 N N . LEU B 1 145 ? 67.912 24.119 47.145 1.00 112.39 145 LEU B N 1
ATOM 2824 C CA . LEU B 1 145 ? 67.008 25.175 47.585 1.00 109.42 145 LEU B CA 1
ATOM 2825 C C . LEU B 1 145 ? 65.550 24.763 47.432 1.00 104.71 145 LEU B C 1
ATOM 2826 O O . LEU B 1 145 ? 64.708 25.151 48.250 1.00 105.07 145 LEU B O 1
ATOM 2831 N N . ALA B 1 146 ? 65.233 23.980 46.400 1.00 99.94 146 ALA B N 1
ATOM 2832 C CA . ALA B 1 146 ? 63.872 23.480 46.252 1.00 92.63 146 ALA B CA 1
ATOM 2833 C C . ALA B 1 146 ? 63.524 22.509 47.371 1.00 91.33 146 ALA B C 1
ATOM 2834 O O . ALA B 1 146 ? 62.403 22.528 47.891 1.00 88.18 146 ALA B O 1
ATOM 2836 N N . ASP B 1 147 ? 64.475 21.656 47.758 1.00 94.40 147 ASP B N 1
ATOM 2837 C CA . ASP B 1 147 ? 64.225 20.722 48.848 1.00 95.09 147 ASP B CA 1
ATOM 2838 C C . ASP B 1 147 ? 64.059 21.446 50.177 1.00 94.40 147 ASP B C 1
ATOM 2839 O O . ASP B 1 147 ? 63.351 20.957 51.063 1.00 93.51 147 ASP B O 1
ATOM 2844 N N . LYS B 1 148 ? 64.693 22.611 50.332 1.00 95.09 148 LYS B N 1
ATOM 2845 C CA . LYS B 1 148 ? 64.532 23.377 51.562 1.00 94.70 148 LYS B CA 1
ATOM 2846 C C . LYS B 1 148 ? 63.178 24.076 51.601 1.00 90.86 148 LYS B C 1
ATOM 2847 O O . LYS B 1 148 ? 62.529 24.126 52.652 1.00 89.96 148 LYS B O 1
ATOM 2853 N N . TRP B 1 149 ? 62.735 24.618 50.464 1.00 89.42 149 TRP B N 1
ATOM 2854 C CA . TRP B 1 149 ? 61.459 25.326 50.425 1.00 86.40 149 TRP B CA 1
ATOM 2855 C C . TRP B 1 149 ? 60.289 24.367 50.612 1.00 84.11 149 TRP B C 1
ATOM 2856 O O . TRP B 1 149 ? 59.370 24.637 51.393 1.00 80.64 149 TRP B O 1
ATOM 2867 N N . ILE B 1 150 ? 60.308 23.239 49.900 1.00 85.94 150 ILE B N 1
ATOM 2868 C CA . ILE B 1 150 ? 59.181 22.314 49.943 1.00 85.93 150 ILE B CA 1
ATOM 2869 C C . ILE B 1 150 ? 59.081 21.648 51.311 1.00 86.26 150 ILE B C 1
ATOM 2870 O O . ILE B 1 150 ? 57.979 21.401 51.817 1.00 85.21 150 ILE B O 1
ATOM 2875 N N . SER B 1 151 ? 60.223 21.360 51.940 1.00 86.81 151 SER B N 1
ATOM 2876 C CA . SER B 1 151 ? 60.194 20.786 53.281 1.00 88.71 151 SER B CA 1
ATOM 2877 C C . SER B 1 151 ? 59.653 21.785 54.297 1.00 89.23 151 SER B C 1
ATOM 2878 O O . SER B 1 151 ? 58.918 21.407 55.216 1.00 90.38 151 SER B O 1
ATOM 2881 N N . GLY B 1 152 ? 60.005 23.064 54.147 1.00 88.16 152 GLY B N 1
ATOM 2882 C CA . GLY B 1 152 ? 59.488 24.074 55.053 1.00 87.16 152 GLY B CA 1
ATOM 2883 C C . GLY B 1 152 ? 58.003 24.320 54.884 1.00 84.24 152 GLY B C 1
ATOM 2884 O O . GLY B 1 152 ? 57.305 24.617 55.858 1.00 84.40 152 GLY B O 1
ATOM 2885 N N . PHE B 1 153 ? 57.499 24.203 53.655 1.00 82.36 153 PHE B N 1
ATOM 2886 C CA . PHE B 1 153 ? 56.066 24.352 53.429 1.00 79.23 153 PHE B CA 1
ATOM 2887 C C . PHE B 1 153 ? 55.291 23.187 54.031 1.00 80.14 153 PHE B C 1
ATOM 2888 O O . PHE B 1 153 ? 54.234 23.387 54.642 1.00 78.38 153 PHE B O 1
ATOM 2896 N N . ASN B 1 154 ? 55.800 21.963 53.870 1.00 82.87 154 ASN B N 1
ATOM 2897 C CA . ASN B 1 154 ? 55.114 20.799 54.419 1.00 83.37 154 ASN B CA 1
ATOM 2898 C C . ASN B 1 154 ? 55.174 20.777 55.940 1.00 85.16 154 ASN B C 1
ATOM 2899 O O . ASN B 1 154 ? 54.252 20.266 56.587 1.00 84.93 154 ASN B O 1
ATOM 2904 N N . ARG B 1 155 ? 56.241 21.323 56.527 1.00 87.41 155 ARG B N 1
ATOM 2905 C CA . ARG B 1 155 ? 56.336 21.382 57.982 1.00 89.71 155 ARG B CA 1
ATOM 2906 C C . ARG B 1 155 ? 55.281 22.313 58.568 1.00 86.60 155 ARG B C 1
ATOM 2907 O O . ARG B 1 155 ? 54.703 22.018 59.620 1.00 86.88 155 ARG B O 1
ATOM 2915 N N . HIS B 1 156 ? 55.014 23.438 57.903 1.00 83.37 156 HIS B N 1
ATOM 2916 C CA . HIS B 1 156 ? 53.984 24.357 58.370 1.00 80.73 156 HIS B CA 1
ATOM 2917 C C . HIS B 1 156 ? 52.584 23.935 57.946 1.00 77.20 156 HIS B C 1
ATOM 2918 O O . HIS B 1 156 ? 51.606 24.377 58.559 1.00 76.57 156 HIS B O 1
ATOM 2925 N N . LEU B 1 157 ? 52.465 23.090 56.920 1.00 74.91 157 LEU B N 1
ATOM 2926 C CA . LEU B 1 157 ? 51.148 22.664 56.461 1.00 71.85 157 LEU B CA 1
ATOM 2927 C C . LEU B 1 157 ? 50.553 21.602 57.377 1.00 73.26 157 LEU B C 1
ATOM 2928 O O . LEU B 1 157 ? 49.336 21.575 57.591 1.00 71.34 157 LEU B O 1
ATOM 2933 N N . LYS B 1 158 ? 51.396 20.722 57.926 1.00 76.86 158 LYS B N 1
ATOM 2934 C CA . LYS B 1 158 ? 50.918 19.677 58.825 1.00 78.41 158 LYS B CA 1
ATOM 2935 C C . LYS B 1 158 ? 50.272 20.251 60.079 1.00 80.69 158 LYS B C 1
ATOM 2936 O O . LYS B 1 158 ? 49.461 19.568 60.714 1.00 81.94 158 LYS B O 1
ATOM 2942 N N . GLN B 1 159 ? 50.605 21.492 60.443 1.00 82.14 159 GLN B N 1
ATOM 2943 C CA . GLN B 1 159 ? 50.012 22.119 61.618 1.00 84.90 159 GLN B CA 1
ATOM 2944 C C . GLN B 1 159 ? 48.508 22.310 61.477 1.00 82.68 159 GLN B C 1
ATOM 2945 O O . GLN B 1 159 ? 47.813 22.443 62.490 1.00 84.43 159 GLN B O 1
ATOM 2951 N N . LEU B 1 160 ? 47.990 22.328 60.250 1.00 77.71 160 LEU B N 1
ATOM 2952 C CA . LEU B 1 160 ? 46.563 22.503 60.016 1.00 74.94 160 LEU B CA 1
ATOM 2953 C C . LEU B 1 160 ? 45.774 21.207 60.137 1.00 74.44 160 LEU B C 1
ATOM 2954 O O . LEU B 1 160 ? 44.554 21.225 59.946 1.00 72.76 160 LEU B O 1
ATOM 2959 N N . GLU B 1 161 ? 46.431 20.093 60.449 1.00 75.97 161 GLU B N 1
ATOM 2960 C CA . GLU B 1 161 ? 45.743 18.811 60.507 1.00 75.91 161 GLU B CA 1
ATOM 2961 C C . GLU B 1 161 ? 44.898 18.714 61.772 1.00 75.34 161 GLU B C 1
ATOM 2962 O O . GLU B 1 161 ? 45.350 19.066 62.866 1.00 77.17 161 GLU B O 1
ATOM 2968 N N . SER B 1 162 ? 43.655 18.248 61.612 1.00 72.74 162 SER B N 1
ATOM 2969 C CA . SER B 1 162 ? 42.739 17.975 62.722 1.00 73.20 162 SER B CA 1
ATOM 2970 C C . SER B 1 162 ? 42.167 16.580 62.474 1.00 74.74 162 SER B C 1
ATOM 2971 O O . SER B 1 162 ? 41.038 16.431 62.001 1.00 73.06 162 SER B O 1
ATOM 2974 N N . ALA B 1 163 ? 42.963 15.561 62.792 1.00 78.02 163 ALA B N 1
ATOM 2975 C CA . ALA B 1 163 ? 42.606 14.189 62.473 1.00 80.16 163 ALA B CA 1
ATOM 2976 C C . ALA B 1 163 ? 41.328 13.779 63.205 1.00 79.64 163 ALA B C 1
ATOM 2977 O O . ALA B 1 163 ? 41.066 14.238 64.320 1.00 80.63 163 ALA B O 1
ATOM 2979 N N . PRO B 1 164 ? 40.506 12.909 62.595 1.00 78.54 164 PRO B N 1
ATOM 2980 C CA . PRO B 1 164 ? 40.718 12.345 61.259 1.00 76.54 164 PRO B CA 1
ATOM 2981 C C . PRO B 1 164 ? 39.923 13.051 60.162 1.00 74.02 164 PRO B C 1
ATOM 2982 O O . PRO B 1 164 ? 39.963 12.615 59.011 1.00 73.23 164 PRO B O 1
ATOM 2986 N N . GLN B 1 165 ? 39.208 14.121 60.516 1.00 73.54 165 GLN B N 1
ATOM 2987 C CA . GLN B 1 165 ? 38.472 14.886 59.514 1.00 71.77 165 GLN B CA 1
ATOM 2988 C C . GLN B 1 165 ? 39.427 15.583 58.552 1.00 68.10 165 GLN B C 1
ATOM 2989 O O . GLN B 1 165 ? 39.375 15.365 57.336 1.00 67.58 165 GLN B O 1
ATOM 2995 N N . ILE B 1 166 ? 40.306 16.426 59.082 1.00 66.25 166 ILE B N 1
ATOM 2996 C CA . ILE B 1 166 ? 41.282 17.160 58.286 1.00 64.80 166 ILE B CA 1
ATOM 2997 C C . ILE B 1 166 ? 42.622 16.449 58.413 1.00 65.94 166 ILE B C 1
ATOM 2998 O O . ILE B 1 166 ? 43.190 16.374 59.509 1.00 67.49 166 ILE B O 1
ATOM 3003 N N . LYS B 1 167 ? 43.130 15.926 57.300 1.00 65.19 167 LYS B N 1
ATOM 3004 C CA . LYS B 1 167 ? 44.426 15.264 57.272 1.00 66.73 167 LYS B CA 1
ATOM 3005 C C . LYS B 1 167 ? 45.269 15.832 56.141 1.00 64.24 167 LYS B C 1
ATOM 3006 O O . LYS B 1 167 ? 44.761 16.095 55.046 1.00 62.58 167 LYS B O 1
ATOM 3012 N N . VAL B 1 168 ? 46.557 16.021 56.412 1.00 64.20 168 VAL B N 1
ATOM 3013 C CA . VAL B 1 168 ? 47.519 16.468 55.411 1.00 61.96 168 VAL B CA 1
ATOM 3014 C C . VAL B 1 168 ? 48.222 15.238 54.856 1.00 64.89 168 VAL B C 1
ATOM 3015 O O . VAL B 1 168 ? 48.930 14.533 55.587 1.00 67.56 168 VAL B O 1
ATOM 3019 N N . ILE B 1 169 ? 48.022 14.976 53.569 1.00 64.30 169 ILE B N 1
ATOM 3020 C CA . ILE B 1 169 ? 48.610 13.811 52.922 1.00 67.26 169 ILE B CA 1
ATOM 3021 C C . ILE B 1 169 ? 50.088 14.065 52.669 1.00 66.06 169 ILE B C 1
ATOM 3022 O O . ILE B 1 169 ? 50.479 15.140 52.198 1.00 64.40 169 ILE B O 1
ATOM 3027 N N . ASP B 1 170 ? 50.917 13.071 52.985 1.00 70.07 170 ASP B N 1
ATOM 3028 C CA . ASP B 1 170 ? 52.364 13.188 52.811 1.00 72.61 170 ASP B CA 1
ATOM 3029 C C . ASP B 1 170 ? 52.737 12.813 51.375 1.00 73.21 170 ASP B C 1
ATOM 3030 O O . ASP B 1 170 ? 53.268 11.739 51.086 1.00 75.99 170 ASP B O 1
ATOM 3035 N N . THR B 1 171 ? 52.436 13.741 50.463 1.00 69.40 171 THR B N 1
ATOM 3036 C CA . THR B 1 171 ? 52.793 13.548 49.061 1.00 68.81 171 THR B CA 1
ATOM 3037 C C . THR B 1 171 ? 54.304 13.541 48.866 1.00 71.08 171 THR B C 1
ATOM 3038 O O . THR B 1 171 ? 54.805 12.918 47.923 1.00 70.27 171 THR B O 1
ATOM 3042 N N . TYR B 1 172 ? 55.040 14.218 49.750 1.00 73.13 172 TYR B N 1
ATOM 3043 C CA . TYR B 1 172 ? 56.495 14.255 49.643 1.00 76.87 172 TYR B CA 1
ATOM 3044 C C . TYR B 1 172 ? 57.091 12.858 49.773 1.00 79.94 172 TYR B C 1
ATOM 3045 O O . TYR B 1 172 ? 57.914 12.442 48.948 1.00 81.23 172 TYR B O 1
ATOM 3054 N N . ALA B 1 173 ? 56.680 12.115 50.805 1.00 80.54 173 ALA B N 1
ATOM 3055 C CA . ALA B 1 173 ? 57.224 10.779 51.025 1.00 83.60 173 ALA B CA 1
ATOM 3056 C C . ALA B 1 173 ? 56.832 9.817 49.911 1.00 84.47 173 ALA B C 1
ATOM 3057 O O . ALA B 1 173 ? 57.529 8.822 49.680 1.00 87.90 173 ALA B O 1
ATOM 3059 N N . VAL B 1 174 ? 55.726 10.091 49.218 1.00 81.86 174 VAL B N 1
ATOM 3060 C CA . VAL B 1 174 ? 55.311 9.239 48.108 1.00 82.16 174 VAL B CA 1
ATOM 3061 C C . VAL B 1 174 ? 56.333 9.297 46.981 1.00 83.77 174 VAL B C 1
ATOM 3062 O O . VAL B 1 174 ? 56.668 8.275 46.370 1.00 85.82 174 VAL B O 1
ATOM 3066 N N . PHE B 1 175 ? 56.855 10.489 46.697 1.00 83.80 175 PHE B N 1
ATOM 3067 C CA . PHE B 1 175 ? 57.763 10.694 45.577 1.00 85.31 175 PHE B CA 1
ATOM 3068 C C . PHE B 1 175 ? 59.233 10.617 45.964 1.00 88.90 175 PHE B C 1
ATOM 3069 O O . PHE B 1 175 ? 60.085 10.568 45.071 1.00 90.14 175 PHE B O 1
ATOM 3077 N N . LYS B 1 176 ? 59.551 10.598 47.256 1.00 91.06 176 LYS B N 1
ATOM 3078 C CA . LYS B 1 176 ? 60.944 10.596 47.686 1.00 95.28 176 LYS B CA 1
ATOM 3079 C C . LYS B 1 176 ? 61.630 9.307 47.255 1.00 99.82 176 LYS B C 1
ATOM 3080 O O . LYS B 1 176 ? 61.202 8.209 47.624 1.00 100.91 176 LYS B O 1
ATOM 3086 N N . GLY B 1 177 ? 62.695 9.444 46.468 1.00 102.92 177 GLY B N 1
ATOM 3087 C CA . GLY B 1 177 ? 63.419 8.298 45.962 1.00 107.77 177 GLY B CA 1
ATOM 3088 C C . GLY B 1 177 ? 62.758 7.577 44.811 1.00 107.97 177 GLY B C 1
ATOM 3089 O O . GLY B 1 177 ? 63.261 6.531 44.386 1.00 110.77 177 GLY B O 1
ATOM 3090 N N . ARG B 1 178 ? 61.645 8.096 44.294 1.00 105.38 178 ARG B N 1
ATOM 3091 C CA . ARG B 1 178 ? 60.918 7.476 43.190 1.00 105.81 178 ARG B CA 1
ATOM 3092 C C . ARG B 1 178 ? 60.495 8.532 42.177 1.00 102.93 178 ARG B C 1
ATOM 3093 O O . ARG B 1 178 ? 59.373 8.510 41.660 1.00 100.30 178 ARG B O 1
ATOM 3101 N N . GLU B 1 179 ? 61.396 9.468 41.872 1.00 103.83 179 GLU B N 1
ATOM 3102 C CA . GLU B 1 179 ? 61.041 10.598 41.018 1.00 101.30 179 GLU B CA 1
ATOM 3103 C C . GLU B 1 179 ? 60.874 10.168 39.565 1.00 101.33 179 GLU B C 1
ATOM 3104 O O . GLU B 1 179 ? 59.805 10.349 38.970 1.00 98.13 179 GLU B O 1
ATOM 3110 N N . LYS B 1 180 ? 61.926 9.596 38.974 1.00 105.36 180 LYS B N 1
ATOM 3111 C CA . LYS B 1 180 ? 61.888 9.252 37.556 1.00 107.18 180 LYS B CA 1
ATOM 3112 C C . LYS B 1 180 ? 60.813 8.221 37.237 1.00 107.35 180 LYS B C 1
ATOM 3113 O O . LYS B 1 180 ? 60.370 8.136 36.087 1.00 107.25 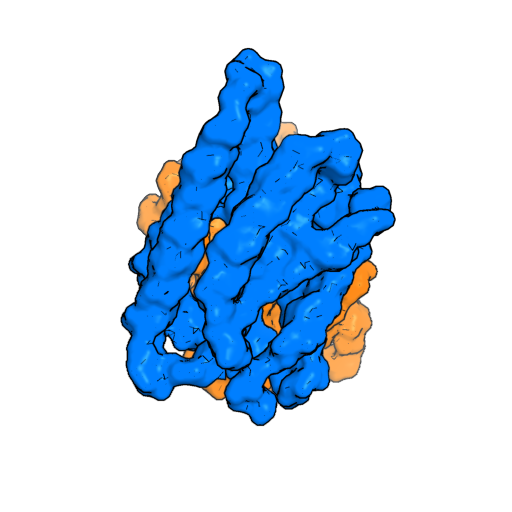180 LYS B O 1
ATOM 3119 N N . GLU B 1 181 ? 60.371 7.448 38.231 1.00 107.82 181 GLU B N 1
ATOM 3120 C CA . GLU B 1 181 ? 59.333 6.452 38.000 1.00 107.31 181 GLU B CA 1
ATOM 3121 C C . GLU B 1 181 ? 57.934 7.048 38.081 1.00 100.63 181 GLU B C 1
ATOM 3122 O O . GLU B 1 181 ? 57.020 6.566 37.403 1.00 99.73 181 GLU B O 1
ATOM 3128 N N . TYR B 1 182 ? 57.747 8.088 38.894 1.00 96.82 182 TYR B N 1
ATOM 3129 C CA . TYR B 1 182 ? 56.425 8.639 39.158 1.00 92.32 182 TYR B CA 1
ATOM 3130 C C . TYR B 1 182 ? 56.144 9.942 38.423 1.00 88.47 182 TYR B C 1
ATOM 3131 O O . TYR B 1 182 ? 55.004 10.417 38.461 1.00 84.36 182 TYR B O 1
ATOM 3140 N N . LEU B 1 183 ? 57.135 10.530 37.762 1.00 89.41 183 LEU B N 1
ATOM 3141 C CA . LEU B 1 183 ? 56.966 11.814 37.100 1.00 87.56 183 LEU B CA 1
ATOM 3142 C C . LEU B 1 183 ? 56.761 11.632 35.601 1.00 86.89 183 LEU B C 1
ATOM 3143 O O . LEU B 1 183 ? 57.305 10.712 34.985 1.00 89.56 183 LEU B O 1
ATOM 3148 N N . SER B 1 184 ? 55.965 12.527 35.021 1.00 83.05 184 SER B N 1
ATOM 3149 C CA . SER B 1 184 ? 55.736 12.530 33.586 1.00 82.08 184 SER B CA 1
ATOM 3150 C C . SER B 1 184 ? 56.997 12.991 32.854 1.00 85.78 184 SER B C 1
ATOM 3151 O O . SER B 1 184 ? 58.030 13.293 33.460 1.00 86.21 184 SER B O 1
ATOM 3154 N N . ILE B 1 185 ? 56.909 13.049 31.523 1.00 88.23 185 ILE B N 1
ATOM 3155 C CA . ILE B 1 185 ? 58.059 13.465 30.729 1.00 92.81 185 ILE B CA 1
ATOM 3156 C C . ILE B 1 185 ? 58.400 14.930 30.964 1.00 94.25 185 ILE B C 1
ATOM 3157 O O . ILE B 1 185 ? 59.533 15.347 30.697 1.00 96.85 185 ILE B O 1
ATOM 3162 N N . ASP B 1 186 ? 57.451 15.727 31.460 1.00 93.47 186 ASP B N 1
ATOM 3163 C CA . ASP B 1 186 ? 57.747 17.100 31.844 1.00 95.42 186 ASP B CA 1
ATOM 3164 C C . ASP B 1 186 ? 58.471 17.189 33.179 1.00 98.87 186 ASP B C 1
ATOM 3165 O O . ASP B 1 186 ? 58.983 18.263 33.514 1.00 99.06 186 ASP B O 1
ATOM 3170 N N . ARG B 1 187 ? 58.482 16.108 33.961 1.00 103.53 187 ARG B N 1
ATOM 3171 C CA . ARG B 1 187 ? 59.319 15.998 35.152 1.00 106.69 187 ARG B CA 1
ATOM 3172 C C . ARG B 1 187 ? 58.874 16.932 36.272 1.00 104.20 187 ARG B C 1
ATOM 3173 O O . ARG B 1 187 ? 59.427 16.890 37.375 1.00 107.65 187 ARG B O 1
ATOM 3181 N N . VAL B 1 188 ? 57.879 17.775 36.007 1.00 98.35 188 VAL B N 1
ATOM 3182 C CA . VAL B 1 188 ? 57.283 18.612 37.041 1.00 93.72 188 VAL B CA 1
ATOM 3183 C C . VAL B 1 188 ? 55.900 18.129 37.456 1.00 88.80 188 VAL B C 1
ATOM 3184 O O . VAL B 1 188 ? 55.482 18.408 38.591 1.00 88.66 188 VAL B O 1
ATOM 3188 N N . HIS B 1 189 ? 55.179 17.429 36.588 1.00 85.23 189 HIS B N 1
ATOM 3189 C CA . HIS B 1 189 ? 53.902 16.834 36.932 1.00 80.23 189 HIS B CA 1
ATOM 3190 C C . HIS B 1 189 ? 54.042 15.318 37.021 1.00 79.61 189 HIS B C 1
ATOM 3191 O O . HIS B 1 189 ? 54.851 14.725 36.301 1.00 81.22 189 HIS B O 1
ATOM 3198 N N . PRO B 1 190 ? 53.285 14.660 37.895 1.00 78.37 190 PRO B N 1
ATOM 3199 C CA . PRO B 1 190 ? 53.477 13.220 38.081 1.00 79.62 190 PRO B CA 1
ATOM 3200 C C . PRO B 1 190 ? 52.975 12.424 36.889 1.00 79.38 190 PRO B C 1
ATOM 3201 O O . PRO B 1 190 ? 52.076 12.846 36.158 1.00 77.29 190 PRO B O 1
ATOM 3205 N N . SER B 1 191 ? 53.584 11.259 36.696 1.00 81.69 191 SER B N 1
ATOM 3206 C CA . SER B 1 191 ? 53.140 10.329 35.673 1.00 82.85 191 SER B CA 1
ATOM 3207 C C . SER B 1 191 ? 51.824 9.680 36.094 1.00 80.95 191 SER B C 1
ATOM 3208 O O . SER B 1 191 ? 51.292 9.927 37.181 1.00 79.20 191 SER B O 1
ATOM 3211 N N . SER B 1 192 ? 51.287 8.836 35.211 1.00 82.63 192 SER B N 1
ATOM 3212 C CA . SER B 1 192 ? 50.143 8.016 35.587 1.00 83.32 192 SER B CA 1
ATOM 3213 C C . SER B 1 192 ? 50.494 7.066 36.723 1.00 84.70 192 SER B C 1
ATOM 3214 O O . SER B 1 192 ? 49.601 6.633 37.460 1.00 84.18 192 SER B O 1
ATOM 3217 N N . ARG B 1 193 ? 51.779 6.739 36.878 1.00 86.99 193 ARG B N 1
ATOM 3218 C CA . ARG B 1 193 ? 52.224 5.942 38.015 1.00 88.00 193 ARG B CA 1
ATOM 3219 C C . ARG B 1 193 ? 52.200 6.761 39.299 1.00 84.69 193 ARG B C 1
ATOM 3220 O O . ARG B 1 193 ? 51.773 6.267 40.350 1.00 82.53 193 ARG B O 1
ATOM 3228 N N . GLY B 1 194 ? 52.656 8.014 39.233 1.00 84.48 194 GLY B N 1
ATOM 3229 C CA . GLY B 1 194 ? 52.663 8.854 40.419 1.00 84.40 194 GLY B CA 1
ATOM 3230 C C . GLY B 1 194 ? 51.268 9.192 40.909 1.00 81.55 194 GLY B C 1
ATOM 3231 O O . GLY B 1 194 ? 51.023 9.254 42.117 1.00 81.29 194 GLY B O 1
ATOM 3232 N N . TYR B 1 195 ? 50.336 9.421 39.980 1.00 78.63 195 TYR B N 1
ATOM 3233 C CA . TYR B 1 195 ? 48.949 9.646 40.372 1.00 74.36 195 TYR B CA 1
ATOM 3234 C C . TYR B 1 195 ? 48.356 8.417 41.048 1.00 75.13 195 TYR B C 1
ATOM 3235 O O . TYR B 1 195 ? 47.512 8.545 41.942 1.00 76.17 195 TYR B O 1
ATOM 3244 N N . GLU B 1 196 ? 48.787 7.221 40.639 1.00 75.48 196 GLU B N 1
ATOM 3245 C CA . GLU B 1 196 ? 48.317 5.999 41.283 1.00 76.30 196 GLU B CA 1
ATOM 3246 C C . GLU B 1 196 ? 48.831 5.897 42.714 1.00 76.95 196 GLU B C 1
ATOM 3247 O O . GLU B 1 196 ? 48.088 5.500 43.620 1.00 75.89 196 GLU B O 1
ATOM 3253 N N . ALA B 1 197 ? 50.097 6.254 42.936 1.00 77.77 197 ALA B N 1
ATOM 3254 C CA . ALA B 1 197 ? 50.654 6.193 44.282 1.00 78.24 197 ALA B CA 1
ATOM 3255 C C . ALA B 1 197 ? 50.021 7.242 45.188 1.00 75.48 197 ALA B C 1
ATOM 3256 O O . ALA B 1 197 ? 49.841 7.004 46.388 1.00 76.15 197 ALA B O 1
ATOM 3266 N N . SER B 1 199 ? 46.879 8.316 45.038 1.00 70.41 199 SER B N 1
ATOM 3267 C CA . SER B 1 199 ? 45.590 7.762 45.435 1.00 70.20 199 SER B CA 1
ATOM 3268 C C . SER B 1 199 ? 45.742 6.719 46.533 1.00 72.93 199 SER B C 1
ATOM 3269 O O . SER B 1 199 ? 44.875 6.607 47.408 1.00 70.98 199 SER B O 1
ATOM 3272 N N . GLU B 1 200 ? 46.833 5.950 46.507 1.00 77.23 200 GLU B N 1
ATOM 3273 C CA . GLU B 1 200 ? 47.065 4.968 47.560 1.00 81.23 200 GLU B CA 1
ATOM 3274 C C . GLU B 1 200 ? 47.389 5.641 48.886 1.00 80.69 200 GLU B C 1
ATOM 3275 O O . GLU B 1 200 ? 47.029 5.120 49.948 1.00 81.50 200 GLU B O 1
ATOM 3281 N N . LYS B 1 201 ? 48.063 6.793 48.847 1.00 78.88 201 LYS B N 1
ATOM 3282 C CA . LYS B 1 201 ? 48.367 7.513 50.078 1.00 78.82 201 LYS B CA 1
ATOM 3283 C C . LYS B 1 201 ? 47.114 8.155 50.662 1.00 76.64 201 LYS B C 1
ATOM 3284 O O . LYS B 1 201 ? 46.944 8.198 51.887 1.00 77.96 201 LYS B O 1
ATOM 3290 N N . LEU B 1 202 ? 46.231 8.667 49.802 1.00 73.55 202 LEU B N 1
ATOM 3291 C CA . LEU B 1 202 ? 44.942 9.163 50.272 1.00 71.73 202 LEU B CA 1
ATOM 3292 C C . LEU B 1 202 ? 44.131 8.047 50.915 1.00 73.45 202 LEU B C 1
ATOM 3293 O O . LEU B 1 202 ? 43.440 8.265 51.917 1.00 74.90 202 LEU B O 1
ATOM 3298 N N . ARG B 1 203 ? 44.205 6.840 50.350 1.00 74.20 203 ARG B N 1
ATOM 3299 C CA . ARG B 1 203 ? 43.530 5.694 50.946 1.00 76.55 203 ARG B CA 1
ATOM 3300 C C . ARG B 1 203 ? 44.124 5.342 52.303 1.00 78.66 203 ARG B C 1
ATOM 3301 O O . ARG B 1 203 ? 43.392 4.935 53.213 1.00 79.45 203 ARG B O 1
ATOM 3309 N N . ALA B 1 204 ? 45.441 5.502 52.459 1.00 79.70 204 ALA B N 1
ATOM 3310 C CA . ALA B 1 204 ? 46.092 5.196 53.726 1.00 82.34 204 ALA B CA 1
ATOM 3311 C C . ALA B 1 204 ? 45.639 6.121 54.847 1.00 82.02 204 ALA B C 1
ATOM 3312 O O . ALA B 1 204 ? 45.763 5.759 56.022 1.00 85.12 204 ALA B O 1
ATOM 3314 N N . ALA B 1 205 ? 45.120 7.304 54.514 1.00 77.62 205 ALA B N 1
ATOM 3315 C CA . ALA B 1 205 ? 44.693 8.253 55.533 1.00 75.65 205 ALA B CA 1
ATOM 3316 C C . ALA B 1 205 ? 43.428 7.819 56.258 1.00 74.76 205 ALA B C 1
ATOM 3317 O O . ALA B 1 205 ? 43.106 8.398 57.300 1.00 75.35 205 ALA B O 1
ATOM 3319 N N . GLY B 1 206 ? 42.709 6.827 55.742 1.00 73.15 206 GLY B N 1
ATOM 3320 C CA . GLY B 1 206 ? 41.475 6.396 56.363 1.00 73.49 206 GLY B CA 1
ATOM 3321 C C . GLY B 1 206 ? 40.302 7.270 55.967 1.00 74.92 206 GLY B C 1
ATOM 3322 O O . GLY B 1 206 ? 40.429 8.274 55.263 1.00 72.11 206 GLY B O 1
ATOM 3323 N N . TYR B 1 207 ? 39.120 6.873 56.446 1.00 76.36 207 TYR B N 1
ATOM 3324 C CA . TYR B 1 207 ? 37.885 7.557 56.085 1.00 74.65 207 TYR B CA 1
ATOM 3325 C C . TYR B 1 207 ? 37.080 7.985 57.308 1.00 78.15 207 TYR B C 1
ATOM 3326 O O . TYR B 1 207 ? 35.897 8.314 57.177 1.00 77.26 207 TYR B O 1
ATOM 3335 N N . GLY B 1 208 ? 37.695 7.987 58.489 1.00 82.84 208 GLY B N 1
ATOM 3336 C CA . GLY B 1 208 ? 37.058 8.569 59.661 1.00 87.84 208 GLY B CA 1
ATOM 3337 C C . GLY B 1 208 ? 35.755 7.884 60.026 1.00 93.40 208 GLY B C 1
ATOM 3338 O O . GLY B 1 208 ? 35.695 6.663 60.215 1.00 97.43 208 GLY B O 1
ATOM 3339 N N . ARG B 1 209 ? 34.694 8.682 60.131 1.00 93.85 209 ARG B N 1
ATOM 3340 C CA . ARG B 1 209 ? 33.374 8.202 60.518 1.00 96.83 209 ARG B CA 1
ATOM 3341 C C . ARG B 1 209 ? 32.556 7.677 59.345 1.00 95.64 209 ARG B C 1
ATOM 3342 O O . ARG B 1 209 ? 31.441 7.190 59.559 1.00 96.77 209 ARG B O 1
ATOM 3350 N N . LEU B 1 210 ? 33.071 7.768 58.116 1.00 94.30 210 LEU B N 1
ATOM 3351 C CA . LEU B 1 210 ? 32.332 7.246 56.971 1.00 95.22 210 LEU B CA 1
ATOM 3352 C C . LEU B 1 210 ? 32.178 5.732 57.046 1.00 100.34 210 LEU B C 1
ATOM 3353 O O . LEU B 1 210 ? 31.194 5.184 56.536 1.00 101.23 210 LEU B O 1
ATOM 3358 N N . GLU B 1 211 ? 33.126 5.047 57.677 1.00 104.50 211 GLU B N 1
ATOM 3359 C CA . GLU B 1 211 ? 33.083 3.595 57.793 1.00 110.42 211 GLU B CA 1
ATOM 3360 C C . GLU B 1 211 ? 31.961 3.146 58.724 1.00 114.33 211 GLU B C 1
ATOM 3361 O O . GLU B 1 211 ? 31.882 3.582 59.872 1.00 115.58 211 GLU B O 1
#

B-factor: mean 79.38, std 21.29, range [20.3, 170.25]

Radius of gyration: 23.28 Å; Cα contacts (8 Å, |Δi|>4): 698; chains: 2; bounding box: 59×45×66 Å

Foldseek 3Di:
DAEAEEEEEVQLVQPQADPPDDFLVVLLQVVVVVQVDHYHYHYDYYHPCALQNSLVLPDPVVVSLLRHQEYEYEHPLVVLVVQVVVCVPVVDLCSLVVVLVVNLVSVVNCVVSCVSNDDPDLSHAYEYEADAQLCVVDVSSVVSRVVSQVSNQVPADPPRYYYQDLHVLPPPPLVQQGHPVSRHGYRVVRNSSVSVVVSPRHPSD/DAEEEEEEEVQLVQPQADPPQDFLQNLLQVVVVPLVDHYDYDYDYYHQDALLVVLVLPPVVSVSLLRHQEYEYYYPLVLVVVQVVVCVVVVDLDDPRPSLPPRLVSVLNVVSSCVSNDVVDPRHAYEYEADAQLCPPDVSSVVVSVSSLVSNQVSADPPRYGYFDLHVLCVVPQVPQGHPVSSHGYNNSRNSSVSVVVSPRPPSD

Sequence (410 aa):
TLQYTALGDSLTVGVGAGLFEPGFVQRYKRKEEDLNEEVSLIVFAKSGLETSEILALNEPFIEQVKKADVITITGCGNDLLQSLEIYEKEKDEHVFLEASSHCQKNYSGLEKIREIKGEKDTRYLVRLLNLYNPFPSIELADKWISGFNRHLKQLESAPQIKVIDTYAVFKGREKEYLSIDRVHPSSRGYEASEKLRAAGYGRLETLQYTALGDSLTVGVGAGLFEPGFVQRYKRKEEDLNEEVSLIVFAKSGLETSEILALNEPFIEQVKKADVITITGCGNDLLQSLEIYEKEKDEHVFLEASSHCQKNYSGLEKIREIKGEKDTRYLVRLLNLYNPFPSIELADKWISGFNRHLKQLESAPQIKVIDTYAVFKGREKEYLSIDRVHPSSRGYEASEKLRAAGYGRLE

Solvent-accessible surface area: 19324 Å² total

InterPro domains:
  IPR013830 SGNH hydrolase-type esterase domain [PF13472] (7-197)
  IPR036514 SGNH hydrolase superfamily [G3DSA:3.40.50.1110] (4-205)
  IPR051532 Diverse Ester Hydrolysis Enzymes [PTHR30383] (8-204)

Organism: Bacillus licheniformis (strain ATCC 14580 / DSM 13 / JCM 2505 / CCUG 7422 / NBRC 12200 / NCIMB 9375 / NCTC 10341 / NRRL NRS-1264 / Gibson 46) (NCBI:txid279010)

Secondary structure (DSSP, 8-state):
-EEEEEEESHHHHTTTS-TTS--HHHHHHH--TTTTS-EEEEEEE-TT--HHHHH---SS---HHHH-SEEEE---HHHHHHHHHHHHHH--THHHHHHHHHHHHHHH--HHHHHHH-SS----EEEEE----S-TT-HHHHHHHHHHHHHHGGG-BTTTEEEE-HHHHHTT-HHHHB-TTSSSB-HHHHH--HHHHHT--GGG-/-EEEEEEESHHHHTTTS-TT---HHHHHHH--TTT-S-EEEEEEE-TT--HHHHH---SS---TTTT-SEEEE---HHHHHHHHHHHHHH--S--S--IIIIIHHHHH--HHHHHHH-TT----EEEEE----S-SS-HHHHHHHHHHHHHHGGG-BTTTEEEE-HHHHHTT-HHHHB-TTSSSB-HHHHH--HHHHHT--GGG-

Nearest PDB structures (foldseek):
  6nkd-assembly1_A  TM=1.005E+00  e=1.095E-38  metagenome
  7e16-assembly2_B  TM=8.674E-01  e=1.892E-13  Geobacillus thermodenitrificans
  8ik1-assembly1_A  TM=8.611E-01  e=1.976E-12  Geobacillus sp. PA-3
  8ik1-assembly2_B  TM=8.756E-01  e=5.174E-12  Geobacillus sp. PA-3
  3hp4-assembly1_A  TM=7.234E-01  e=2.725E-06  Pseudoalteromonas sp. 643A